Protein AF-A0A8X8BXR3-F1 (afdb_monomer_lite)

Sequence (481 aa):
MPHSRVQLVVTGDDFGYCPRRNRGIVDCFLHGAISNVSLLVNAAFAKDAAELAKRHNIPIGLHANLSEGLPICEKLQKGSSLLNQDGFFHGKMGFRKMLQEMQLNMSEVEQELTAQVELFQELTGHLPHHMDGHQHVHVLPEVRDIFARVLSSHQIKFTRVPIELGLHGCSWVEPHLKDFYLQVEKDSLNSVEVFIKHDIRWPDAYIGLTTMGKNMSVSRLKNALQCSMDTILRREIRADATAPSLIGTPLQPRCVTMELMVHPGYPSLPEEGGCGEGPDDFSQSPERLHEFHTLNSSELLEFYKKKNLQICAFKDLYKPPFSLLKSVSLNSRDISGSTVLEAYPPISCEPPNLTEIAQCCGASIGEERFTDLDFANNPVIFAVSRKALIRALETLRSLSVLDKNQDPGLLGTAISSVSVCGESVDLVDKFTYLGSDIHVSEDSSYEICRWIEGAWGSHEVAGKGCVALMLSLQKDKGPSC

Secondary structure (DSSP, 8-state):
-PPPSEEEEEEEEEETS-HHHHHHHHHHHHTTS--EEEE-TTSTTHHHHHHHHHHHT--EEEEE-SSSS--SSGGGTTT-TTB-TTSSB-HHHHHHHHHHTT-S-HHHHHHHHHHHHHHHHHHHSS--S-EEEGGGGGGSTTHHHHHHHHHHHTT--B-----BTTGGG-TTS-HHHHHHHHHHHHHHHHHHHHHHHTT-B--SEEE-STTSGGG--HHHHHHHHHHHHHHHHHHHHHHHHHS---TT--PPPPPEEEEEEE--SPPPPTTS-TTTT---TTTT-THHHHHHHHHT-HHHHHHHHHTT-EEE-GGGS----GGG-------GGGTS--S----PPP---PPPPTTS----S-EEETTEEE-----TT--EEEESSHHHHHHHHHHHTTS-PPP----TTSB--EEEEEEETTEEEEEESEEEETTEEEE-SGGGHHHHHHHHHHHH--STTTTS--EEEE-------PPP-

Structure (mmCIF, N/CA/C/O backbone):
data_AF-A0A8X8BXR3-F1
#
_entry.id   AF-A0A8X8BXR3-F1
#
loop_
_atom_site.group_PDB
_atom_site.id
_atom_site.type_symbol
_atom_site.label_atom_id
_atom_site.label_alt_id
_atom_site.label_comp_id
_atom_site.label_asym_id
_atom_site.label_entity_id
_atom_site.label_seq_id
_atom_site.pdbx_PDB_ins_code
_atom_site.Cartn_x
_atom_site.Cartn_y
_atom_site.Cartn_z
_atom_site.occupancy
_atom_site.B_iso_or_equiv
_atom_site.auth_seq_id
_atom_site.auth_comp_id
_atom_site.auth_asym_id
_atom_site.auth_atom_id
_atom_site.pdbx_PDB_model_num
ATOM 1 N N . MET A 1 1 ? 16.612 -24.128 -15.519 1.00 31.16 1 MET A N 1
ATOM 2 C CA . MET A 1 1 ? 16.923 -22.685 -15.418 1.00 31.16 1 MET A CA 1
ATOM 3 C C . MET A 1 1 ? 17.428 -22.443 -14.004 1.00 31.16 1 MET A C 1
ATOM 5 O O . MET A 1 1 ? 16.785 -22.972 -13.103 1.00 31.16 1 MET A O 1
ATOM 9 N N . PRO A 1 2 ? 18.557 -21.756 -13.767 1.00 46.41 2 PRO A N 1
ATOM 10 C CA . PRO A 1 2 ? 18.913 -21.373 -12.404 1.00 46.41 2 PRO A CA 1
ATOM 11 C C . PRO A 1 2 ? 17.786 -20.498 -11.839 1.00 46.41 2 PRO A C 1
ATOM 13 O O . PRO A 1 2 ? 17.372 -19.542 -12.493 1.00 46.41 2 PRO A O 1
ATOM 16 N N . HIS A 1 3 ? 17.247 -20.863 -10.675 1.00 55.22 3 HIS A N 1
ATOM 17 C CA . HIS A 1 3 ? 16.244 -20.050 -9.987 1.00 55.22 3 HIS A CA 1
ATOM 18 C C . HIS A 1 3 ? 16.823 -18.654 -9.723 1.00 55.22 3 HIS A C 1
ATOM 20 O O . HIS A 1 3 ? 18.011 -18.531 -9.400 1.00 55.22 3 HIS A O 1
ATOM 26 N N . SER A 1 4 ? 16.014 -17.606 -9.909 1.00 62.41 4 SER A N 1
ATOM 27 C CA . SER A 1 4 ? 16.447 -16.253 -9.563 1.00 62.41 4 SER A CA 1
ATOM 28 C C . SER A 1 4 ? 16.844 -16.205 -8.090 1.00 62.41 4 SER A C 1
ATOM 30 O O . SER A 1 4 ? 16.198 -16.817 -7.242 1.00 62.41 4 SER A O 1
ATOM 32 N N . ARG A 1 5 ? 17.919 -15.473 -7.792 1.00 79.81 5 ARG A N 1
ATOM 33 C CA . ARG A 1 5 ? 18.344 -15.212 -6.413 1.00 79.81 5 ARG A CA 1
ATOM 34 C C . ARG A 1 5 ? 17.571 -14.059 -5.772 1.00 79.81 5 ARG A C 1
ATOM 36 O O . ARG A 1 5 ? 17.791 -13.806 -4.595 1.00 79.81 5 ARG A O 1
ATOM 43 N N . VAL A 1 6 ? 16.720 -13.356 -6.527 1.00 88.12 6 VAL A N 1
ATOM 44 C CA . VAL A 1 6 ? 15.983 -12.180 -6.052 1.00 88.12 6 VAL A CA 1
ATOM 45 C C . VAL A 1 6 ? 14.525 -12.246 -6.501 1.00 88.12 6 VAL A C 1
ATOM 47 O O . VAL A 1 6 ? 14.225 -12.204 -7.693 1.00 88.12 6 VAL A O 1
ATOM 50 N N . GLN A 1 7 ? 13.623 -12.309 -5.529 1.00 93.44 7 GLN A N 1
ATOM 51 C CA . GLN A 1 7 ? 12.182 -12.177 -5.701 1.00 93.44 7 GLN A CA 1
ATOM 52 C C . GLN A 1 7 ? 11.769 -10.737 -5.395 1.00 93.44 7 GLN A C 1
ATOM 54 O O . GLN A 1 7 ? 12.059 -10.231 -4.312 1.00 93.44 7 GLN A O 1
ATOM 59 N N . LEU A 1 8 ? 11.096 -10.084 -6.338 1.00 96.69 8 LEU A N 1
ATOM 60 C CA . LEU A 1 8 ? 10.582 -8.726 -6.186 1.00 96.69 8 LEU A CA 1
ATOM 61 C C . LEU A 1 8 ? 9.055 -8.748 -6.252 1.00 96.69 8 LEU A C 1
ATOM 63 O O . LEU A 1 8 ? 8.476 -9.186 -7.247 1.00 96.69 8 LEU A O 1
ATOM 67 N N . VAL A 1 9 ? 8.420 -8.253 -5.197 1.00 98.31 9 VAL A N 1
ATOM 68 C CA . VAL A 1 9 ? 6.997 -7.925 -5.175 1.00 98.31 9 VAL A CA 1
ATOM 69 C C . VAL A 1 9 ? 6.856 -6.449 -5.501 1.00 98.31 9 VAL A C 1
ATOM 71 O O . VAL A 1 9 ? 7.450 -5.618 -4.822 1.00 98.31 9 VAL A O 1
ATOM 74 N N . VAL A 1 10 ? 6.096 -6.115 -6.540 1.00 98.69 10 VAL A N 1
ATOM 75 C CA . VAL A 1 10 ? 5.750 -4.724 -6.847 1.00 98.69 10 VAL A CA 1
ATOM 76 C C . VAL A 1 10 ? 4.282 -4.531 -6.482 1.00 98.69 10 VAL A C 1
ATOM 78 O O . VAL A 1 10 ? 3.404 -5.076 -7.159 1.00 98.69 10 VAL A O 1
ATOM 81 N N . THR A 1 11 ? 4.037 -3.816 -5.383 1.00 98.81 11 THR A N 1
ATOM 82 C CA . THR A 1 11 ? 2.715 -3.665 -4.766 1.00 98.81 11 THR A CA 1
ATOM 83 C C . THR A 1 11 ? 2.092 -2.331 -5.162 1.00 98.81 11 THR A C 1
ATOM 85 O O . THR A 1 11 ? 2.598 -1.279 -4.780 1.00 98.81 11 THR A O 1
ATOM 88 N N . GLY A 1 12 ? 0.992 -2.382 -5.917 1.00 98.56 12 GLY A N 1
ATOM 89 C CA . GLY A 1 12 ? 0.128 -1.230 -6.169 1.00 98.56 12 GLY A CA 1
ATOM 90 C C . GLY A 1 12 ? -0.778 -0.948 -4.974 1.00 98.56 12 GLY A C 1
ATOM 91 O O . GLY A 1 12 ? -1.708 -1.715 -4.712 1.00 98.56 12 GLY A O 1
ATOM 92 N N . ASP A 1 13 ? -0.509 0.147 -4.274 1.00 98.50 13 ASP A N 1
ATOM 93 C CA . ASP A 1 13 ? -1.272 0.581 -3.109 1.00 98.50 13 ASP A CA 1
ATOM 94 C C . ASP A 1 13 ? -2.556 1.333 -3.501 1.00 98.50 13 ASP A C 1
ATOM 96 O O . ASP A 1 13 ? -2.710 1.888 -4.601 1.00 98.50 13 ASP A O 1
ATOM 100 N N . ASP A 1 14 ? -3.476 1.358 -2.537 1.00 97.06 14 ASP A N 1
ATOM 101 C CA . ASP A 1 14 ? -4.778 2.015 -2.576 1.00 97.06 14 ASP A CA 1
ATOM 102 C C . ASP A 1 14 ? -5.769 1.514 -3.641 1.00 97.06 14 ASP A C 1
ATOM 104 O O . ASP A 1 14 ? -6.573 2.285 -4.188 1.00 97.06 14 ASP A O 1
ATOM 108 N N . PHE A 1 15 ? -5.746 0.225 -3.960 1.00 98.44 15 PHE A N 1
ATOM 109 C CA . PHE A 1 15 ? -6.770 -0.354 -4.821 1.00 98.44 15 PHE A CA 1
ATOM 110 C C . PHE A 1 15 ? -8.146 -0.251 -4.140 1.00 98.44 15 PHE A C 1
ATOM 112 O O . PHE A 1 15 ? -8.249 -0.402 -2.926 1.00 98.44 15 PHE A O 1
ATOM 119 N N . GLY A 1 16 ? -9.202 0.047 -4.896 1.00 97.38 16 GLY A N 1
ATOM 120 C CA . GLY A 1 16 ? -10.552 0.294 -4.373 1.00 97.38 16 GLY A CA 1
ATOM 121 C C . GLY A 1 16 ? -10.917 1.767 -4.184 1.00 97.38 16 GLY A C 1
ATOM 122 O O . GLY A 1 16 ? -12.084 2.067 -3.951 1.00 97.38 16 GLY A O 1
ATOM 123 N N . TYR A 1 17 ? -9.969 2.697 -4.316 1.00 94.88 17 TYR A N 1
ATOM 124 C CA . TYR A 1 17 ? -10.210 4.115 -4.018 1.00 94.88 17 TYR A CA 1
ATOM 125 C C . TYR A 1 17 ? -11.210 4.799 -4.963 1.00 94.88 17 TYR A C 1
ATOM 127 O O . TYR A 1 17 ? -12.113 5.495 -4.510 1.00 94.88 17 TYR A O 1
ATOM 135 N N . CYS A 1 18 ? -11.046 4.622 -6.277 1.00 93.62 18 CYS A N 1
ATOM 136 C CA . CYS A 1 18 ? -11.915 5.184 -7.317 1.00 93.62 18 CYS A CA 1
ATOM 137 C C . CYS A 1 18 ? -11.789 4.373 -8.624 1.00 93.62 18 CYS A C 1
ATOM 139 O O . CYS A 1 18 ? -10.786 3.669 -8.799 1.00 93.62 18 CYS A O 1
ATOM 141 N N . PRO A 1 19 ? -12.728 4.486 -9.586 1.00 90.94 19 PRO A N 1
ATOM 142 C CA . PRO A 1 19 ? -12.692 3.720 -10.835 1.00 90.94 19 PRO A CA 1
ATOM 143 C C . PRO A 1 19 ? -11.436 3.990 -11.658 1.00 90.94 19 PRO A C 1
ATOM 145 O O . PRO A 1 19 ? -10.836 3.077 -12.224 1.00 90.94 19 PRO A O 1
ATOM 148 N N . ARG A 1 20 ? -11.000 5.253 -11.702 1.00 93.19 20 ARG A N 1
ATOM 149 C CA . ARG A 1 20 ? -9.810 5.679 -12.450 1.00 93.19 20 ARG A CA 1
ATOM 150 C C . ARG A 1 20 ? -8.531 5.080 -11.871 1.00 93.19 20 ARG A C 1
ATOM 152 O O . ARG A 1 20 ? -7.694 4.578 -12.624 1.00 93.19 20 ARG A O 1
ATOM 159 N N . ARG A 1 21 ? -8.404 5.056 -10.543 1.00 92.88 21 ARG A N 1
ATOM 160 C CA . ARG A 1 21 ? -7.282 4.403 -9.862 1.00 92.88 21 ARG A CA 1
ATOM 161 C C . ARG A 1 21 ? -7.322 2.895 -10.068 1.00 92.88 21 ARG A C 1
ATOM 163 O O . ARG A 1 21 ? -6.304 2.322 -10.446 1.00 92.88 21 ARG A O 1
ATOM 170 N N . ASN A 1 22 ? -8.491 2.275 -9.900 1.00 95.06 22 ASN A N 1
ATOM 171 C CA . ASN A 1 22 ? -8.666 0.842 -10.123 1.00 95.06 22 ASN A CA 1
ATOM 172 C C . ASN A 1 22 ? -8.221 0.443 -11.530 1.00 95.06 22 ASN A C 1
ATOM 174 O O . ASN A 1 22 ? -7.404 -0.462 -11.688 1.00 95.06 22 ASN A O 1
ATOM 178 N N . ARG A 1 23 ? -8.696 1.170 -12.547 1.00 96.00 23 ARG A N 1
ATOM 179 C CA . ARG A 1 23 ? -8.311 0.953 -13.940 1.00 96.00 23 ARG A CA 1
ATOM 180 C C . ARG A 1 23 ? -6.805 1.099 -14.145 1.00 96.00 23 ARG A C 1
ATOM 182 O O . ARG A 1 23 ? -6.196 0.217 -14.729 1.00 96.00 23 ARG A O 1
ATOM 189 N N . GLY A 1 24 ? -6.197 2.167 -13.632 1.00 95.88 24 GLY A N 1
ATOM 190 C CA . GLY A 1 24 ? -4.759 2.393 -13.787 1.00 95.88 24 GLY A CA 1
ATOM 191 C C . GLY A 1 24 ? -3.890 1.313 -13.128 1.00 95.88 24 GLY A C 1
ATOM 192 O O . GLY A 1 24 ? -2.879 0.907 -13.698 1.00 95.88 24 GLY A O 1
ATOM 193 N N . ILE A 1 25 ? -4.305 0.802 -11.965 1.00 98.00 25 ILE A N 1
ATOM 194 C CA . ILE A 1 25 ? -3.650 -0.329 -11.291 1.00 98.00 25 ILE A CA 1
ATOM 195 C C . ILE A 1 25 ? -3.799 -1.613 -12.121 1.00 98.00 25 ILE A C 1
ATOM 197 O O . ILE A 1 25 ? -2.809 -2.312 -12.344 1.00 98.00 25 ILE A O 1
ATOM 201 N N . VAL A 1 26 ? -5.003 -1.906 -12.629 1.00 97.69 26 VAL A N 1
ATOM 202 C CA . VAL A 1 26 ? -5.248 -3.057 -13.517 1.00 97.69 26 VAL A CA 1
ATOM 203 C C . VAL A 1 26 ? -4.389 -2.963 -14.776 1.00 97.69 26 VAL A C 1
ATOM 205 O O . VAL A 1 26 ? -3.721 -3.933 -15.123 1.00 97.69 26 VAL A O 1
ATOM 208 N N . ASP A 1 27 ? -4.343 -1.798 -15.420 1.00 97.56 27 ASP A N 1
ATOM 209 C CA . ASP A 1 27 ? -3.533 -1.577 -16.615 1.00 97.56 27 ASP A CA 1
ATOM 210 C C . ASP A 1 27 ? -2.046 -1.810 -16.302 1.00 97.56 27 ASP A C 1
ATOM 212 O O . ASP A 1 27 ? -1.381 -2.554 -17.020 1.00 97.56 27 ASP A O 1
ATOM 216 N N . CYS A 1 28 ? -1.516 -1.282 -15.194 1.00 96.56 28 CYS A N 1
ATOM 217 C CA . CYS A 1 28 ? -0.143 -1.569 -14.758 1.00 96.56 28 CYS A CA 1
ATOM 218 C C . CYS A 1 28 ? 0.122 -3.068 -14.544 1.00 96.56 28 CYS A C 1
ATOM 220 O O . CYS A 1 28 ? 1.191 -3.562 -14.910 1.00 96.56 28 CYS A O 1
ATOM 222 N N . PHE A 1 29 ? -0.830 -3.800 -13.962 1.00 97.88 29 PHE A N 1
ATOM 223 C CA . PHE A 1 29 ? -0.694 -5.241 -13.753 1.00 97.88 29 PHE A CA 1
ATOM 224 C C . PHE A 1 29 ? -0.675 -6.000 -15.083 1.00 97.88 29 PHE A C 1
ATOM 226 O O . 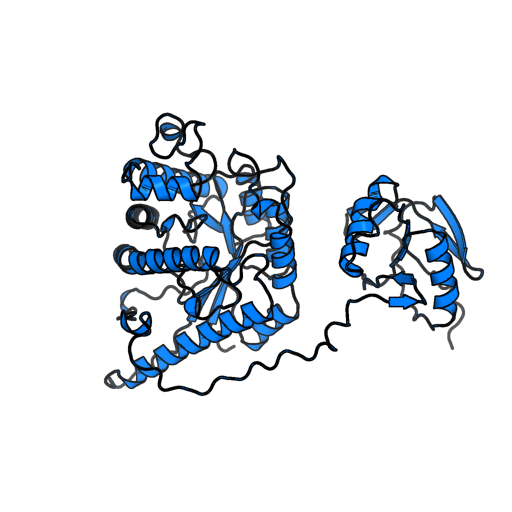PHE A 1 29 ? 0.183 -6.855 -15.297 1.00 97.88 29 PHE A O 1
ATOM 233 N N . LEU A 1 30 ? -1.576 -5.660 -16.009 1.00 95.31 30 LEU A N 1
ATOM 234 C CA . LEU A 1 30 ? -1.670 -6.304 -17.322 1.00 95.31 30 LEU A CA 1
ATOM 235 C C . LEU A 1 30 ? -0.424 -6.071 -18.190 1.00 95.31 30 LEU A C 1
ATOM 237 O O . LEU A 1 30 ? -0.059 -6.945 -18.974 1.00 95.31 30 LEU A O 1
ATOM 241 N N . HIS A 1 31 ? 0.265 -4.943 -18.011 1.00 93.94 31 HIS A N 1
ATOM 242 C CA . HIS A 1 31 ? 1.561 -4.674 -18.644 1.00 93.94 31 HIS A CA 1
ATOM 243 C C . HIS A 1 31 ? 2.753 -5.344 -17.930 1.00 93.94 31 HIS A C 1
ATOM 245 O O . HIS A 1 31 ? 3.887 -5.255 -18.402 1.00 93.94 31 HIS A O 1
ATOM 251 N N . GLY A 1 32 ? 2.527 -6.025 -16.801 1.00 94.12 32 GLY A N 1
ATOM 252 C CA . GLY A 1 32 ? 3.572 -6.678 -16.009 1.00 94.12 32 GLY A CA 1
ATOM 253 C C . GLY A 1 32 ? 4.454 -5.714 -15.210 1.00 94.12 32 GLY A C 1
ATOM 254 O O . GLY A 1 32 ? 5.522 -6.113 -14.746 1.00 94.12 32 GLY A O 1
ATOM 255 N N . ALA A 1 33 ? 4.028 -4.456 -15.062 1.00 95.19 33 ALA A N 1
ATOM 256 C CA . ALA A 1 33 ? 4.752 -3.425 -14.323 1.00 95.19 33 ALA A CA 1
ATOM 257 C C . ALA A 1 33 ? 4.580 -3.565 -12.801 1.00 95.19 33 ALA A C 1
ATOM 259 O O . ALA A 1 33 ? 5.495 -3.244 -12.045 1.00 95.19 33 ALA A O 1
ATOM 260 N N . ILE A 1 34 ? 3.429 -4.083 -12.358 1.00 98.12 34 ILE A N 1
ATOM 261 C CA . ILE A 1 34 ? 3.176 -4.479 -10.966 1.00 98.12 34 ILE A CA 1
ATOM 262 C C . ILE A 1 34 ? 2.777 -5.955 -10.890 1.00 98.12 34 ILE A C 1
ATOM 264 O O . ILE A 1 34 ? 2.342 -6.537 -11.883 1.00 98.12 34 ILE A O 1
ATOM 268 N N . SER A 1 35 ? 2.894 -6.565 -9.710 1.00 98.12 35 SER A N 1
ATOM 269 C CA . SER A 1 35 ? 2.623 -7.998 -9.510 1.00 98.12 35 SER A CA 1
ATOM 270 C C . SER A 1 35 ? 1.655 -8.310 -8.380 1.00 98.12 35 SER A C 1
ATOM 272 O O . SER A 1 35 ? 1.203 -9.449 -8.258 1.00 98.12 35 SER A O 1
ATOM 274 N N . ASN A 1 36 ? 1.349 -7.321 -7.549 1.00 98.62 36 ASN A N 1
ATOM 275 C CA . ASN A 1 36 ? 0.536 -7.458 -6.355 1.00 98.62 36 ASN A CA 1
ATOM 276 C C . ASN A 1 36 ? -0.196 -6.136 -6.082 1.00 98.62 36 ASN A C 1
ATOM 278 O O . ASN A 1 36 ? 0.269 -5.081 -6.513 1.00 98.62 36 ASN A O 1
ATOM 282 N N . VAL A 1 37 ? -1.323 -6.171 -5.371 1.00 98.75 37 VAL A N 1
ATOM 283 C CA . VAL A 1 37 ? -2.073 -4.963 -4.980 1.00 98.75 37 VAL A CA 1
ATOM 284 C C . VAL A 1 37 ? -2.552 -5.034 -3.530 1.00 98.75 37 VAL A C 1
ATOM 286 O O . VAL A 1 37 ? -2.817 -6.126 -3.018 1.00 98.75 37 VAL A O 1
ATOM 289 N N . SER A 1 38 ? -2.705 -3.875 -2.889 1.00 98.75 38 SER A N 1
ATOM 290 C CA . SER A 1 38 ? -3.279 -3.737 -1.543 1.00 98.75 38 SER A CA 1
ATOM 291 C C . SER A 1 38 ? -4.635 -3.017 -1.623 1.00 98.75 38 SER A C 1
ATOM 293 O O . SER A 1 38 ? -4.730 -1.904 -2.140 1.00 98.75 38 SER A O 1
ATOM 295 N N . LEU A 1 39 ? -5.697 -3.671 -1.142 1.00 98.88 39 LEU A N 1
ATOM 296 C CA . LEU A 1 39 ? -7.093 -3.223 -1.221 1.00 98.88 39 LEU A CA 1
ATOM 297 C C . LEU A 1 39 ? -7.511 -2.424 0.015 1.00 98.88 39 LEU A C 1
ATOM 299 O O . LEU A 1 39 ? -7.490 -2.960 1.121 1.00 98.88 39 LEU A O 1
ATOM 303 N N . LEU A 1 40 ? -7.989 -1.199 -0.185 1.00 98.69 40 LEU A N 1
ATOM 304 C CA . LEU A 1 40 ? -8.719 -0.432 0.823 1.00 98.69 40 LEU A CA 1
ATOM 305 C C . LEU A 1 40 ? -10.170 -0.916 0.863 1.00 98.69 40 LEU A C 1
ATOM 307 O O . LEU A 1 40 ? -10.971 -0.563 0.002 1.00 98.69 40 LEU A O 1
ATOM 311 N N . VAL A 1 41 ? -10.528 -1.735 1.851 1.00 98.69 41 VAL A N 1
ATOM 312 C CA . VAL A 1 41 ? -11.883 -2.316 1.927 1.00 98.69 41 VAL A CA 1
ATOM 313 C C . VAL A 1 41 ? -12.962 -1.312 2.330 1.00 98.69 41 VAL A C 1
ATOM 315 O O . VAL A 1 41 ? -14.127 -1.524 2.011 1.00 98.69 41 VAL A O 1
ATOM 318 N N . ASN A 1 42 ? -12.580 -0.211 2.984 1.00 97.50 42 ASN A N 1
ATOM 319 C CA . ASN A 1 42 ? -13.482 0.893 3.316 1.00 97.50 42 ASN A CA 1
ATOM 320 C C . ASN A 1 42 ? -13.569 1.967 2.222 1.00 97.50 42 ASN A C 1
ATOM 322 O O . ASN A 1 42 ? -14.247 2.976 2.405 1.00 97.50 42 ASN A O 1
ATOM 326 N N . ALA A 1 43 ? -12.907 1.760 1.082 1.00 96.50 43 ALA A N 1
ATOM 327 C CA . ALA A 1 43 ? -12.992 2.678 -0.040 1.00 96.50 43 ALA A CA 1
ATOM 328 C C . ALA A 1 43 ? -14.271 2.484 -0.869 1.00 96.50 43 ALA A C 1
ATOM 330 O O . ALA A 1 43 ? -14.793 1.375 -1.007 1.00 96.50 43 ALA A O 1
ATOM 331 N N . ALA A 1 44 ? -14.741 3.570 -1.487 1.00 94.31 44 ALA A N 1
ATOM 332 C CA . ALA A 1 44 ? -16.009 3.622 -2.216 1.00 94.31 44 ALA A CA 1
ATOM 333 C C . ALA A 1 44 ? -16.123 2.592 -3.360 1.00 94.31 44 ALA A C 1
ATOM 335 O O . ALA A 1 44 ? -17.225 2.161 -3.699 1.00 94.31 44 ALA A O 1
ATOM 336 N N . PHE A 1 45 ? -14.995 2.163 -3.935 1.00 96.25 45 PHE A N 1
ATOM 337 C CA . PHE A 1 45 ? -14.932 1.222 -5.056 1.00 96.25 45 PHE A CA 1
ATOM 338 C C . PHE A 1 45 ? -14.199 -0.080 -4.697 1.00 96.25 45 PHE A C 1
ATOM 340 O O . PHE A 1 45 ? -13.690 -0.774 -5.581 1.00 96.25 45 PHE A O 1
ATOM 347 N N . ALA A 1 46 ? -14.166 -0.450 -3.412 1.00 98.31 46 ALA A N 1
ATOM 348 C CA . ALA A 1 46 ? -13.539 -1.685 -2.935 1.00 98.31 46 ALA A CA 1
ATOM 349 C C . ALA A 1 46 ? -14.133 -2.948 -3.582 1.00 98.31 46 ALA A C 1
ATOM 351 O O . ALA A 1 46 ? -13.402 -3.860 -3.971 1.00 98.31 46 ALA A O 1
ATOM 352 N N . LYS A 1 47 ? -15.462 -2.993 -3.746 1.00 98.00 47 LYS A N 1
ATOM 353 C CA . LYS A 1 47 ? -16.150 -4.123 -4.386 1.00 98.00 47 LYS A CA 1
ATOM 354 C C . LYS A 1 47 ? -15.759 -4.282 -5.857 1.00 98.00 47 LYS A C 1
ATOM 356 O O . LYS A 1 47 ? -15.425 -5.384 -6.280 1.00 98.00 47 LYS A O 1
ATOM 361 N N . ASP A 1 48 ? -15.761 -3.184 -6.611 1.00 97.31 48 ASP A N 1
ATOM 362 C CA . ASP A 1 48 ? -15.314 -3.165 -8.011 1.00 97.31 48 ASP A CA 1
ATOM 363 C C . ASP A 1 48 ? -13.852 -3.625 -8.129 1.00 97.31 48 ASP A C 1
ATOM 365 O O . ASP A 1 48 ? -13.534 -4.503 -8.928 1.00 97.31 48 ASP A O 1
ATOM 369 N N . ALA A 1 49 ? -12.974 -3.123 -7.258 1.00 98.44 49 ALA A N 1
ATOM 370 C CA . ALA A 1 49 ? -11.583 -3.554 -7.196 1.00 98.44 49 ALA A CA 1
ATOM 371 C C . ALA A 1 49 ? -11.439 -5.065 -6.933 1.00 98.44 49 ALA A C 1
ATOM 373 O O . ALA A 1 49 ? -10.685 -5.743 -7.633 1.00 98.44 49 ALA A O 1
ATOM 374 N N . ALA A 1 50 ? -12.188 -5.630 -5.983 1.00 98.56 50 ALA A N 1
ATOM 375 C CA . ALA A 1 50 ? -12.173 -7.071 -5.723 1.00 98.56 50 ALA A CA 1
ATOM 376 C C . ALA A 1 50 ? -12.649 -7.891 -6.943 1.00 98.56 50 ALA A C 1
ATOM 378 O O . ALA A 1 50 ? -12.044 -8.912 -7.289 1.00 98.56 50 ALA A O 1
ATOM 379 N N . GLU A 1 51 ? -13.684 -7.425 -7.650 1.00 97.88 51 GLU A N 1
ATOM 380 C CA . GLU A 1 51 ? -14.167 -8.049 -8.888 1.00 97.88 51 GLU A CA 1
ATOM 381 C C . GLU A 1 51 ? -13.129 -7.971 -10.021 1.00 97.88 51 GLU A C 1
ATOM 383 O O . GLU A 1 51 ? -12.917 -8.958 -10.735 1.00 97.88 51 GLU A O 1
ATOM 388 N N . LEU A 1 52 ? -12.437 -6.838 -10.163 1.00 97.81 52 LEU A N 1
ATOM 389 C CA . LEU A 1 52 ? -11.339 -6.653 -11.113 1.00 97.81 52 LEU A CA 1
ATOM 390 C C . LEU A 1 52 ? -10.147 -7.562 -10.788 1.00 97.81 52 LEU A C 1
ATOM 392 O O . LEU A 1 52 ? -9.622 -8.217 -11.693 1.00 97.81 52 LEU A O 1
ATOM 396 N N . ALA A 1 53 ? -9.759 -7.673 -9.513 1.00 98.19 53 ALA A N 1
ATOM 397 C CA . ALA A 1 53 ? -8.700 -8.588 -9.089 1.00 98.19 53 ALA A CA 1
ATOM 398 C C . ALA A 1 53 ? -9.028 -10.029 -9.469 1.00 98.19 53 ALA A C 1
ATOM 400 O O . ALA A 1 53 ? -8.200 -10.723 -10.059 1.00 98.19 53 ALA A O 1
ATOM 401 N N . LYS A 1 54 ? -10.263 -10.462 -9.202 1.00 97.38 54 LYS A N 1
ATOM 402 C CA . LYS A 1 54 ? -10.743 -11.793 -9.576 1.00 97.38 54 LYS A CA 1
ATOM 403 C C . LYS A 1 54 ? -10.736 -11.995 -11.090 1.00 97.38 54 LYS A C 1
ATOM 405 O O . LYS A 1 54 ? -10.259 -13.023 -11.563 1.00 97.38 54 LYS A O 1
ATOM 410 N N . ARG A 1 55 ? -11.239 -11.023 -11.859 1.00 97.94 55 ARG A N 1
ATOM 411 C CA . ARG A 1 55 ? -11.309 -11.084 -13.329 1.00 97.94 55 ARG A CA 1
ATOM 412 C C . ARG A 1 55 ? -9.929 -11.237 -13.968 1.00 97.94 55 ARG A C 1
ATOM 414 O O . ARG A 1 55 ? -9.778 -12.021 -14.901 1.00 97.94 55 ARG A O 1
ATOM 421 N N . HIS A 1 56 ? -8.943 -10.498 -13.470 1.00 97.12 56 HIS A N 1
ATOM 422 C CA . HIS A 1 56 ? -7.594 -10.455 -14.036 1.00 97.12 56 HIS A CA 1
ATOM 423 C C . HIS A 1 56 ? -6.585 -11.341 -13.288 1.00 97.12 56 HIS A C 1
ATOM 425 O O . HIS A 1 56 ? -5.413 -11.364 -13.647 1.00 97.12 56 HIS A O 1
ATOM 431 N N . ASN A 1 57 ? -7.034 -12.116 -12.292 1.00 96.69 57 ASN A N 1
ATOM 432 C CA . ASN A 1 57 ? -6.196 -12.947 -11.419 1.00 96.69 57 ASN A CA 1
ATOM 433 C C . ASN A 1 57 ? -5.074 -12.163 -10.711 1.00 96.69 57 ASN A C 1
ATOM 435 O O . ASN A 1 57 ? -3.974 -12.686 -10.512 1.00 96.69 57 ASN A O 1
ATOM 439 N N . ILE A 1 58 ? -5.356 -10.917 -10.325 1.00 98.12 58 ILE A N 1
ATOM 440 C CA . ILE A 1 58 ? -4.409 -10.038 -9.633 1.00 98.12 58 ILE A CA 1
ATOM 441 C C . ILE A 1 58 ? -4.217 -10.551 -8.201 1.00 98.12 58 ILE A C 1
ATOM 443 O O . ILE A 1 58 ? -5.196 -10.661 -7.457 1.00 98.12 58 ILE A O 1
ATOM 447 N N . PRO A 1 59 ? -2.983 -10.874 -7.777 1.00 98.31 59 PRO A N 1
ATOM 448 C CA . PRO A 1 59 ? -2.692 -11.159 -6.379 1.00 98.31 59 PRO A CA 1
ATOM 449 C C . PRO A 1 59 ? -3.004 -9.942 -5.502 1.00 98.31 59 PRO A C 1
ATOM 451 O O . PRO A 1 59 ? -2.528 -8.840 -5.764 1.00 98.31 59 PRO A O 1
ATOM 454 N N . ILE A 1 60 ? -3.818 -10.159 -4.473 1.00 98.56 60 ILE A N 1
ATOM 455 C CA . ILE A 1 60 ? -4.419 -9.098 -3.665 1.00 98.56 60 ILE A CA 1
ATOM 456 C C . ILE A 1 60 ? -4.248 -9.387 -2.170 1.00 98.56 60 ILE A C 1
ATOM 458 O O . ILE A 1 60 ? -4.348 -10.542 -1.729 1.00 98.56 60 ILE A O 1
ATOM 462 N N . GLY A 1 61 ? -3.995 -8.328 -1.404 1.00 98.69 61 GLY A N 1
ATOM 463 C CA . GLY A 1 61 ? -4.018 -8.317 0.058 1.00 98.69 61 GLY A CA 1
ATOM 464 C C . GLY A 1 61 ? -4.731 -7.085 0.604 1.00 98.69 61 GLY A C 1
ATOM 465 O O . GLY A 1 61 ? -5.288 -6.297 -0.159 1.00 98.69 61 GLY A O 1
ATOM 466 N N . LEU A 1 62 ? -4.756 -6.950 1.927 1.00 98.94 62 LEU A N 1
ATOM 467 C CA . LEU A 1 62 ? -5.531 -5.924 2.625 1.00 98.94 62 LEU A CA 1
ATOM 468 C C . LEU A 1 62 ? -4.660 -4.703 2.948 1.00 98.94 62 LEU A C 1
ATOM 470 O O . LEU A 1 62 ? -3.646 -4.840 3.630 1.00 98.94 62 LEU A O 1
ATOM 474 N N . HIS A 1 63 ? -5.098 -3.522 2.507 1.00 98.88 63 HIS A N 1
ATOM 475 C CA . HIS A 1 63 ? -4.530 -2.229 2.882 1.00 98.88 63 HIS A CA 1
ATOM 476 C C . HIS A 1 63 ? -5.282 -1.685 4.097 1.00 98.88 63 HIS A C 1
ATOM 478 O O . HIS A 1 63 ? -6.335 -1.064 3.963 1.00 98.88 63 HIS A O 1
ATOM 484 N N . ALA A 1 64 ? -4.783 -1.971 5.296 1.00 98.81 64 ALA A N 1
ATOM 485 C CA . ALA A 1 64 ? -5.458 -1.603 6.533 1.00 98.81 64 ALA A CA 1
ATOM 486 C C . ALA A 1 64 ? -5.521 -0.081 6.691 1.00 98.81 64 ALA A C 1
ATOM 488 O O . ALA A 1 64 ? -4.485 0.588 6.672 1.00 98.81 64 ALA A O 1
ATOM 489 N N . ASN A 1 65 ? -6.715 0.466 6.889 1.00 98.50 65 ASN A N 1
ATOM 490 C CA . ASN A 1 65 ? -6.927 1.907 6.969 1.00 98.50 65 ASN A CA 1
ATOM 491 C C . ASN A 1 65 ? -7.485 2.307 8.339 1.00 98.50 65 ASN A C 1
ATOM 493 O O . ASN A 1 65 ? -8.508 1.795 8.768 1.00 98.50 65 ASN A O 1
ATOM 497 N N . LEU A 1 66 ? -6.815 3.226 9.030 1.00 98.25 66 LEU A N 1
ATOM 498 C CA . LEU A 1 66 ? -7.274 3.788 10.311 1.00 98.25 66 LEU A CA 1
ATOM 499 C C . LEU A 1 66 ? -7.299 5.322 10.279 1.00 98.25 66 LEU A C 1
ATOM 501 O O . LEU A 1 66 ? -7.396 5.969 11.321 1.00 98.25 66 LEU A O 1
ATOM 505 N N . SER A 1 67 ? -7.117 5.910 9.097 1.00 94.00 67 SER A N 1
ATOM 506 C CA . SER A 1 67 ? -6.869 7.338 8.944 1.00 94.00 67 SER A CA 1
ATOM 507 C C . SER A 1 67 ? -7.849 8.037 8.019 1.00 94.00 67 SER A C 1
ATOM 509 O O . SER A 1 67 ? -8.044 9.227 8.217 1.00 94.00 67 SER A O 1
ATOM 511 N N . GLU A 1 68 ? -8.485 7.359 7.066 1.00 93.31 68 GLU A N 1
ATOM 512 C CA . GLU A 1 68 ? -9.377 8.016 6.099 1.00 93.31 68 GLU A CA 1
ATOM 513 C C . GLU A 1 68 ? -10.759 7.386 6.055 1.00 93.31 68 GLU A C 1
ATOM 515 O O . GLU A 1 68 ? -10.877 6.162 5.928 1.00 93.31 68 GLU A O 1
ATOM 520 N N . GLY A 1 69 ? -11.802 8.219 6.068 1.00 93.31 69 GLY A N 1
ATOM 521 C CA . GLY A 1 69 ? -13.161 7.747 5.878 1.00 93.31 69 GLY A CA 1
ATOM 522 C C . GLY A 1 69 ? -13.819 7.158 7.118 1.00 93.31 69 GLY A C 1
ATOM 523 O O . GLY A 1 69 ? -13.488 7.505 8.251 1.00 93.31 69 GLY A O 1
ATOM 524 N N . LEU A 1 70 ? -14.801 6.285 6.895 1.00 94.56 70 LEU A N 1
ATOM 525 C CA . LEU A 1 70 ? -15.586 5.666 7.964 1.00 94.56 70 LEU A CA 1
ATOM 526 C C . LEU A 1 70 ? -15.020 4.291 8.371 1.00 94.56 70 LEU A C 1
ATOM 528 O O . LEU A 1 70 ? -14.502 3.569 7.510 1.00 94.56 70 LEU A O 1
ATOM 532 N N . PRO A 1 71 ? -15.169 3.891 9.650 1.00 97.06 71 PRO A N 1
ATOM 533 C CA . PRO A 1 71 ? -14.904 2.526 10.090 1.00 97.06 71 PRO A CA 1
ATOM 534 C C . PRO A 1 71 ? -15.856 1.521 9.434 1.00 97.06 71 PRO A C 1
ATOM 536 O O . PRO A 1 71 ? -17.058 1.785 9.289 1.00 97.06 71 PRO A O 1
ATOM 539 N N . ILE A 1 72 ? -15.336 0.335 9.119 1.00 98.19 72 ILE A N 1
ATOM 540 C CA . ILE A 1 72 ? -16.144 -0.816 8.702 1.00 98.19 72 ILE A CA 1
ATOM 541 C C . ILE A 1 72 ? -16.965 -1.347 9.873 1.00 98.19 72 ILE A C 1
ATOM 543 O O . ILE A 1 72 ? -18.123 -1.728 9.701 1.00 98.19 72 ILE A O 1
ATOM 547 N N . CYS A 1 73 ? -16.395 -1.365 11.079 1.00 97.88 73 CYS A N 1
ATOM 548 C CA . CYS A 1 73 ? -17.105 -1.840 12.254 1.00 97.88 73 CYS A CA 1
ATOM 549 C C . CYS A 1 73 ? -18.259 -0.885 12.603 1.00 97.88 73 CYS A C 1
ATOM 551 O O . CYS A 1 73 ? -18.042 0.207 13.128 1.00 97.88 73 CYS A O 1
ATOM 553 N N . GLU A 1 74 ? -19.506 -1.319 12.386 1.00 95.75 74 GLU A N 1
ATOM 554 C CA . GLU A 1 74 ? -20.711 -0.502 12.621 1.00 95.75 74 GLU A CA 1
ATOM 555 C C . GLU A 1 74 ? -20.778 0.085 14.040 1.00 95.75 74 GLU A C 1
ATOM 557 O O . GLU A 1 74 ? -21.218 1.217 14.241 1.00 95.75 74 GLU A O 1
ATOM 562 N N . LYS A 1 75 ? -20.290 -0.661 15.042 1.00 96.94 75 LYS A N 1
ATOM 563 C CA . LYS A 1 75 ? -20.252 -0.216 16.446 1.00 96.94 75 LYS A CA 1
ATOM 564 C C . LYS A 1 75 ? -19.347 0.995 16.664 1.00 96.94 75 LYS A C 1
ATOM 566 O O . LYS A 1 75 ? -19.542 1.714 17.638 1.00 96.94 75 LYS A O 1
ATOM 571 N N . LEU A 1 76 ? -18.369 1.203 15.785 1.00 97.25 76 LEU A N 1
ATOM 572 C CA . LEU A 1 76 ? -17.392 2.283 15.878 1.00 97.25 76 LEU A CA 1
ATOM 573 C C . LEU A 1 76 ? -17.811 3.530 15.101 1.00 97.25 76 LEU A C 1
ATOM 575 O O . LEU A 1 76 ? -17.198 4.572 15.283 1.00 97.25 76 LEU A O 1
ATOM 579 N N . GLN A 1 77 ? -18.879 3.478 14.300 1.00 93.25 77 GLN A N 1
ATOM 580 C CA . GLN A 1 77 ? -19.325 4.622 13.492 1.00 93.25 77 GLN A CA 1
ATOM 581 C C . GLN A 1 77 ? -19.875 5.795 14.323 1.00 93.25 77 GLN A C 1
ATOM 583 O O . GLN A 1 77 ? -20.145 6.864 13.778 1.00 93.25 77 GLN A O 1
ATOM 588 N N . LYS A 1 78 ? -20.076 5.624 15.639 1.00 90.56 78 LYS A N 1
ATOM 589 C CA . LYS A 1 78 ? -20.520 6.691 16.548 1.00 90.56 78 LYS A CA 1
ATOM 590 C C . LYS A 1 78 ? -19.823 6.591 17.898 1.00 90.56 78 LYS A C 1
ATOM 592 O O . LYS A 1 78 ? -19.854 5.544 18.535 1.00 90.56 78 LYS A O 1
ATOM 597 N N . GLY A 1 79 ? -19.264 7.709 18.364 1.00 91.19 79 GLY A N 1
ATOM 598 C CA . GLY A 1 79 ? -18.674 7.821 19.704 1.00 91.19 79 GLY A CA 1
ATOM 599 C C . GLY A 1 79 ? -17.374 7.037 19.912 1.00 91.19 79 GLY A C 1
ATOM 600 O O . GLY A 1 79 ? -16.955 6.884 21.056 1.00 91.19 79 GLY A O 1
ATOM 601 N N . SER A 1 80 ? -16.749 6.543 18.839 1.00 97.75 80 SER A N 1
ATOM 602 C CA . SER A 1 80 ? -15.437 5.898 18.893 1.00 97.75 80 SER A CA 1
ATOM 603 C C . SER A 1 80 ? -14.322 6.932 19.052 1.00 97.75 80 SER A C 1
ATOM 605 O O . SER A 1 80 ? -14.365 8.015 18.470 1.00 97.75 80 SER A O 1
ATOM 607 N N . SER A 1 81 ? -13.283 6.553 19.793 1.00 98.25 81 SER A N 1
ATOM 608 C CA . SER A 1 81 ? -12.023 7.294 19.900 1.00 98.25 81 SER A CA 1
ATOM 609 C C . SER A 1 81 ? -11.285 7.442 18.566 1.00 98.25 81 SER A C 1
ATOM 611 O O . SER A 1 81 ? -10.458 8.341 18.428 1.00 98.25 81 SER A O 1
ATOM 613 N N . LEU A 1 82 ? -11.586 6.591 17.578 1.00 98.12 82 LEU A N 1
ATOM 614 C CA . LEU A 1 82 ? -10.988 6.638 16.245 1.00 98.12 82 LEU A CA 1
ATOM 615 C C . LEU A 1 82 ? -11.540 7.787 15.391 1.00 98.12 82 LEU A C 1
ATOM 617 O O . LEU A 1 82 ? -10.942 8.102 14.363 1.00 98.12 82 LEU A O 1
ATOM 621 N N . LEU A 1 83 ? -12.652 8.404 15.809 1.00 97.56 83 LEU A N 1
ATOM 622 C CA . LEU A 1 83 ? -13.369 9.400 15.023 1.00 97.56 83 LEU A CA 1
ATOM 623 C C . LEU A 1 83 ? -13.091 10.838 15.460 1.00 97.56 83 LEU A C 1
ATOM 625 O O . LEU A 1 83 ? -13.006 11.152 16.650 1.00 97.56 83 LEU A O 1
ATOM 629 N N . ASN A 1 84 ? -13.025 11.723 14.472 1.00 95.12 84 ASN A N 1
ATOM 630 C CA . ASN A 1 84 ? -13.057 13.166 14.632 1.00 95.12 84 ASN A CA 1
ATOM 631 C C . ASN A 1 84 ? -14.494 13.667 14.913 1.00 95.12 84 ASN A C 1
ATOM 633 O O . ASN A 1 84 ? -15.440 12.890 15.064 1.00 95.12 84 ASN A O 1
ATOM 637 N N . GLN A 1 85 ? -14.664 14.989 15.001 1.00 92.88 85 GLN A N 1
ATOM 638 C CA . GLN A 1 85 ? -15.959 15.613 15.312 1.00 92.88 85 GLN A CA 1
ATOM 639 C C . GLN A 1 85 ? -17.003 15.449 14.196 1.00 92.88 85 GLN A C 1
ATOM 641 O O . GLN A 1 85 ? -18.198 15.488 14.483 1.00 92.88 85 GLN A O 1
ATOM 646 N N . ASP A 1 86 ? -16.555 15.223 12.962 1.00 91.00 86 ASP A N 1
ATOM 647 C CA . ASP A 1 86 ? -17.398 15.033 11.781 1.00 91.00 86 ASP A CA 1
ATOM 648 C C . ASP A 1 86 ? -17.798 13.559 11.578 1.00 91.00 86 ASP A C 1
ATOM 650 O O . ASP A 1 86 ? -18.587 13.239 10.692 1.00 91.00 86 ASP A O 1
ATOM 654 N N . GLY A 1 87 ? -17.305 12.654 12.434 1.00 92.31 87 GLY A N 1
ATOM 655 C CA . GLY A 1 87 ? -17.641 11.229 12.411 1.00 92.31 87 GLY A CA 1
ATOM 656 C C . GLY A 1 87 ? -16.777 10.380 11.476 1.00 92.31 87 GLY A C 1
ATOM 657 O O . GLY A 1 87 ? -17.101 9.212 11.276 1.00 92.31 87 GLY A O 1
ATOM 658 N N . PHE A 1 88 ? -15.684 10.929 10.942 1.00 94.69 88 PHE A N 1
ATOM 659 C CA . PHE A 1 88 ? -14.688 10.213 10.133 1.00 94.69 88 PHE A CA 1
ATOM 660 C C . PHE A 1 88 ? -13.439 9.903 10.949 1.00 94.69 88 PHE A C 1
ATOM 662 O O . PHE A 1 88 ? -13.249 10.468 12.025 1.00 94.69 88 PHE A O 1
ATOM 669 N N . PHE A 1 89 ? -12.562 9.031 10.456 1.00 96.88 89 PHE A N 1
ATOM 670 C CA . PHE A 1 89 ? -11.246 8.851 11.061 1.00 96.88 89 PHE A CA 1
ATOM 671 C C . PHE A 1 89 ? -10.497 10.189 11.194 1.00 96.88 89 PHE A C 1
ATOM 673 O O . PHE A 1 89 ? -10.706 11.140 10.445 1.00 96.88 89 PHE A O 1
ATOM 680 N N . HIS A 1 90 ? -9.580 10.276 12.159 1.00 95.31 90 HIS A N 1
ATOM 681 C CA . HIS A 1 90 ? -8.851 11.519 12.466 1.00 95.31 90 HIS A CA 1
ATOM 682 C C . HIS A 1 90 ? -7.925 12.049 11.351 1.00 95.31 90 HIS A C 1
ATOM 684 O O . HIS A 1 90 ? -7.230 13.046 11.560 1.00 95.31 90 HIS A O 1
ATOM 690 N N . GLY A 1 91 ? -7.837 11.407 10.188 1.00 93.56 91 GLY A N 1
ATOM 691 C CA . GLY A 1 91 ? -6.846 11.751 9.174 1.00 93.56 91 GLY A CA 1
ATOM 692 C C . GLY A 1 91 ? -5.451 11.225 9.520 1.00 93.56 91 GLY A C 1
ATOM 693 O O . GLY A 1 91 ? -5.138 10.860 10.658 1.00 93.56 91 GLY A O 1
ATOM 694 N N . LYS A 1 92 ? -4.546 11.259 8.537 1.00 90.69 92 LYS A N 1
ATOM 695 C CA . LYS A 1 92 ? -3.151 10.798 8.667 1.00 90.69 92 LYS A CA 1
ATOM 696 C C . LYS A 1 92 ? -2.423 11.365 9.890 1.00 90.69 92 LYS A C 1
ATOM 698 O O . LYS A 1 92 ? -1.735 10.637 10.616 1.00 90.69 92 LYS A O 1
ATOM 703 N N . MET A 1 93 ? -2.498 12.687 10.061 1.00 92.12 93 MET A N 1
ATOM 704 C CA . MET A 1 93 ? -1.803 13.411 11.129 1.00 92.12 93 MET A CA 1
ATOM 705 C C . MET A 1 93 ? -2.616 13.438 12.421 1.00 92.12 93 MET A C 1
ATOM 707 O O . MET A 1 93 ? -2.027 13.310 13.493 1.00 92.12 93 MET A O 1
ATOM 711 N N . GLY A 1 94 ? -3.946 13.538 12.341 1.00 95.56 94 GLY A N 1
ATOM 712 C CA . GLY A 1 94 ? -4.789 13.512 13.532 1.00 95.56 94 GLY A CA 1
ATOM 713 C C . GLY A 1 94 ? -4.734 12.159 14.236 1.00 95.56 94 GLY A C 1
ATOM 714 O O . GLY A 1 94 ? -4.527 12.134 15.442 1.00 95.56 94 GLY A O 1
ATOM 715 N N . PHE A 1 95 ? -4.765 11.037 13.508 1.00 96.44 95 PHE A N 1
ATOM 716 C CA . PHE A 1 95 ? -4.630 9.706 14.114 1.00 96.44 95 PHE A CA 1
ATOM 717 C C . PHE A 1 95 ? -3.313 9.569 14.894 1.00 96.44 95 PHE A C 1
ATOM 719 O O . PHE A 1 95 ? -3.298 9.136 16.045 1.00 96.44 95 PHE A O 1
ATOM 726 N N . ARG A 1 96 ? -2.195 10.016 14.304 1.00 96.69 96 ARG A N 1
ATOM 727 C CA . ARG A 1 96 ? -0.877 10.015 14.967 1.00 96.69 96 ARG A CA 1
ATOM 728 C C . ARG A 1 96 ? -0.839 10.914 16.196 1.00 96.69 96 ARG A C 1
ATOM 730 O O . ARG A 1 96 ? -0.222 10.539 17.188 1.00 96.69 96 ARG A O 1
ATOM 737 N N . LYS A 1 97 ? -1.491 12.075 16.139 1.00 96.50 97 LYS A N 1
ATOM 738 C CA . LYS A 1 97 ? -1.610 12.981 17.283 1.00 96.50 97 LYS A CA 1
ATOM 739 C C . LYS A 1 97 ? -2.393 12.323 18.422 1.00 96.50 97 LYS A C 1
ATOM 741 O O . LYS A 1 97 ? -1.889 12.263 19.537 1.00 96.50 97 LYS A O 1
ATOM 746 N N . MET A 1 98 ? -3.568 11.765 18.131 1.00 97.94 98 MET A N 1
ATOM 747 C CA . MET A 1 98 ? -4.400 11.085 19.129 1.00 97.94 98 MET A CA 1
ATOM 748 C C . MET A 1 98 ? -3.679 9.888 19.758 1.00 97.94 98 MET A C 1
ATOM 750 O O . MET A 1 98 ? -3.795 9.659 20.960 1.00 97.94 98 MET A O 1
ATOM 754 N N . LEU A 1 99 ? -2.886 9.158 18.967 1.00 96.69 99 LEU A N 1
ATOM 755 C CA . LEU A 1 99 ? -2.033 8.079 19.458 1.00 96.69 99 LEU A CA 1
ATOM 756 C C . LEU A 1 99 ? -0.949 8.594 20.421 1.00 96.69 99 LEU A C 1
ATOM 758 O O . LEU A 1 99 ? -0.791 8.054 21.509 1.00 96.69 99 LEU A O 1
ATOM 762 N N . GLN A 1 100 ? -0.230 9.663 20.057 1.00 95.94 100 GLN A N 1
ATOM 763 C CA . GLN A 1 100 ? 0.797 10.273 20.916 1.00 95.94 100 GLN A CA 1
ATOM 764 C C . GLN A 1 100 ? 0.224 10.823 22.230 1.00 95.94 100 GLN A C 1
ATOM 766 O O . GLN A 1 100 ? 0.889 10.777 23.263 1.00 95.94 100 GLN A O 1
ATOM 771 N N . GLU A 1 101 ? -1.010 11.327 22.198 1.00 97.56 101 GLU A N 1
ATOM 772 C CA . GLU A 1 101 ? -1.736 11.842 23.363 1.00 97.56 101 GLU A CA 1
ATOM 773 C C . GLU A 1 101 ? -2.433 10.733 24.180 1.00 97.56 101 GLU A C 1
ATOM 775 O O . GLU A 1 101 ? -3.121 11.032 25.161 1.00 97.56 101 GLU A O 1
ATOM 780 N N . MET A 1 102 ? -2.256 9.458 23.799 1.00 97.06 102 MET A N 1
ATOM 781 C CA . MET A 1 102 ? -2.884 8.282 24.422 1.00 97.06 102 MET A CA 1
ATOM 782 C C . MET A 1 102 ? -4.417 8.400 24.503 1.00 97.06 102 MET A C 1
ATOM 784 O O . MET A 1 102 ? -5.040 7.995 25.483 1.00 97.06 102 MET A O 1
ATOM 788 N N . GLN A 1 103 ? -5.028 8.996 23.476 1.00 97.62 103 GLN A N 1
ATOM 789 C CA . GLN A 1 103 ? -6.474 9.227 23.385 1.00 97.62 103 GLN A CA 1
ATOM 790 C C . GLN A 1 103 ? -7.203 8.176 22.536 1.00 97.62 103 GLN A C 1
ATOM 792 O O . GLN A 1 103 ? -8.422 8.245 22.394 1.00 97.62 103 GLN A O 1
ATOM 797 N N . LEU A 1 104 ? -6.481 7.214 21.956 1.00 98.12 104 LEU A N 1
ATOM 798 C CA . LEU A 1 104 ? -7.066 6.130 21.171 1.00 98.12 104 LEU A CA 1
ATOM 799 C C . LEU A 1 104 ? -7.297 4.888 22.034 1.00 98.12 104 LEU A C 1
ATOM 801 O O . LEU A 1 104 ? -6.422 4.447 22.775 1.00 98.12 104 LEU A O 1
ATOM 805 N N . ASN A 1 105 ? -8.464 4.273 21.884 1.00 98.31 105 ASN A N 1
ATOM 806 C CA . ASN A 1 105 ? -8.791 3.003 22.511 1.00 98.31 105 ASN A CA 1
ATOM 807 C C . ASN A 1 105 ? -8.306 1.843 21.630 1.00 98.31 105 ASN A C 1
ATOM 809 O O . ASN A 1 105 ? -8.897 1.540 20.594 1.00 98.31 105 ASN A O 1
ATOM 813 N N . MET A 1 106 ? -7.256 1.140 2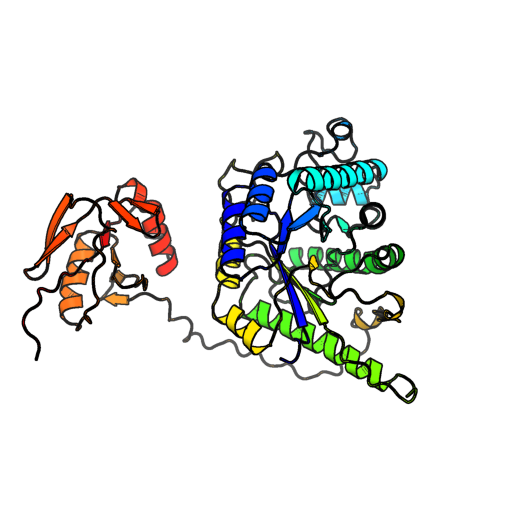2.058 1.00 98.44 106 MET A N 1
ATOM 814 C CA . MET A 1 106 ? -6.683 0.030 21.283 1.00 98.44 106 MET A CA 1
ATOM 815 C C . MET A 1 106 ? -7.640 -1.157 21.073 1.00 98.44 106 MET A C 1
ATOM 817 O O . MET A 1 106 ? -7.463 -1.919 20.126 1.00 98.44 106 MET A O 1
ATOM 821 N N . SER A 1 107 ? -8.684 -1.302 21.898 1.00 98.50 107 SER A N 1
ATOM 822 C CA . SER A 1 107 ? -9.744 -2.293 21.652 1.00 98.50 107 SER A CA 1
ATOM 823 C C . SER A 1 107 ? -10.593 -1.937 20.425 1.00 98.50 107 SER A C 1
ATOM 825 O O . SER A 1 107 ? -11.066 -2.823 19.719 1.00 98.50 107 SER A O 1
ATOM 827 N N . GLU A 1 108 ? -10.780 -0.645 20.141 1.00 98.75 108 GLU A N 1
ATOM 828 C CA . GLU A 1 108 ? -11.490 -0.185 18.940 1.00 98.75 108 GLU A CA 1
ATOM 829 C C . GLU A 1 108 ? -10.627 -0.383 17.694 1.00 98.75 108 GLU A C 1
ATOM 831 O O . GLU A 1 108 ? -11.137 -0.823 16.670 1.00 98.75 108 GLU A O 1
ATOM 836 N N . VAL A 1 109 ? -9.310 -0.165 17.801 1.00 98.81 109 VAL A N 1
ATOM 837 C CA . VAL A 1 109 ? -8.355 -0.505 16.730 1.00 98.81 109 VAL A CA 1
ATOM 838 C C . VAL A 1 109 ? -8.434 -1.996 16.387 1.00 98.81 109 VAL A C 1
ATOM 840 O O . VAL A 1 109 ? -8.490 -2.355 15.216 1.00 98.81 109 VAL A O 1
ATOM 843 N N . GLU A 1 110 ? -8.477 -2.877 17.392 1.00 98.88 110 GLU A N 1
ATOM 844 C CA . GLU A 1 110 ? -8.583 -4.327 17.174 1.00 98.88 110 GLU A CA 1
ATOM 845 C C . GLU A 1 110 ? -9.905 -4.717 16.503 1.00 98.88 110 GLU A C 1
ATOM 847 O O . GLU A 1 110 ? -9.909 -5.519 15.566 1.00 98.88 110 GLU A O 1
ATOM 852 N N . GLN A 1 111 ? -11.016 -4.122 16.951 1.00 98.81 111 GLN A N 1
ATOM 853 C CA . GLN A 1 111 ? -12.342 -4.325 16.363 1.00 98.81 111 GLN A CA 1
ATOM 854 C C . GLN A 1 111 ? -12.391 -3.879 14.900 1.00 98.81 111 GLN A C 1
ATOM 856 O O . GLN A 1 111 ? -12.898 -4.621 14.062 1.00 98.81 111 GLN A O 1
ATOM 861 N N . GLU A 1 112 ? -11.838 -2.708 14.584 1.00 98.88 112 GLU A N 1
ATOM 862 C CA . GLU A 1 112 ? -11.832 -2.190 13.218 1.00 98.88 112 GLU A CA 1
ATOM 863 C C . GLU A 1 112 ? -10.951 -3.024 12.285 1.00 98.88 112 GLU A C 1
ATOM 865 O O . GLU A 1 112 ? -11.396 -3.427 11.214 1.00 98.88 112 GLU A O 1
ATOM 870 N N . LEU A 1 113 ? -9.720 -3.345 12.697 1.00 98.94 113 LEU A N 1
ATOM 871 C CA . LEU A 1 113 ? -8.821 -4.168 11.885 1.00 98.94 113 LEU A CA 1
ATOM 872 C C . LEU A 1 113 ? -9.402 -5.566 11.635 1.00 98.94 113 LEU A C 1
ATOM 874 O O . LEU A 1 113 ? -9.265 -6.096 10.535 1.00 98.94 113 LEU A O 1
ATOM 878 N N . THR A 1 114 ? -10.077 -6.147 12.630 1.00 98.88 114 THR A N 1
ATOM 879 C CA . THR A 1 114 ? -10.784 -7.426 12.470 1.00 98.88 114 THR A CA 1
ATOM 880 C C . THR A 1 114 ? -11.926 -7.296 11.462 1.00 98.88 114 THR A C 1
ATOM 882 O O . THR A 1 114 ? -11.994 -8.088 10.525 1.00 98.88 114 THR A O 1
ATOM 885 N N . ALA A 1 115 ? -12.758 -6.257 11.580 1.00 98.88 115 ALA A N 1
ATOM 886 C CA . ALA A 1 115 ? -13.860 -6.011 10.650 1.00 98.88 115 ALA A CA 1
ATOM 887 C C . ALA A 1 115 ? -13.372 -5.792 9.204 1.00 98.88 115 ALA A C 1
ATOM 889 O O . ALA A 1 115 ? -13.993 -6.271 8.257 1.00 98.88 115 ALA A O 1
ATOM 890 N N . GLN A 1 116 ? -12.224 -5.132 9.011 1.00 98.94 116 GLN A N 1
ATOM 891 C CA . GLN A 1 116 ? -11.612 -4.980 7.687 1.00 98.94 116 GLN A CA 1
ATOM 892 C C . GLN A 1 116 ? -11.119 -6.310 7.099 1.00 98.94 116 GLN A C 1
ATOM 894 O O . GLN A 1 116 ? -11.266 -6.532 5.897 1.00 98.94 116 GLN A O 1
ATOM 899 N N . VAL A 1 117 ? -10.562 -7.212 7.917 1.00 98.94 117 VAL A N 1
ATOM 900 C CA . VAL A 1 117 ? -10.181 -8.565 7.469 1.00 98.94 117 VAL A CA 1
ATOM 901 C C . VAL A 1 117 ? -11.413 -9.384 7.083 1.00 98.94 117 VAL A C 1
ATOM 903 O O . VAL A 1 117 ? -11.405 -10.045 6.043 1.00 98.94 117 VAL A O 1
ATOM 906 N N . GLU A 1 118 ? -12.478 -9.315 7.879 1.00 98.81 118 GLU A N 1
ATOM 907 C CA . GLU A 1 118 ? -13.745 -9.996 7.598 1.00 98.81 118 GLU A CA 1
ATOM 908 C C . GLU A 1 118 ? -14.371 -9.492 6.289 1.00 98.81 118 GLU A C 1
ATOM 910 O O . GLU A 1 118 ? -14.707 -10.299 5.418 1.00 98.81 118 GLU A O 1
ATOM 915 N N . LEU A 1 119 ? -14.432 -8.171 6.089 1.00 98.88 119 LEU A N 1
ATOM 916 C CA . LEU A 1 119 ? -14.939 -7.580 4.849 1.00 98.88 119 LEU A CA 1
ATOM 917 C C . LEU A 1 119 ? -14.052 -7.920 3.644 1.00 98.88 119 LEU A C 1
ATOM 919 O O . LEU A 1 119 ? -14.562 -8.221 2.565 1.00 98.88 119 LEU A O 1
ATOM 923 N N . PHE A 1 120 ? -12.725 -7.932 3.804 1.00 98.88 120 PHE A N 1
ATOM 924 C CA . PHE A 1 120 ? -11.824 -8.402 2.749 1.00 98.88 120 PHE A CA 1
ATOM 925 C C . PHE A 1 120 ? -12.183 -9.827 2.313 1.00 98.88 120 PHE A C 1
ATOM 927 O O . PHE A 1 120 ? -12.267 -10.117 1.115 1.00 98.88 120 PHE A O 1
ATOM 934 N N . GLN A 1 121 ? -12.392 -10.720 3.283 1.00 98.75 121 GLN A N 1
ATOM 935 C CA . GLN A 1 121 ? -12.738 -12.110 3.020 1.00 98.75 121 GLN A CA 1
ATOM 936 C C . GLN A 1 121 ? -14.106 -12.237 2.346 1.00 98.75 121 GLN A C 1
ATOM 938 O O . GLN A 1 121 ? -14.253 -13.064 1.447 1.00 98.75 121 GLN A O 1
ATOM 943 N N . GLU A 1 122 ? -15.082 -11.414 2.727 1.00 98.69 122 GLU A N 1
ATOM 944 C CA . GLU A 1 122 ? -16.384 -11.349 2.059 1.00 98.69 122 GLU A CA 1
ATOM 945 C C . GLU A 1 122 ? -16.246 -10.934 0.586 1.00 98.69 122 GLU A C 1
ATOM 947 O O . GLU A 1 122 ? -16.775 -11.606 -0.302 1.00 98.69 122 GLU A O 1
ATOM 952 N N . LEU A 1 123 ? -15.493 -9.864 0.310 1.00 98.62 123 LEU A N 1
ATOM 953 C CA . LEU A 1 123 ? -15.332 -9.315 -1.040 1.00 98.62 123 LEU A CA 1
ATOM 954 C C . LEU A 1 123 ? -14.537 -10.240 -1.974 1.00 98.62 123 LEU A C 1
ATOM 956 O O . LEU A 1 123 ? -14.830 -10.321 -3.168 1.00 98.62 123 LEU A O 1
ATOM 960 N N . THR A 1 124 ? -13.521 -10.929 -1.452 1.00 98.19 124 THR A N 1
ATOM 961 C CA . THR A 1 124 ? -12.573 -11.718 -2.265 1.00 98.19 124 THR A CA 1
ATOM 962 C C . THR A 1 124 ? -12.820 -13.228 -2.214 1.00 98.19 124 THR A C 1
ATOM 964 O O . THR A 1 124 ? -12.383 -13.962 -3.104 1.00 98.19 124 THR A O 1
ATOM 967 N N . GLY A 1 125 ? -13.535 -13.713 -1.197 1.00 98.06 125 GLY A N 1
ATOM 968 C CA . GLY A 1 125 ? -13.767 -15.134 -0.941 1.00 98.06 125 GLY A CA 1
ATOM 969 C C . GLY A 1 125 ? -12.585 -15.870 -0.298 1.00 98.06 125 GLY A C 1
ATOM 970 O O . GLY A 1 125 ? -12.637 -17.093 -0.169 1.00 98.06 125 GLY A O 1
ATOM 971 N N . HIS A 1 126 ? -11.517 -15.171 0.097 1.00 97.62 126 HIS A N 1
ATOM 972 C CA . HIS A 1 126 ? -10.355 -15.754 0.769 1.00 97.62 126 HIS A CA 1
ATOM 973 C C . HIS A 1 126 ? -9.720 -14.769 1.762 1.00 97.62 126 HIS A C 1
ATOM 975 O O . HIS A 1 126 ? -9.945 -13.568 1.700 1.00 97.62 126 HIS A O 1
ATOM 981 N N . LEU A 1 127 ? -8.893 -15.265 2.684 1.00 98.06 127 LEU A N 1
ATOM 982 C CA . LEU A 1 127 ? -8.101 -14.400 3.567 1.00 98.06 127 LEU A CA 1
ATOM 983 C C . LEU A 1 127 ? -6.992 -13.679 2.780 1.00 98.06 127 LEU A C 1
ATOM 985 O O . LEU A 1 127 ? -6.502 -14.230 1.786 1.00 98.06 127 LEU A O 1
ATOM 989 N N . PRO A 1 128 ? -6.565 -12.474 3.194 1.00 97.62 128 PRO A N 1
ATOM 990 C CA . PRO A 1 128 ? -5.536 -11.734 2.473 1.00 97.62 128 PRO A CA 1
ATOM 991 C C . PRO A 1 128 ? -4.181 -12.455 2.546 1.00 97.62 128 PRO A C 1
ATOM 993 O O . PRO A 1 128 ? -3.789 -12.990 3.584 1.00 97.62 128 PRO A O 1
ATOM 996 N N . HIS A 1 129 ? -3.443 -12.473 1.431 1.00 94.19 129 HIS A N 1
ATOM 997 C CA . HIS A 1 129 ? -2.117 -13.106 1.377 1.00 94.19 129 HIS A CA 1
ATOM 998 C C . HIS A 1 129 ? -1.055 -12.304 2.138 1.00 94.19 129 HIS A C 1
ATOM 1000 O O . HIS A 1 129 ? -0.112 -12.880 2.688 1.00 94.19 129 HIS A O 1
ATOM 1006 N N . HIS A 1 130 ? -1.229 -10.985 2.170 1.00 98.25 130 HIS A N 1
ATOM 1007 C CA . HIS A 1 130 ? -0.488 -10.035 2.983 1.00 98.25 130 HIS A CA 1
ATOM 1008 C C . HIS A 1 130 ? -1.443 -8.958 3.495 1.00 98.25 130 HIS A C 1
ATOM 1010 O O . HIS A 1 130 ? -2.497 -8.716 2.904 1.00 98.25 130 HIS A O 1
ATOM 1016 N N . MET A 1 131 ? -1.062 -8.309 4.584 1.00 98.75 131 MET A N 1
ATOM 1017 C CA . MET A 1 131 ? -1.741 -7.123 5.084 1.00 98.75 131 MET A CA 1
ATOM 1018 C C . MET A 1 131 ? -0.683 -6.065 5.368 1.00 98.75 131 MET A C 1
ATOM 1020 O O . MET A 1 131 ? 0.310 -6.354 6.030 1.00 98.75 131 MET A O 1
ATOM 1024 N N . ASP A 1 132 ? -0.867 -4.862 4.851 1.00 98.81 132 ASP A N 1
ATOM 1025 C CA . ASP A 1 132 ? -0.054 -3.683 5.149 1.00 98.81 132 ASP A CA 1
ATOM 1026 C C . ASP A 1 132 ? -0.968 -2.558 5.661 1.00 98.81 132 ASP A C 1
ATOM 1028 O O . ASP A 1 132 ? -2.153 -2.779 5.907 1.00 98.81 132 ASP A O 1
ATOM 1032 N N . GLY A 1 133 ? -0.417 -1.374 5.921 1.00 98.38 133 GLY A N 1
ATOM 1033 C CA . GLY A 1 133 ? -1.179 -0.238 6.432 1.00 98.38 133 GLY A CA 1
ATOM 1034 C C . GLY A 1 133 ? -1.135 0.948 5.484 1.00 98.38 133 GLY A C 1
ATOM 1035 O O . GLY A 1 133 ? -0.044 1.401 5.114 1.00 98.38 133 GLY A O 1
ATOM 1036 N N . HIS A 1 134 ? -2.306 1.501 5.179 1.00 97.88 134 HIS A N 1
ATOM 1037 C CA . HIS A 1 134 ? -2.439 2.791 4.521 1.00 97.88 134 HIS A CA 1
ATOM 1038 C C . HIS A 1 134 ? -1.698 3.853 5.323 1.00 97.88 134 HIS A C 1
ATOM 1040 O O . HIS A 1 134 ? -1.767 3.896 6.554 1.00 97.88 134 HIS A O 1
ATOM 1046 N N . GLN A 1 135 ? -0.877 4.651 4.637 1.00 94.31 135 GLN A N 1
ATOM 1047 C CA . GLN A 1 135 ? 0.011 5.636 5.266 1.00 94.31 135 GLN A CA 1
ATOM 1048 C C . GLN A 1 135 ? 0.919 5.038 6.360 1.00 94.31 135 GLN A C 1
ATOM 1050 O O . GLN A 1 135 ? 1.349 5.761 7.263 1.00 94.31 135 GLN A O 1
ATOM 1055 N N . HIS A 1 136 ? 1.208 3.735 6.300 1.00 97.69 136 HIS A N 1
ATOM 1056 C CA . HIS A 1 136 ? 2.029 2.984 7.254 1.00 97.69 136 HIS A CA 1
ATOM 1057 C C . HIS A 1 136 ? 1.499 2.984 8.699 1.00 97.69 136 HIS A C 1
ATOM 1059 O O . HIS A 1 136 ? 2.283 2.950 9.648 1.00 97.69 136 HIS A O 1
ATOM 1065 N N . VAL A 1 137 ? 0.176 3.042 8.901 1.00 97.69 137 VAL A N 1
ATOM 1066 C CA . VAL A 1 137 ? -0.413 3.022 10.257 1.00 97.69 137 VAL A CA 1
ATOM 1067 C C . VAL A 1 137 ? -0.070 1.756 11.050 1.00 97.69 137 VAL A C 1
ATOM 1069 O O . VAL A 1 137 ? 0.014 1.799 12.273 1.00 97.69 137 VAL A O 1
ATOM 1072 N N . HIS A 1 138 ? 0.192 0.641 10.367 1.00 98.62 138 HIS A N 1
ATOM 1073 C CA . HIS A 1 138 ? 0.412 -0.679 10.963 1.00 98.62 138 HIS A CA 1
ATOM 1074 C C . HIS A 1 138 ? 1.728 -0.828 11.736 1.00 98.62 138 HIS A C 1
ATOM 1076 O O . HIS A 1 138 ? 1.856 -1.751 12.535 1.00 98.62 138 HIS A O 1
ATOM 1082 N N . VAL A 1 139 ? 2.704 0.063 11.528 1.00 97.75 139 VAL A N 1
ATOM 1083 C CA . VAL A 1 139 ? 3.974 0.057 12.283 1.00 97.75 139 VAL A CA 1
ATOM 1084 C C . VAL A 1 139 ? 3.992 1.039 13.453 1.00 97.75 139 VAL A C 1
ATOM 1086 O O . VAL A 1 139 ? 4.948 1.040 14.234 1.00 97.75 139 VAL A O 1
ATOM 1089 N N . LEU A 1 140 ? 2.942 1.857 13.598 1.00 98.38 140 LEU A N 1
ATOM 1090 C CA . LEU A 1 140 ? 2.854 2.860 14.655 1.00 98.38 140 LEU A CA 1
ATOM 1091 C C . LEU A 1 140 ? 2.890 2.216 16.057 1.00 98.38 140 LEU A C 1
ATOM 1093 O O . LEU A 1 140 ? 2.480 1.060 16.222 1.00 98.38 140 LEU A O 1
ATOM 1097 N N . PRO A 1 141 ? 3.375 2.950 17.081 1.00 97.19 141 PRO A N 1
ATOM 1098 C CA . PRO A 1 141 ? 3.344 2.493 18.470 1.00 97.19 141 PRO A CA 1
ATOM 1099 C C . PRO A 1 141 ? 1.954 2.011 18.893 1.00 97.19 141 PRO A C 1
ATOM 1101 O O . PRO A 1 141 ? 0.963 2.595 18.477 1.00 97.19 141 PRO A O 1
ATOM 1104 N N . GLU A 1 142 ? 1.892 0.956 19.708 1.00 97.00 142 GLU A N 1
ATOM 1105 C CA . GLU A 1 142 ? 0.664 0.269 20.160 1.00 97.00 142 GLU A CA 1
ATOM 1106 C C . GLU A 1 142 ? -0.144 -0.410 19.039 1.00 97.00 142 GLU A C 1
ATOM 1108 O O . GLU A 1 142 ? -0.486 -1.586 19.159 1.00 97.00 142 GLU A O 1
ATOM 1113 N N . VAL A 1 143 ? -0.372 0.269 17.910 1.00 98.69 143 VAL A N 1
ATOM 1114 C CA . VAL A 1 143 ? -1.064 -0.274 16.734 1.00 98.69 143 VAL A CA 1
ATOM 1115 C C . VAL A 1 143 ? -0.348 -1.511 16.202 1.00 98.69 143 VAL A C 1
ATOM 1117 O O . VAL A 1 143 ? -1.015 -2.493 15.897 1.00 98.69 143 VAL A O 1
ATOM 1120 N N . ARG A 1 144 ? 0.992 -1.521 16.152 1.00 98.56 144 ARG A N 1
ATOM 1121 C CA . ARG A 1 144 ? 1.773 -2.689 15.697 1.00 98.56 144 ARG A CA 1
ATOM 1122 C C . ARG A 1 144 ? 1.487 -3.967 16.484 1.00 98.56 144 ARG A C 1
ATOM 1124 O O . ARG A 1 144 ? 1.488 -5.047 15.899 1.00 98.56 144 ARG A O 1
ATOM 1131 N N . ASP A 1 145 ? 1.230 -3.858 17.787 1.00 98.62 145 ASP A N 1
ATOM 1132 C CA . ASP A 1 145 ? 0.924 -5.002 18.646 1.00 98.62 145 ASP A CA 1
ATOM 1133 C C . ASP A 1 145 ? -0.475 -5.539 18.341 1.00 98.62 145 ASP A C 1
ATOM 1135 O O . ASP A 1 145 ? -0.657 -6.747 18.194 1.00 98.62 145 ASP A O 1
ATOM 1139 N N . ILE A 1 146 ? -1.455 -4.643 18.185 1.00 98.81 146 ILE A N 1
ATOM 1140 C CA . ILE A 1 146 ? -2.823 -5.004 17.792 1.00 98.81 146 ILE A CA 1
ATOM 1141 C C . ILE A 1 146 ? -2.838 -5.630 16.397 1.00 98.81 146 ILE A C 1
ATOM 1143 O O . ILE A 1 146 ? -3.370 -6.721 16.206 1.00 98.81 146 ILE A O 1
ATOM 1147 N N . PHE A 1 147 ? -2.194 -4.968 15.439 1.00 98.88 147 PHE A N 1
ATOM 1148 C CA . PHE A 1 147 ? -2.052 -5.424 14.066 1.00 98.88 147 PHE A CA 1
ATOM 1149 C C . PHE A 1 147 ? -1.439 -6.827 14.024 1.00 98.88 147 PHE A C 1
ATOM 1151 O O . PHE A 1 147 ? -2.011 -7.736 13.428 1.00 98.88 147 PHE A O 1
ATOM 1158 N N . ALA A 1 148 ? -0.341 -7.056 14.751 1.00 98.56 148 ALA A N 1
ATOM 1159 C CA . ALA A 1 148 ? 0.291 -8.368 14.818 1.00 98.56 148 ALA A CA 1
ATOM 1160 C C . ALA A 1 148 ? -0.619 -9.457 15.413 1.00 98.56 148 ALA A C 1
ATOM 1162 O O . ALA A 1 148 ? -0.631 -10.590 14.922 1.00 98.56 148 ALA A O 1
ATOM 1163 N N . ARG A 1 149 ? -1.417 -9.131 16.440 1.00 98.62 149 ARG A N 1
ATOM 1164 C CA . ARG A 1 149 ? -2.421 -10.062 16.977 1.00 98.62 149 ARG A CA 1
ATOM 1165 C C . ARG A 1 149 ? -3.470 -10.427 15.933 1.00 98.62 149 ARG A C 1
ATOM 1167 O O . ARG A 1 149 ? -3.746 -11.616 15.783 1.00 98.62 149 ARG A O 1
ATOM 1174 N N . VAL A 1 150 ? -3.995 -9.445 15.199 1.00 98.81 150 VAL A N 1
ATOM 1175 C CA . VAL A 1 150 ? -5.004 -9.653 14.146 1.00 98.81 150 VAL A CA 1
ATOM 1176 C C . VAL A 1 150 ? -4.446 -10.508 13.006 1.00 98.81 150 VAL A C 1
ATOM 1178 O O . VAL A 1 150 ? -5.096 -11.468 12.593 1.00 98.81 150 VAL A O 1
ATOM 1181 N N . LEU A 1 151 ? -3.222 -10.237 12.537 1.00 98.62 151 LEU A N 1
ATOM 1182 C CA . LEU A 1 151 ? -2.574 -11.069 11.515 1.00 98.62 151 LEU A CA 1
ATOM 1183 C C . LEU A 1 151 ? -2.421 -12.514 11.998 1.00 98.62 151 LEU A C 1
ATOM 1185 O O . LEU A 1 151 ? -2.762 -13.458 11.284 1.00 98.62 151 LEU A O 1
ATOM 1189 N N . SER A 1 152 ? -1.935 -12.691 13.228 1.00 97.12 152 SER A N 1
ATOM 1190 C CA . SER A 1 152 ? -1.706 -14.009 13.818 1.00 97.12 152 SER A CA 1
ATOM 1191 C C . SER A 1 152 ? -3.010 -14.802 13.985 1.00 97.12 152 SER A C 1
ATOM 1193 O O . SER A 1 152 ? -3.058 -15.974 13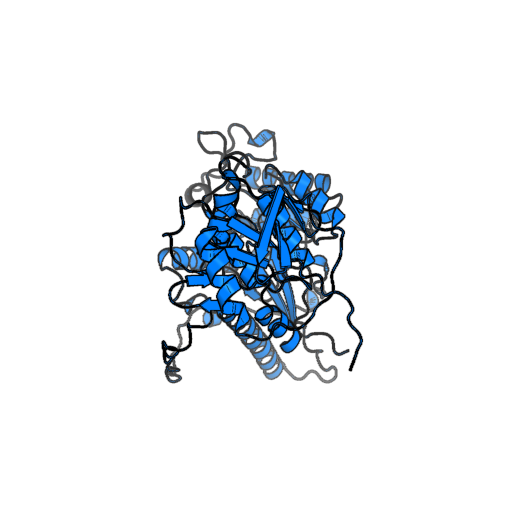.605 1.00 97.12 152 SER A O 1
ATOM 1195 N N . SER A 1 153 ? -4.083 -14.167 14.477 1.00 97.88 153 SER A N 1
ATOM 1196 C CA . SER A 1 153 ? -5.388 -14.812 14.687 1.00 97.88 153 SER A CA 1
ATOM 1197 C C . SER A 1 153 ? -6.059 -15.237 13.379 1.00 97.88 153 SER A C 1
ATOM 1199 O O . SER A 1 153 ? -6.691 -16.292 13.334 1.00 97.88 153 SER A O 1
ATOM 1201 N N . HIS A 1 154 ? -5.847 -14.483 12.298 1.00 98.00 154 HIS A N 1
ATOM 1202 C CA . HIS A 1 154 ? -6.364 -14.793 10.963 1.00 98.00 154 HIS A CA 1
ATOM 1203 C C . HIS A 1 154 ? -5.373 -15.580 10.095 1.00 98.00 154 HIS A C 1
ATOM 1205 O O . HIS A 1 154 ? -5.640 -15.819 8.923 1.00 98.00 154 HIS A O 1
ATOM 1211 N N . GLN A 1 155 ? -4.231 -16.012 10.643 1.00 95.62 155 GLN A N 1
ATOM 1212 C CA . GLN A 1 155 ? -3.190 -16.748 9.912 1.00 95.62 155 GLN A CA 1
ATOM 1213 C C . GLN A 1 155 ? -2.641 -15.998 8.679 1.00 95.62 155 GLN A C 1
ATOM 1215 O O . GLN A 1 155 ? -2.137 -16.616 7.738 1.00 95.62 155 GLN A O 1
ATOM 1220 N N . ILE A 1 156 ? -2.679 -14.666 8.702 1.00 96.56 156 ILE A N 1
ATOM 1221 C CA . ILE A 1 156 ? -2.057 -13.804 7.698 1.00 96.56 156 ILE A CA 1
ATOM 1222 C C . ILE A 1 156 ? -0.567 -13.728 8.030 1.00 96.56 156 ILE A C 1
ATOM 1224 O O . ILE A 1 156 ? -0.165 -13.259 9.094 1.00 96.56 156 ILE A O 1
ATOM 1228 N N . LYS A 1 157 ? 0.274 -14.253 7.136 1.00 92.75 157 LYS A N 1
ATOM 1229 C CA . LYS A 1 157 ? 1.698 -14.485 7.432 1.00 92.75 157 LYS A CA 1
ATOM 1230 C C . LYS A 1 157 ? 2.638 -13.401 6.941 1.00 92.75 157 LYS A C 1
ATOM 1232 O O . LYS A 1 157 ? 3.798 -13.424 7.343 1.00 92.75 157 LYS A O 1
ATOM 1237 N N . PHE A 1 158 ? 2.176 -12.490 6.092 1.00 96.62 158 PHE A N 1
ATOM 1238 C CA . PHE A 1 158 ? 3.024 -11.460 5.507 1.00 96.62 158 PHE A CA 1
ATOM 1239 C C . PHE A 1 158 ? 2.507 -10.052 5.787 1.00 96.62 158 PHE A C 1
ATOM 1241 O O . PHE A 1 158 ? 1.310 -9.791 5.689 1.00 96.62 158 PHE A O 1
ATOM 1248 N N . THR A 1 159 ? 3.445 -9.160 6.091 1.00 98.19 159 THR A N 1
ATOM 1249 C CA . THR A 1 159 ? 3.259 -7.712 6.174 1.00 98.19 159 THR A CA 1
ATOM 1250 C C . THR A 1 159 ? 4.402 -6.989 5.469 1.00 98.19 159 THR A C 1
ATOM 1252 O O . THR A 1 159 ? 5.437 -7.577 5.146 1.00 98.19 159 THR A O 1
ATOM 1255 N N . ARG A 1 160 ? 4.224 -5.686 5.277 1.00 98.19 160 ARG A N 1
ATOM 1256 C CA . ARG A 1 160 ? 5.270 -4.734 4.903 1.00 98.19 160 ARG A CA 1
ATOM 1257 C C . ARG A 1 160 ? 6.005 -4.225 6.143 1.00 98.19 160 ARG A C 1
ATOM 1259 O O . ARG A 1 160 ? 5.363 -3.894 7.139 1.00 98.19 160 ARG A O 1
ATOM 1266 N N . VAL A 1 161 ? 7.324 -4.060 6.055 1.00 96.69 161 VAL A N 1
ATOM 1267 C CA . VAL A 1 161 ? 8.135 -3.330 7.047 1.00 96.69 161 VAL A CA 1
ATOM 1268 C C . VAL A 1 161 ? 8.905 -2.219 6.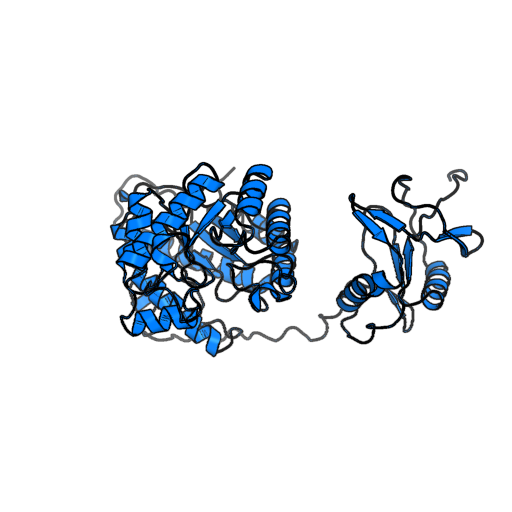312 1.00 96.69 161 VAL A C 1
ATOM 1270 O O . VAL A 1 161 ? 9.901 -2.524 5.658 1.00 96.69 161 VAL A O 1
ATOM 1273 N N . PRO A 1 162 ? 8.442 -0.952 6.368 1.00 96.00 162 PRO A N 1
ATOM 1274 C CA . PRO A 1 162 ? 9.016 0.166 5.610 1.00 96.00 162 PRO A CA 1
ATOM 1275 C C . PRO A 1 162 ? 10.386 0.665 6.124 1.00 96.00 162 PRO A C 1
ATOM 1277 O O . PRO A 1 162 ? 10.533 1.790 6.598 1.00 96.00 162 PRO A O 1
ATOM 1280 N N . ILE A 1 163 ? 11.415 -0.177 6.014 1.00 90.88 163 ILE A N 1
ATOM 1281 C CA . ILE A 1 163 ? 12.822 0.187 6.245 1.00 90.88 163 ILE A CA 1
ATOM 1282 C C . ILE A 1 163 ? 13.514 0.252 4.879 1.00 90.88 163 ILE A C 1
ATOM 1284 O O . ILE A 1 163 ? 13.790 -0.782 4.268 1.00 90.88 163 ILE A O 1
ATOM 1288 N N . GLU A 1 164 ? 13.779 1.465 4.391 1.00 91.62 164 GLU A N 1
ATOM 1289 C CA . GLU A 1 164 ? 14.358 1.687 3.062 1.00 91.62 164 GLU A CA 1
ATOM 1290 C C . GLU A 1 164 ? 15.874 1.910 3.131 1.00 91.62 164 GLU A C 1
ATOM 1292 O O . GLU A 1 164 ? 16.369 2.931 3.616 1.00 91.62 164 GLU A O 1
ATOM 1297 N N . LEU A 1 165 ? 16.636 0.952 2.598 1.00 85.06 165 LEU A N 1
ATOM 1298 C CA . LEU A 1 165 ? 18.096 1.025 2.577 1.00 85.06 165 LEU A CA 1
ATOM 1299 C C . LEU A 1 165 ? 18.570 2.233 1.757 1.00 85.06 165 LEU A C 1
ATOM 1301 O O . LEU A 1 165 ? 18.291 2.350 0.567 1.00 85.06 165 LEU A O 1
ATOM 1305 N N . GLY A 1 166 ? 19.338 3.114 2.401 1.00 84.88 166 GLY A N 1
ATOM 1306 C CA . GLY A 1 166 ? 19.882 4.321 1.774 1.00 84.88 166 GLY A CA 1
ATOM 1307 C C . GLY A 1 166 ? 19.044 5.588 1.968 1.00 84.88 166 GLY A C 1
ATOM 1308 O O . GLY A 1 166 ? 19.516 6.653 1.571 1.00 84.88 166 GLY A O 1
ATOM 1309 N N . LEU A 1 167 ? 17.890 5.515 2.649 1.00 86.31 167 LEU A N 1
ATOM 1310 C CA . LEU A 1 167 ? 17.003 6.653 2.956 1.00 86.31 167 LEU A CA 1
ATOM 1311 C C . LEU A 1 167 ? 17.760 7.909 3.430 1.00 86.31 167 LEU A C 1
ATOM 1313 O O . LEU A 1 167 ? 17.540 9.022 2.943 1.00 86.31 167 LEU A O 1
ATOM 1317 N N . HIS A 1 168 ? 18.699 7.732 4.362 1.00 87.31 168 HIS A N 1
ATOM 1318 C CA . HIS A 1 168 ? 19.491 8.815 4.957 1.00 87.31 168 HIS A CA 1
ATOM 1319 C C . HIS A 1 168 ? 20.329 9.584 3.921 1.00 87.31 168 HIS A C 1
ATOM 1321 O O . HIS A 1 168 ? 20.523 10.792 4.064 1.00 87.31 168 HIS A O 1
ATOM 1327 N N . GLY A 1 169 ? 20.772 8.917 2.851 1.00 85.75 169 GLY A N 1
ATOM 1328 C CA . GLY A 1 169 ? 21.594 9.488 1.779 1.00 85.75 169 GLY A CA 1
ATOM 1329 C C . GLY A 1 169 ? 20.809 10.130 0.631 1.00 85.75 169 GLY A C 1
ATOM 1330 O O . GLY A 1 169 ? 21.410 10.761 -0.237 1.00 85.75 169 GLY A O 1
ATOM 1331 N N . CYS A 1 170 ? 19.481 10.010 0.610 1.00 86.88 170 CYS A N 1
ATOM 1332 C CA . CYS A 1 170 ? 18.649 10.573 -0.451 1.00 86.88 170 CYS A CA 1
ATOM 1333 C C . CYS A 1 170 ? 18.538 12.098 -0.287 1.00 86.88 170 CYS A C 1
ATOM 1335 O O . CYS A 1 170 ? 17.829 12.589 0.596 1.00 86.88 170 CYS A O 1
ATOM 1337 N N . SER A 1 171 ? 19.268 12.852 -1.113 1.00 88.62 171 SER A N 1
ATOM 1338 C CA . SER A 1 171 ? 19.281 14.325 -1.110 1.00 88.62 171 SER A CA 1
ATOM 1339 C C . SER A 1 171 ? 18.130 14.958 -1.895 1.00 88.62 171 SER A C 1
ATOM 1341 O O . SER A 1 171 ? 17.874 16.146 -1.745 1.00 88.62 171 SER A O 1
ATOM 1343 N N . TRP A 1 172 ? 17.430 14.177 -2.723 1.00 89.75 172 TRP A N 1
ATOM 1344 C CA . TRP A 1 172 ? 16.280 14.634 -3.513 1.00 89.75 172 TRP A CA 1
ATOM 1345 C C . TRP A 1 172 ? 14.956 14.620 -2.741 1.00 89.75 172 TRP A C 1
ATOM 1347 O O . TRP A 1 172 ? 13.938 15.059 -3.267 1.00 89.75 172 TRP A O 1
ATOM 1357 N N . VAL A 1 173 ? 14.948 14.072 -1.526 1.00 86.38 173 VAL A N 1
ATOM 1358 C CA . VAL A 1 173 ? 13.764 14.060 -0.670 1.00 86.38 173 VAL A CA 1
ATOM 1359 C C . VAL A 1 173 ? 13.719 15.371 0.103 1.00 86.38 173 VAL A C 1
ATOM 1361 O O . VAL A 1 173 ? 14.669 15.708 0.809 1.00 86.38 173 VAL A O 1
ATOM 1364 N N . GLU A 1 174 ? 12.602 16.086 -0.018 1.00 87.94 174 GLU A N 1
ATOM 1365 C CA . GLU A 1 174 ? 12.356 17.329 0.714 1.00 87.94 174 GLU A CA 1
ATOM 1366 C C . GLU A 1 174 ? 12.520 17.126 2.231 1.00 87.94 174 GLU A C 1
ATOM 1368 O O . GLU A 1 174 ? 12.044 16.110 2.749 1.00 87.94 174 GLU A O 1
ATOM 1373 N N . PRO A 1 175 ? 13.117 18.078 2.976 1.00 86.50 175 PRO A N 1
ATOM 1374 C CA . PRO A 1 175 ? 13.427 17.893 4.397 1.00 86.50 175 PRO A CA 1
ATOM 1375 C C . PRO A 1 175 ? 12.231 17.451 5.251 1.00 86.50 175 PRO A C 1
ATOM 1377 O O . PRO A 1 175 ? 12.332 16.484 5.999 1.00 86.50 175 PRO A O 1
ATOM 1380 N N . HIS A 1 176 ? 11.069 18.086 5.074 1.00 84.81 176 HIS A N 1
ATOM 1381 C CA . HIS A 1 176 ? 9.863 17.755 5.839 1.00 84.81 176 HIS A CA 1
ATOM 1382 C C . HIS A 1 176 ? 9.322 16.343 5.535 1.00 84.81 176 HIS A C 1
ATOM 1384 O O . HIS A 1 176 ? 8.824 15.665 6.433 1.00 84.81 176 HIS A O 1
ATOM 1390 N N . LEU A 1 177 ? 9.438 15.871 4.285 1.00 87.56 177 LEU A N 1
ATOM 1391 C CA . LEU A 1 177 ? 9.093 14.491 3.924 1.00 87.56 177 LEU A CA 1
ATOM 1392 C C . LEU A 1 177 ? 10.117 13.512 4.494 1.00 87.56 177 LEU A C 1
ATOM 1394 O O . LEU A 1 177 ? 9.745 12.443 4.969 1.00 87.56 177 LEU A O 1
ATOM 1398 N N . LYS A 1 178 ? 11.398 13.890 4.484 1.00 89.25 178 LYS A N 1
ATOM 1399 C CA . LYS A 1 178 ? 12.481 13.074 5.027 1.00 89.25 178 LYS A CA 1
ATOM 1400 C C . LYS A 1 178 ? 12.305 12.832 6.522 1.00 89.25 178 LYS A C 1
ATOM 1402 O O . LYS A 1 178 ? 12.430 11.690 6.946 1.00 89.25 178 LYS A O 1
ATOM 1407 N N . ASP A 1 179 ? 11.939 13.853 7.294 1.00 90.12 179 ASP A N 1
ATOM 1408 C CA . ASP A 1 179 ? 11.641 13.705 8.725 1.00 90.12 179 ASP A CA 1
ATOM 1409 C C . ASP A 1 179 ? 10.487 12.720 8.962 1.00 90.12 179 ASP A C 1
ATOM 1411 O O . ASP A 1 179 ? 10.578 11.835 9.818 1.00 90.12 179 ASP A O 1
ATOM 1415 N N . PHE A 1 180 ? 9.426 12.809 8.152 1.00 89.75 180 PHE A N 1
ATOM 1416 C CA . PHE A 1 180 ? 8.318 11.854 8.198 1.00 89.75 180 PHE A CA 1
ATOM 1417 C C . PHE A 1 180 ? 8.776 10.425 7.858 1.00 89.75 180 PHE A C 1
ATOM 1419 O O . PHE A 1 180 ? 8.438 9.487 8.579 1.00 89.75 180 PHE A O 1
ATOM 1426 N N . TYR A 1 181 ? 9.574 10.238 6.805 1.00 94.25 181 TYR A N 1
ATOM 1427 C CA . TYR A 1 181 ? 10.089 8.923 6.409 1.00 94.25 181 TYR A CA 1
ATOM 1428 C C . TYR A 1 181 ? 11.036 8.318 7.446 1.00 94.25 181 TYR A C 1
ATOM 1430 O O . TYR A 1 181 ? 10.956 7.123 7.711 1.00 94.25 181 TYR A O 1
ATOM 1438 N N . LEU A 1 182 ? 11.883 9.129 8.082 1.00 91.31 182 LEU A N 1
ATOM 1439 C CA . LEU A 1 182 ? 12.750 8.688 9.176 1.00 91.31 182 LEU A CA 1
ATOM 1440 C C . LEU A 1 182 ? 11.939 8.246 10.398 1.00 91.31 182 LEU A C 1
ATOM 1442 O O . LEU A 1 182 ? 12.295 7.274 11.064 1.00 91.31 182 LEU A O 1
ATOM 1446 N N . GLN A 1 183 ? 10.821 8.919 10.677 1.00 93.56 183 GLN A N 1
ATOM 1447 C CA . GLN A 1 183 ? 9.905 8.486 11.727 1.00 93.56 183 GLN A CA 1
ATOM 1448 C C . GLN A 1 183 ? 9.215 7.161 11.362 1.00 93.56 183 GLN A C 1
ATOM 1450 O O . GLN A 1 183 ? 9.144 6.270 12.207 1.00 93.56 183 GLN A O 1
ATOM 1455 N N . VAL A 1 184 ? 8.788 6.981 10.106 1.00 94.06 184 VAL A N 1
ATOM 1456 C CA . VAL A 1 184 ? 8.255 5.696 9.614 1.00 94.06 184 VAL A CA 1
ATOM 1457 C C . VAL A 1 184 ? 9.301 4.581 9.729 1.00 94.06 184 VAL A C 1
ATOM 1459 O O . VAL A 1 184 ? 8.974 3.505 10.223 1.00 94.06 184 VAL A O 1
ATOM 1462 N N . GLU A 1 185 ? 10.555 4.821 9.337 1.00 92.62 185 GLU A N 1
ATOM 1463 C CA . GLU A 1 185 ? 11.647 3.844 9.468 1.00 92.62 185 GLU A CA 1
ATOM 1464 C C . GLU A 1 185 ? 11.874 3.464 10.939 1.00 92.62 185 GLU A C 1
ATOM 1466 O O . GLU A 1 185 ? 11.963 2.282 11.274 1.00 92.62 185 GLU A O 1
ATOM 1471 N N . LYS A 1 186 ? 11.893 4.450 11.844 1.00 92.56 186 LYS A N 1
ATOM 1472 C CA . LYS A 1 186 ? 12.013 4.221 13.290 1.00 92.56 186 LYS A CA 1
ATOM 1473 C C . LYS A 1 186 ? 10.862 3.374 13.837 1.00 92.56 186 LYS A C 1
ATOM 1475 O O . LYS A 1 186 ? 11.098 2.440 14.605 1.00 92.56 186 LYS A O 1
ATOM 1480 N N . ASP A 1 187 ? 9.626 3.679 13.460 1.00 94.56 187 ASP A N 1
ATOM 1481 C CA . ASP A 1 187 ? 8.450 2.913 13.884 1.00 94.56 187 ASP A CA 1
ATOM 1482 C C . ASP A 1 187 ? 8.470 1.487 13.313 1.00 94.56 187 ASP A C 1
ATOM 1484 O O . ASP A 1 187 ? 8.166 0.527 14.025 1.00 94.56 187 ASP A O 1
ATOM 1488 N N . SER A 1 188 ? 8.953 1.334 12.079 1.00 92.69 188 SER A N 1
ATOM 1489 C CA . SER A 1 188 ? 9.154 0.044 11.414 1.00 92.69 188 SER A CA 1
ATOM 1490 C C . SER A 1 188 ? 10.206 -0.809 12.121 1.00 92.69 188 SER A C 1
ATOM 1492 O O . SER A 1 188 ? 9.952 -1.981 12.395 1.00 92.69 188 SER A O 1
ATOM 1494 N N . LEU A 1 189 ? 11.348 -0.234 12.505 1.00 89.25 189 LEU A N 1
ATOM 1495 C CA . LEU A 1 189 ? 12.375 -0.930 13.291 1.00 89.25 189 LEU A CA 1
ATOM 1496 C C . LEU A 1 189 ? 11.821 -1.436 14.625 1.00 89.25 189 LEU A C 1
ATOM 1498 O O . LEU A 1 189 ? 12.053 -2.582 15.001 1.00 89.25 189 LEU A O 1
ATOM 1502 N N . ASN A 1 190 ? 11.015 -0.617 15.296 1.00 91.88 190 ASN A N 1
ATOM 1503 C CA . ASN A 1 190 ? 10.367 -0.983 16.554 1.00 91.88 190 ASN A CA 1
ATOM 1504 C C . ASN A 1 190 ? 9.239 -2.028 16.390 1.00 91.88 190 ASN A C 1
ATOM 1506 O O . ASN A 1 190 ? 8.773 -2.579 17.384 1.00 91.88 190 ASN A O 1
ATOM 1510 N N . SER A 1 191 ? 8.789 -2.316 15.162 1.00 91.50 191 SER A N 1
ATOM 1511 C CA . SER A 1 191 ? 7.800 -3.368 14.874 1.00 91.50 191 SER A CA 1
ATOM 1512 C C . SER A 1 191 ? 8.409 -4.763 14.692 1.00 91.50 191 SER A C 1
ATOM 1514 O O . SER A 1 191 ? 7.708 -5.761 14.847 1.00 91.50 191 SER A O 1
ATOM 1516 N N . VAL A 1 192 ? 9.718 -4.850 14.426 1.00 87.94 192 VAL A N 1
ATOM 1517 C CA . VAL A 1 192 ? 10.408 -6.103 14.071 1.00 87.94 192 VAL A CA 1
ATOM 1518 C C . VAL A 1 192 ? 10.250 -7.177 15.148 1.00 87.94 192 VAL A C 1
ATOM 1520 O O . VAL A 1 192 ? 9.866 -8.304 14.840 1.00 87.94 192 VAL A O 1
ATOM 1523 N N . GLU A 1 193 ? 10.507 -6.846 16.416 1.00 87.75 193 GLU A N 1
ATOM 1524 C CA . GLU A 1 193 ? 10.399 -7.818 17.516 1.00 87.75 193 GLU A CA 1
ATOM 1525 C C . GLU A 1 193 ? 8.959 -8.304 17.720 1.00 87.75 193 GLU A C 1
ATOM 1527 O O . GLU A 1 193 ? 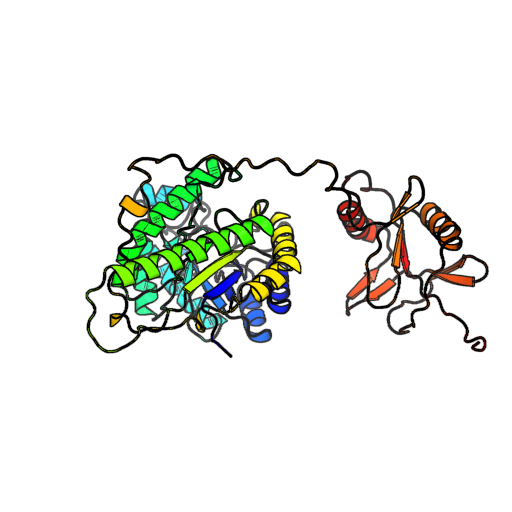8.727 -9.491 17.966 1.00 87.75 193 GLU A O 1
ATOM 1532 N N . VAL A 1 194 ? 7.988 -7.400 17.564 1.00 93.50 194 VAL A N 1
ATOM 1533 C CA . VAL A 1 194 ? 6.558 -7.712 17.654 1.00 93.50 194 VAL A CA 1
ATOM 1534 C C . VAL A 1 194 ? 6.170 -8.688 16.544 1.00 93.50 194 VAL A C 1
ATOM 1536 O O . VAL A 1 194 ? 5.589 -9.739 16.814 1.00 93.50 194 VAL A O 1
ATOM 1539 N N . PHE A 1 195 ? 6.547 -8.402 15.299 1.00 92.81 195 PHE A N 1
ATOM 1540 C CA . PHE A 1 195 ? 6.226 -9.268 14.166 1.00 92.81 195 PHE A CA 1
ATOM 1541 C C . PHE A 1 195 ? 6.920 -10.635 14.261 1.00 92.81 195 PHE A C 1
ATOM 1543 O O . PHE A 1 195 ? 6.272 -11.653 14.012 1.00 92.81 195 PHE A O 1
ATOM 1550 N N . ILE A 1 196 ? 8.171 -10.700 14.738 1.00 89.38 196 ILE A N 1
ATOM 1551 C CA . ILE A 1 196 ? 8.860 -11.974 15.026 1.00 89.38 196 ILE A CA 1
ATOM 1552 C C . ILE A 1 196 ? 8.082 -12.798 16.051 1.00 89.38 196 ILE A C 1
ATOM 1554 O O . ILE A 1 196 ? 7.841 -13.986 15.831 1.00 89.38 196 ILE A O 1
ATOM 1558 N N . LYS A 1 197 ? 7.664 -12.178 17.162 1.00 93.56 197 LYS A N 1
ATOM 1559 C CA . LYS A 1 197 ? 6.921 -12.850 18.238 1.00 93.56 197 LYS A CA 1
ATOM 1560 C C . LYS A 1 197 ? 5.608 -13.472 17.750 1.00 93.56 197 LYS A C 1
ATOM 1562 O O . LYS A 1 197 ? 5.175 -14.480 18.303 1.00 93.56 197 LYS A O 1
ATOM 1567 N N . HIS A 1 198 ? 4.995 -12.888 16.723 1.00 94.25 198 HIS A N 1
ATOM 1568 C CA . HIS A 1 198 ? 3.726 -13.335 16.149 1.00 94.25 198 HIS A CA 1
ATOM 1569 C C . HIS A 1 198 ? 3.869 -14.241 14.909 1.00 94.25 198 HIS A C 1
ATOM 1571 O O . HIS A 1 198 ? 2.850 -14.591 14.309 1.00 94.25 198 HIS A O 1
ATOM 1577 N N . ASP A 1 199 ? 5.092 -14.663 14.546 1.00 90.12 199 ASP A N 1
ATOM 1578 C CA . ASP A 1 199 ? 5.383 -15.441 13.324 1.00 90.12 199 ASP A CA 1
ATOM 1579 C C . ASP A 1 199 ? 4.875 -14.734 12.050 1.00 90.12 199 ASP A C 1
ATOM 1581 O O . ASP A 1 199 ? 4.333 -15.345 11.124 1.00 90.12 199 ASP A O 1
ATOM 1585 N N . ILE A 1 200 ? 5.037 -13.409 12.020 1.00 91.56 200 ILE A N 1
ATOM 1586 C CA . ILE A 1 200 ? 4.735 -12.558 10.871 1.00 91.56 200 ILE A CA 1
ATOM 1587 C C . ILE A 1 200 ? 6.033 -12.297 10.118 1.00 91.56 200 ILE A C 1
ATOM 1589 O O . ILE A 1 200 ? 7.086 -12.054 10.705 1.00 91.56 200 ILE A O 1
ATOM 1593 N N . ARG A 1 201 ? 5.954 -12.366 8.794 1.00 91.88 201 ARG A N 1
ATOM 1594 C CA . ARG A 1 201 ? 7.085 -12.251 7.877 1.00 91.88 201 ARG A CA 1
ATOM 1595 C C . ARG A 1 201 ? 6.953 -10.998 7.033 1.00 91.88 201 ARG A C 1
ATOM 1597 O O . ARG A 1 201 ? 5.860 -10.480 6.835 1.00 91.88 201 ARG A O 1
ATOM 1604 N N . TRP A 1 202 ? 8.071 -10.553 6.492 1.00 94.31 202 TRP A N 1
ATOM 1605 C CA . TRP A 1 202 ? 8.141 -9.441 5.556 1.00 94.31 202 TRP A CA 1
ATOM 1606 C C . TRP A 1 202 ? 9.329 -9.650 4.605 1.00 94.31 202 TRP A C 1
ATOM 1608 O O . TRP A 1 202 ? 10.180 -10.503 4.887 1.00 94.31 202 TRP A O 1
ATOM 1618 N N . PRO A 1 203 ? 9.384 -8.933 3.472 1.00 92.81 203 PRO A N 1
ATOM 1619 C CA . PRO A 1 203 ? 10.499 -9.021 2.532 1.00 92.81 203 PRO A CA 1
ATOM 1620 C C . PRO A 1 203 ? 11.810 -8.484 3.126 1.00 92.81 203 PRO A C 1
ATOM 1622 O O . PRO A 1 203 ? 11.798 -7.597 3.973 1.00 92.81 203 PRO A O 1
ATOM 1625 N N . ASP A 1 204 ? 12.952 -8.997 2.669 1.00 87.88 204 ASP A N 1
ATOM 1626 C CA . ASP A 1 204 ? 14.283 -8.613 3.170 1.00 87.88 204 ASP A CA 1
ATOM 1627 C C . ASP A 1 204 ? 14.640 -7.139 2.914 1.00 87.88 204 ASP A C 1
ATOM 1629 O O . ASP A 1 204 ? 15.419 -6.554 3.669 1.00 87.88 204 ASP A O 1
ATOM 1633 N N . ALA A 1 205 ? 14.085 -6.541 1.856 1.00 90.88 205 ALA A N 1
ATOM 1634 C CA . ALA A 1 205 ? 14.187 -5.112 1.581 1.00 90.88 205 ALA A CA 1
ATOM 1635 C C . ALA A 1 205 ? 12.830 -4.501 1.244 1.00 90.88 205 ALA A C 1
ATOM 1637 O O . ALA A 1 205 ? 11.978 -5.142 0.627 1.00 90.88 205 ALA A O 1
ATOM 1638 N N . TYR A 1 206 ? 12.698 -3.221 1.565 1.00 96.94 206 TYR A N 1
ATOM 1639 C CA . TYR A 1 206 ? 11.580 -2.385 1.170 1.00 96.94 206 TYR A CA 1
ATOM 1640 C C . TYR A 1 206 ? 12.087 -1.153 0.410 1.00 96.94 206 TYR A C 1
ATOM 1642 O O . TYR A 1 206 ? 13.111 -0.569 0.767 1.00 96.94 206 TYR A O 1
ATOM 1650 N N . ILE A 1 207 ? 11.361 -0.759 -0.634 1.00 98.06 207 ILE A N 1
ATOM 1651 C CA . ILE A 1 207 ? 11.591 0.448 -1.431 1.00 98.06 207 ILE A CA 1
ATOM 1652 C C . ILE A 1 207 ? 10.236 1.125 -1.637 1.00 98.06 207 ILE A C 1
ATOM 1654 O O . ILE A 1 207 ? 9.280 0.456 -2.022 1.00 98.06 207 ILE A O 1
ATOM 1658 N N . GLY A 1 208 ? 10.143 2.438 -1.413 1.00 96.31 208 GLY A N 1
ATOM 1659 C CA . GLY A 1 208 ? 8.925 3.182 -1.758 1.00 96.31 208 GLY A CA 1
ATOM 1660 C C . GLY A 1 208 ? 8.711 4.499 -1.016 1.00 96.31 208 GLY A C 1
ATOM 1661 O O . GLY A 1 208 ? 7.881 5.292 -1.434 1.00 96.31 208 GLY A O 1
ATOM 1662 N N . LEU A 1 209 ? 9.461 4.800 0.050 1.00 94.19 209 LEU A N 1
ATOM 1663 C CA . LEU A 1 209 ? 9.438 6.126 0.679 1.00 94.19 209 LEU A CA 1
ATOM 1664 C C . LEU A 1 209 ? 10.132 7.154 -0.223 1.00 94.19 209 LEU A C 1
ATOM 1666 O O . LEU A 1 209 ? 9.584 8.218 -0.490 1.00 94.19 209 LEU A O 1
ATOM 1670 N N . THR A 1 210 ? 11.330 6.848 -0.736 1.00 93.81 210 THR A N 1
ATOM 1671 C CA . THR A 1 210 ? 12.147 7.848 -1.463 1.00 93.81 210 THR A CA 1
ATOM 1672 C C . THR A 1 210 ? 11.906 7.902 -2.969 1.00 93.81 210 THR A C 1
ATOM 1674 O O . THR A 1 210 ? 12.470 8.756 -3.661 1.00 93.81 210 THR A O 1
ATOM 1677 N N . THR A 1 211 ? 11.078 6.992 -3.479 1.00 94.81 211 THR A N 1
ATOM 1678 C CA . THR A 1 211 ? 10.839 6.766 -4.912 1.00 94.81 211 THR A CA 1
ATOM 1679 C C . THR A 1 211 ? 9.371 6.917 -5.307 1.00 94.81 211 THR A C 1
ATOM 1681 O O . THR A 1 211 ? 9.016 6.576 -6.427 1.00 94.81 211 THR A O 1
ATOM 1684 N N . MET A 1 212 ? 8.536 7.462 -4.422 1.00 90.81 212 MET A N 1
ATOM 1685 C CA . MET A 1 212 ? 7.117 7.720 -4.668 1.00 90.81 212 MET A CA 1
ATOM 1686 C C . MET A 1 212 ? 6.880 9.066 -5.361 1.00 90.81 212 MET A C 1
ATOM 1688 O O . MET A 1 212 ? 7.627 10.036 -5.184 1.00 90.81 212 MET A O 1
ATOM 1692 N N . GLY A 1 213 ? 5.798 9.122 -6.125 1.00 89.88 213 GLY A N 1
ATOM 1693 C CA . GLY A 1 213 ? 5.243 10.311 -6.733 1.00 89.88 213 GLY A CA 1
ATOM 1694 C C . GLY A 1 213 ? 6.220 10.984 -7.685 1.00 89.88 213 GLY A C 1
ATOM 1695 O O . GLY A 1 213 ? 6.917 10.321 -8.456 1.00 89.88 213 GLY A O 1
ATOM 1696 N N . LYS A 1 214 ? 6.357 12.310 -7.583 1.00 88.19 214 LYS A N 1
ATOM 1697 C CA . LYS A 1 214 ? 7.317 13.089 -8.392 1.00 88.19 214 LYS A CA 1
ATOM 1698 C C . LYS A 1 214 ? 8.770 12.626 -8.241 1.00 88.19 214 LYS A C 1
ATOM 1700 O O . LYS A 1 214 ? 9.614 12.949 -9.076 1.00 88.19 214 LYS A O 1
ATOM 1705 N N . ASN A 1 215 ? 9.092 11.905 -7.163 1.00 91.25 215 ASN A N 1
ATOM 1706 C CA . ASN A 1 215 ? 10.437 11.395 -6.941 1.00 91.25 215 ASN A CA 1
ATOM 1707 C C . ASN A 1 215 ? 10.716 10.078 -7.667 1.00 91.25 215 ASN A C 1
ATOM 1709 O O . ASN A 1 215 ? 11.888 9.695 -7.750 1.00 91.25 215 ASN A O 1
ATOM 1713 N N . MET A 1 216 ? 9.701 9.415 -8.224 1.00 97.12 216 MET A N 1
ATOM 1714 C CA . MET A 1 216 ? 9.901 8.202 -9.001 1.00 97.12 216 MET A CA 1
ATOM 1715 C C . MET A 1 216 ? 10.669 8.509 -10.287 1.00 97.12 216 MET A C 1
ATOM 1717 O O . MET A 1 216 ? 10.305 9.386 -11.062 1.00 97.12 216 MET A O 1
ATOM 1721 N N . SER A 1 217 ? 11.747 7.778 -10.538 1.00 96.69 217 SER A N 1
ATOM 1722 C CA . SER A 1 217 ? 12.409 7.765 -11.840 1.00 96.69 217 SER A CA 1
ATOM 1723 C C . SER A 1 217 ? 13.026 6.397 -12.072 1.00 96.69 217 SER A C 1
ATOM 1725 O O . SER A 1 217 ? 13.399 5.706 -11.119 1.00 96.69 217 SER A O 1
ATOM 1727 N N . VAL A 1 218 ? 13.200 6.019 -13.339 1.00 97.44 218 VAL A N 1
ATOM 1728 C CA . VAL A 1 218 ? 13.849 4.750 -13.698 1.00 97.44 218 VAL A CA 1
ATOM 1729 C C . VAL A 1 218 ? 15.235 4.643 -13.056 1.00 97.44 218 VAL A C 1
ATOM 1731 O O . VAL A 1 218 ? 15.574 3.620 -12.463 1.00 97.44 218 VAL A O 1
ATOM 1734 N N . SER A 1 219 ? 16.019 5.724 -13.088 1.00 95.62 219 SER A N 1
ATOM 1735 C CA . SER A 1 219 ? 17.353 5.771 -12.481 1.00 95.62 219 SER A CA 1
ATOM 1736 C C . SER A 1 219 ? 17.328 5.567 -10.963 1.00 95.62 219 SER A C 1
ATOM 1738 O O . SER A 1 219 ? 18.126 4.787 -10.440 1.00 95.62 219 SER A O 1
ATOM 1740 N N . ARG A 1 220 ? 16.399 6.208 -10.243 1.00 95.94 220 ARG A N 1
ATOM 1741 C CA . ARG A 1 220 ? 16.278 6.071 -8.784 1.00 95.94 220 ARG A CA 1
ATOM 1742 C C . ARG A 1 220 ? 15.803 4.680 -8.384 1.00 95.94 220 ARG A C 1
ATOM 1744 O O . ARG A 1 220 ? 16.402 4.093 -7.488 1.00 95.94 220 ARG A O 1
ATOM 1751 N N . LEU A 1 221 ? 14.819 4.116 -9.089 1.00 97.44 221 LEU A N 1
ATOM 1752 C CA . LEU A 1 221 ? 14.359 2.743 -8.856 1.00 97.44 221 LEU A CA 1
ATOM 1753 C C . LEU A 1 221 ? 15.489 1.730 -9.075 1.00 97.44 221 LEU A C 1
ATOM 1755 O O . LEU A 1 221 ? 15.738 0.885 -8.217 1.00 97.44 221 LEU A O 1
ATOM 1759 N N . LYS A 1 222 ? 16.236 1.853 -10.180 1.00 96.06 222 LYS A N 1
ATOM 1760 C CA . LYS A 1 222 ? 17.408 1.007 -10.464 1.00 96.06 222 LYS A CA 1
ATOM 1761 C C . LYS A 1 222 ? 18.454 1.099 -9.356 1.00 96.06 222 LYS A C 1
ATOM 1763 O O . LYS A 1 222 ? 18.966 0.067 -8.922 1.00 96.06 222 LYS A O 1
ATOM 1768 N N . ASN A 1 223 ? 18.748 2.309 -8.881 1.00 91.69 223 ASN A N 1
ATOM 1769 C CA . ASN A 1 223 ? 19.722 2.536 -7.815 1.00 91.69 223 ASN A CA 1
ATOM 1770 C C . ASN A 1 223 ? 19.260 1.953 -6.472 1.00 91.69 223 ASN A C 1
ATOM 1772 O O . ASN A 1 223 ? 20.048 1.271 -5.820 1.00 91.69 223 ASN A O 1
ATOM 1776 N N . ALA A 1 224 ? 18.000 2.160 -6.079 1.00 92.12 224 ALA A N 1
ATOM 1777 C CA . ALA A 1 224 ? 17.440 1.623 -4.837 1.00 92.12 224 ALA A CA 1
ATOM 1778 C C . ALA A 1 224 ? 17.423 0.084 -4.836 1.00 92.12 224 ALA A C 1
ATOM 1780 O O . ALA A 1 224 ? 17.862 -0.554 -3.873 1.00 92.12 224 ALA A O 1
ATOM 1781 N N . LEU A 1 225 ? 17.005 -0.521 -5.955 1.00 93.56 225 LEU A N 1
ATOM 1782 C CA . LEU A 1 225 ? 17.029 -1.972 -6.145 1.00 93.56 225 LEU A CA 1
ATOM 1783 C C . LEU A 1 225 ? 18.458 -2.517 -6.069 1.00 93.56 225 LEU A C 1
ATOM 1785 O O . LEU A 1 225 ? 18.721 -3.471 -5.339 1.00 93.56 225 LEU A O 1
ATOM 1789 N N . GLN A 1 226 ? 19.398 -1.895 -6.787 1.00 90.81 226 GLN A N 1
ATOM 1790 C CA . GLN A 1 226 ? 20.798 -2.317 -6.794 1.00 90.81 226 GLN A CA 1
ATOM 1791 C C . GLN A 1 226 ? 21.445 -2.192 -5.411 1.00 90.81 226 GLN A C 1
ATOM 1793 O O . GLN A 1 226 ? 22.094 -3.134 -4.960 1.00 90.81 226 GLN A O 1
ATOM 1798 N N . CYS A 1 227 ? 21.229 -1.070 -4.721 1.00 86.00 227 CYS A N 1
ATOM 1799 C CA . CYS A 1 227 ? 21.738 -0.836 -3.372 1.00 86.00 227 CYS A CA 1
ATOM 1800 C C . CYS A 1 227 ? 21.239 -1.902 -2.389 1.00 86.00 227 CYS A C 1
ATOM 1802 O O . CYS A 1 227 ? 22.030 -2.461 -1.623 1.00 86.00 227 CYS A O 1
ATOM 1804 N N . SER A 1 228 ? 19.949 -2.235 -2.456 1.00 86.94 228 SER A N 1
ATOM 1805 C CA . SER A 1 228 ? 19.340 -3.247 -1.594 1.00 86.94 228 SER A CA 1
ATOM 1806 C C . SER A 1 228 ? 19.909 -4.642 -1.858 1.00 86.94 228 SER A C 1
ATOM 1808 O O . SER A 1 228 ? 20.344 -5.316 -0.922 1.00 86.94 228 SER A O 1
ATOM 1810 N N . MET A 1 229 ? 19.997 -5.047 -3.131 1.00 86.56 229 MET A N 1
ATOM 1811 C CA . MET A 1 229 ? 20.599 -6.326 -3.521 1.00 86.56 229 MET A CA 1
ATOM 1812 C C . MET A 1 229 ? 22.056 -6.433 -3.058 1.00 86.56 229 MET A C 1
ATOM 1814 O O . MET A 1 229 ? 22.428 -7.415 -2.417 1.00 86.56 229 MET A O 1
ATOM 1818 N N . ASP A 1 230 ? 22.880 -5.419 -3.338 1.00 83.38 230 ASP A N 1
ATOM 1819 C CA . ASP A 1 230 ? 24.301 -5.432 -2.979 1.00 83.38 230 ASP A CA 1
ATOM 1820 C C . ASP A 1 230 ? 24.504 -5.473 -1.464 1.00 83.38 230 ASP A C 1
ATOM 1822 O O . ASP A 1 230 ? 25.401 -6.160 -0.974 1.00 83.38 230 ASP A O 1
ATOM 1826 N N . THR A 1 231 ? 23.670 -4.758 -0.709 1.00 80.50 231 THR A N 1
ATOM 1827 C CA . THR A 1 231 ? 23.756 -4.714 0.753 1.00 80.50 231 THR A CA 1
ATOM 1828 C C . THR A 1 231 ? 23.407 -6.064 1.372 1.00 80.50 231 THR A C 1
ATOM 1830 O O . THR A 1 231 ? 24.156 -6.553 2.221 1.00 80.50 231 THR A O 1
ATOM 1833 N N . ILE A 1 232 ? 22.312 -6.693 0.937 1.00 77.56 232 ILE A N 1
ATOM 1834 C CA . ILE A 1 232 ? 21.855 -7.974 1.493 1.00 77.56 232 ILE A CA 1
ATOM 1835 C C . ILE A 1 232 ? 22.818 -9.100 1.116 1.00 77.56 232 ILE A C 1
ATOM 1837 O O . ILE A 1 232 ? 23.310 -9.804 1.998 1.00 77.56 232 ILE A O 1
ATOM 1841 N N . LEU A 1 233 ? 23.186 -9.209 -0.162 1.00 73.94 233 LEU A N 1
ATOM 1842 C CA . LEU A 1 233 ? 24.100 -10.255 -0.627 1.00 73.94 233 LEU A CA 1
ATOM 1843 C C . LEU A 1 233 ? 25.486 -10.145 0.035 1.00 73.94 233 LEU A C 1
ATOM 1845 O O . LEU A 1 233 ? 26.098 -11.158 0.370 1.00 73.94 233 LEU A O 1
ATOM 1849 N N . ARG A 1 234 ? 25.991 -8.927 0.293 1.00 72.75 234 ARG A N 1
ATOM 1850 C CA . ARG A 1 234 ? 27.249 -8.736 1.045 1.00 72.75 234 ARG A CA 1
ATOM 1851 C C . ARG A 1 234 ? 27.138 -9.162 2.508 1.00 72.75 234 ARG A C 1
ATOM 1853 O O . ARG A 1 234 ? 28.141 -9.611 3.063 1.00 72.75 234 ARG A O 1
ATOM 1860 N N . ARG A 1 235 ? 25.979 -8.982 3.153 1.00 68.56 235 ARG A N 1
ATOM 1861 C CA . ARG A 1 235 ? 25.757 -9.416 4.544 1.00 68.56 235 ARG A CA 1
ATOM 1862 C C . ARG A 1 235 ? 25.784 -10.937 4.654 1.00 68.56 235 ARG A C 1
ATOM 1864 O O . ARG A 1 235 ? 26.443 -11.445 5.556 1.00 68.56 235 ARG A O 1
ATOM 1871 N N . GLU A 1 236 ? 25.165 -11.642 3.710 1.00 65.69 236 GLU A N 1
ATOM 1872 C CA . GLU A 1 236 ? 25.185 -13.110 3.664 1.00 65.69 236 GLU A CA 1
ATOM 1873 C C . GLU A 1 236 ? 26.614 -13.654 3.517 1.00 65.69 236 GLU A C 1
ATOM 1875 O O . GLU A 1 236 ? 27.044 -14.471 4.327 1.00 65.69 236 GLU A O 1
ATOM 1880 N N . ILE A 1 237 ? 27.408 -13.100 2.591 1.00 61.81 237 ILE A N 1
ATOM 1881 C CA . ILE A 1 237 ? 28.817 -13.499 2.402 1.00 61.81 237 ILE A CA 1
ATOM 1882 C C . ILE A 1 237 ? 29.643 -13.314 3.689 1.00 61.81 237 ILE A C 1
ATOM 1884 O O . ILE A 1 237 ? 30.500 -14.139 4.008 1.00 61.81 237 ILE A O 1
ATOM 1888 N N . ARG A 1 238 ? 29.415 -12.229 4.443 1.00 58.84 238 ARG A N 1
ATOM 1889 C CA . ARG A 1 238 ? 30.130 -11.990 5.710 1.00 58.84 238 ARG A CA 1
ATOM 1890 C C . ARG A 1 238 ? 29.680 -12.932 6.824 1.00 58.84 238 ARG A C 1
ATOM 1892 O O . ARG A 1 238 ? 30.523 -13.332 7.620 1.00 58.84 238 ARG A O 1
ATOM 1899 N N . ALA A 1 239 ? 28.390 -13.255 6.898 1.00 57.28 239 ALA A N 1
ATOM 1900 C CA . ALA A 1 239 ? 27.865 -14.209 7.873 1.00 57.28 239 ALA A CA 1
ATOM 1901 C C . ALA A 1 239 ? 28.425 -15.622 7.631 1.00 57.28 239 ALA A C 1
ATOM 1903 O O . ALA A 1 239 ? 28.814 -16.297 8.581 1.00 57.28 239 ALA A O 1
ATOM 1904 N N . ASP A 1 240 ? 28.567 -16.024 6.365 1.00 57.09 240 ASP A N 1
ATOM 1905 C CA . ASP A 1 240 ? 29.197 -17.296 5.992 1.00 57.09 240 ASP A CA 1
ATOM 1906 C C . ASP A 1 240 ? 30.684 -17.343 6.374 1.00 57.09 240 ASP A C 1
ATOM 1908 O O . ASP A 1 240 ? 31.185 -18.378 6.811 1.00 57.09 240 ASP A O 1
ATOM 1912 N N . ALA A 1 241 ? 31.400 -16.219 6.259 1.00 56.72 241 ALA A N 1
ATOM 1913 C CA . ALA A 1 241 ? 32.820 -16.139 6.604 1.00 56.72 241 ALA A CA 1
ATOM 1914 C C . ALA A 1 241 ? 33.103 -16.223 8.118 1.00 56.72 241 ALA A C 1
ATOM 1916 O O . ALA A 1 241 ? 34.232 -16.525 8.506 1.00 56.72 241 ALA A O 1
ATOM 1917 N N . THR A 1 242 ? 32.116 -15.939 8.976 1.00 52.47 242 THR A N 1
ATOM 1918 C CA . THR A 1 242 ? 32.272 -15.945 10.443 1.00 52.47 242 THR A CA 1
ATOM 1919 C C . THR A 1 242 ? 31.658 -17.169 11.128 1.00 52.47 242 THR A C 1
ATOM 1921 O O . THR A 1 242 ? 31.896 -17.377 12.321 1.00 52.47 242 THR A O 1
ATOM 1924 N N . ALA A 1 243 ? 30.910 -18.008 10.405 1.00 49.91 243 ALA A N 1
ATOM 1925 C CA . ALA A 1 243 ? 30.340 -19.241 10.938 1.00 49.91 243 ALA A CA 1
ATOM 1926 C C . ALA A 1 243 ? 31.416 -20.344 11.091 1.00 49.91 243 ALA A C 1
ATOM 1928 O O . ALA A 1 243 ? 32.186 -20.582 10.157 1.00 49.91 243 ALA A O 1
ATOM 1929 N N . PRO A 1 244 ? 31.484 -21.068 12.230 1.00 44.91 244 PRO A N 1
ATOM 1930 C CA . PRO A 1 244 ? 32.352 -22.235 12.359 1.00 44.91 244 PRO A CA 1
ATOM 1931 C C . PRO A 1 244 ? 31.980 -23.264 11.290 1.00 44.91 244 PRO A C 1
ATOM 1933 O O . PRO A 1 244 ? 30.811 -23.635 11.170 1.00 44.91 244 PRO A O 1
ATOM 1936 N N . SER A 1 245 ? 32.966 -23.735 10.528 1.00 43.88 245 SER A N 1
ATOM 1937 C CA . SER A 1 245 ? 32.790 -24.727 9.469 1.00 43.88 245 SER A CA 1
ATOM 1938 C C . SER A 1 245 ? 32.355 -26.082 10.039 1.00 43.88 245 SER A C 1
ATOM 1940 O O . SER A 1 245 ? 33.154 -26.993 10.253 1.00 43.88 245 SER A O 1
ATOM 1942 N N . LEU A 1 246 ? 31.054 -26.243 10.283 1.00 43.25 246 LEU A N 1
ATOM 1943 C CA . LEU A 1 246 ? 30.454 -27.557 10.471 1.00 43.25 246 LEU A CA 1
ATOM 1944 C C . LEU A 1 246 ? 30.461 -28.266 9.113 1.00 43.25 246 LEU A C 1
ATOM 1946 O O . LEU A 1 246 ? 29.799 -27.863 8.160 1.00 43.25 246 LEU A O 1
ATOM 1950 N N . ILE A 1 247 ? 31.293 -29.298 9.035 1.00 46.03 247 ILE A N 1
ATOM 1951 C CA . ILE A 1 247 ? 31.511 -30.161 7.877 1.00 46.03 247 ILE A CA 1
ATOM 1952 C C . ILE A 1 247 ? 30.160 -30.642 7.313 1.00 46.03 247 ILE A C 1
ATOM 1954 O O . ILE A 1 247 ? 29.411 -31.316 8.016 1.00 46.03 247 ILE A O 1
ATOM 1958 N N . GLY A 1 248 ? 29.896 -30.385 6.025 1.00 41.28 248 GLY A N 1
ATOM 1959 C CA . GLY A 1 248 ? 29.168 -31.361 5.201 1.00 41.28 248 GLY A CA 1
ATOM 1960 C C . GLY A 1 248 ? 27.975 -30.913 4.353 1.00 41.28 248 GLY A C 1
ATOM 1961 O O . GLY A 1 248 ? 27.537 -31.716 3.536 1.00 41.28 248 GLY A O 1
ATOM 1962 N N . THR A 1 249 ? 27.467 -29.683 4.443 1.00 33.16 249 THR A N 1
ATOM 1963 C CA . THR A 1 249 ? 26.411 -29.218 3.516 1.00 33.16 249 THR A CA 1
ATOM 1964 C C . THR A 1 249 ? 26.696 -27.803 3.028 1.00 33.16 249 THR A C 1
ATOM 1966 O O . THR A 1 249 ? 26.697 -26.894 3.857 1.00 33.16 249 THR A O 1
ATOM 1969 N N . PRO A 1 250 ? 26.917 -27.575 1.716 1.00 38.38 250 PRO A N 1
ATOM 1970 C CA . PRO A 1 250 ? 26.906 -26.221 1.185 1.00 38.38 250 PRO A CA 1
ATOM 1971 C C . PRO A 1 250 ? 25.516 -25.633 1.443 1.00 38.38 250 PRO A C 1
ATOM 1973 O O . PRO A 1 250 ? 24.523 -26.143 0.920 1.00 38.38 250 PRO A O 1
ATOM 1976 N N . LEU A 1 251 ? 25.441 -24.603 2.291 1.00 46.88 251 LEU A N 1
ATOM 1977 C CA . LEU A 1 251 ? 24.227 -23.811 2.463 1.00 46.88 251 LEU A CA 1
ATOM 1978 C C . LEU A 1 251 ? 23.860 -23.268 1.079 1.00 46.88 251 LEU A C 1
ATOM 1980 O O . LEU A 1 251 ? 24.659 -22.583 0.439 1.00 46.88 251 LEU A O 1
ATOM 1984 N N . GLN A 1 252 ? 22.692 -23.657 0.563 1.00 47.69 252 GLN A N 1
ATOM 1985 C CA . GLN A 1 252 ? 22.220 -23.109 -0.703 1.00 47.69 252 GLN A CA 1
ATOM 1986 C C . GLN A 1 252 ? 22.083 -21.588 -0.547 1.00 47.69 252 GLN A C 1
ATOM 1988 O O . GLN A 1 252 ? 21.534 -21.153 0.468 1.00 47.69 252 GLN A O 1
ATOM 1993 N N . PRO A 1 253 ? 22.561 -20.782 -1.515 1.00 54.94 253 PRO A N 1
ATOM 1994 C CA . PRO A 1 253 ? 22.414 -19.335 -1.443 1.00 54.94 253 PRO A CA 1
ATOM 1995 C C . PRO A 1 253 ? 20.929 -18.992 -1.309 1.00 54.94 253 PRO A C 1
ATOM 1997 O O . PRO A 1 253 ? 20.110 -19.433 -2.121 1.00 54.94 253 PRO A O 1
ATOM 2000 N N . ARG A 1 254 ? 20.589 -18.258 -0.246 1.00 71.00 254 ARG A N 1
ATOM 2001 C CA . ARG A 1 254 ? 19.217 -17.871 0.077 1.00 71.00 254 ARG A CA 1
ATOM 2002 C C . ARG A 1 254 ? 18.668 -16.960 -1.031 1.00 71.00 254 ARG A C 1
ATOM 2004 O O . ARG A 1 254 ? 19.390 -16.171 -1.634 1.00 71.00 254 ARG A O 1
ATOM 2011 N N . CYS A 1 255 ? 17.376 -17.094 -1.318 1.00 81.06 255 CYS A N 1
ATOM 2012 C CA . CYS A 1 255 ? 16.665 -16.150 -2.173 1.00 81.06 255 CYS A CA 1
ATOM 2013 C C . CYS A 1 255 ? 16.415 -14.850 -1.395 1.00 81.06 255 CYS A C 1
ATOM 2015 O O . CYS A 1 255 ? 15.781 -14.889 -0.340 1.00 81.06 255 CYS A O 1
ATOM 2017 N N . VAL A 1 256 ? 16.885 -13.718 -1.919 1.00 85.38 256 VAL A N 1
ATOM 2018 C CA . VAL A 1 256 ? 16.584 -12.380 -1.397 1.00 85.38 256 VAL A CA 1
ATOM 2019 C C . VAL A 1 256 ? 15.165 -12.007 -1.805 1.00 85.38 256 VAL A C 1
ATOM 2021 O O . VAL A 1 256 ? 14.790 -12.172 -2.964 1.00 85.38 256 VAL A O 1
ATOM 2024 N N . THR A 1 257 ? 14.374 -11.503 -0.868 1.00 91.75 257 THR A N 1
ATOM 2025 C CA . THR A 1 257 ? 13.005 -11.039 -1.128 1.00 91.75 257 THR A CA 1
ATOM 2026 C C . THR A 1 257 ? 12.925 -9.526 -0.979 1.00 91.75 257 THR A C 1
ATOM 2028 O O . THR A 1 257 ? 13.539 -8.954 -0.086 1.00 91.75 257 THR A O 1
ATOM 2031 N N . MET A 1 258 ? 12.201 -8.846 -1.858 1.00 94.88 258 MET A N 1
ATOM 2032 C CA . MET A 1 258 ? 12.095 -7.389 -1.846 1.00 94.88 258 MET A CA 1
ATOM 2033 C C . MET A 1 258 ? 10.662 -6.956 -2.136 1.00 94.88 258 MET A C 1
ATOM 2035 O O . MET A 1 258 ? 9.985 -7.596 -2.938 1.00 94.88 258 MET A O 1
ATOM 2039 N N . GLU A 1 259 ? 10.227 -5.852 -1.539 1.00 98.25 259 GLU A N 1
ATOM 2040 C CA . GLU A 1 259 ? 9.012 -5.138 -1.929 1.00 98.25 259 GLU A CA 1
ATOM 2041 C C . GLU A 1 259 ? 9.356 -3.761 -2.500 1.00 98.25 259 GLU A C 1
ATOM 2043 O O . GLU A 1 259 ? 10.151 -3.017 -1.925 1.00 98.25 259 GLU A O 1
ATOM 2048 N N . LEU A 1 260 ? 8.720 -3.425 -3.620 1.00 98.62 260 LEU A N 1
ATOM 2049 C CA . LEU A 1 260 ? 8.623 -2.082 -4.170 1.00 98.62 260 LEU A CA 1
ATOM 2050 C C . LEU A 1 260 ? 7.164 -1.624 -4.046 1.00 98.62 260 LEU A C 1
ATOM 2052 O O . LEU A 1 260 ? 6.293 -2.131 -4.752 1.00 98.62 260 LEU A O 1
ATOM 2056 N N . MET A 1 261 ? 6.908 -0.688 -3.137 1.00 98.50 261 MET A N 1
ATOM 2057 C CA . MET A 1 261 ? 5.611 -0.034 -2.975 1.00 98.50 261 MET A CA 1
ATOM 2058 C C . MET A 1 261 ? 5.459 1.078 -4.014 1.00 98.50 261 MET A C 1
ATOM 2060 O O . MET A 1 261 ? 6.391 1.860 -4.225 1.00 98.50 261 MET A O 1
ATOM 2064 N N . VAL A 1 262 ? 4.293 1.131 -4.663 1.00 98.50 262 VAL A N 1
ATOM 2065 C CA . VAL A 1 262 ? 3.979 2.098 -5.718 1.00 98.50 262 VAL A CA 1
ATOM 2066 C C . VAL A 1 262 ? 2.514 2.537 -5.681 1.00 98.50 262 VAL A C 1
ATOM 2068 O O . VAL A 1 262 ? 1.633 1.817 -5.220 1.00 98.50 262 VAL A O 1
ATOM 2071 N N . HIS A 1 263 ? 2.242 3.693 -6.273 1.00 97.69 263 HIS A N 1
ATOM 2072 C CA . HIS A 1 263 ? 0.932 4.311 -6.438 1.00 97.69 263 HIS A CA 1
ATOM 2073 C C . HIS A 1 263 ? 0.651 4.635 -7.921 1.00 97.69 263 HIS A C 1
ATOM 2075 O O . HIS A 1 263 ? 0.372 5.788 -8.273 1.00 97.69 263 HIS A O 1
ATOM 2081 N N . PRO A 1 264 ? 0.665 3.645 -8.834 1.00 96.06 264 PRO A N 1
ATOM 2082 C CA . PRO A 1 264 ? 0.378 3.893 -10.235 1.00 96.06 264 PRO A CA 1
ATOM 2083 C C . PRO A 1 264 ? -1.110 4.097 -10.462 1.00 96.06 264 PRO A C 1
ATOM 2085 O O . PRO A 1 264 ? -1.954 3.475 -9.814 1.00 96.06 264 PRO A O 1
ATOM 2088 N N . GLY A 1 265 ? -1.437 4.930 -11.435 1.00 89.69 265 GLY A N 1
ATOM 2089 C CA . GLY A 1 265 ? -2.753 4.928 -12.046 1.00 89.69 265 GLY A CA 1
ATOM 2090 C C . GLY A 1 265 ? -3.190 6.299 -12.516 1.00 89.69 265 GLY A C 1
ATOM 2091 O O . GLY A 1 265 ? -2.417 7.254 -12.547 1.00 89.69 265 GLY A O 1
ATOM 2092 N N . TYR A 1 266 ? -4.455 6.394 -12.902 1.00 91.94 266 TYR A N 1
ATOM 2093 C CA . TYR A 1 266 ? -5.013 7.648 -13.375 1.00 91.94 266 TYR A CA 1
ATOM 2094 C C . TYR A 1 266 ? -5.427 8.530 -12.190 1.00 91.94 266 TYR A C 1
ATOM 2096 O O . TYR A 1 266 ? -6.014 8.006 -11.239 1.00 91.94 266 TYR A O 1
ATOM 2104 N N . PRO A 1 267 ? -5.169 9.850 -12.247 1.00 89.88 267 PRO A N 1
ATOM 2105 C CA . PRO A 1 267 ? -5.630 10.778 -11.225 1.00 89.88 267 PRO A CA 1
ATOM 2106 C C . PRO A 1 267 ? -7.148 10.707 -11.072 1.00 89.88 267 PRO A C 1
ATOM 2108 O O . PRO A 1 267 ? -7.866 10.583 -12.075 1.00 89.88 267 PRO A O 1
ATOM 2111 N N . SER A 1 268 ? -7.614 10.768 -9.829 1.00 85.81 268 SER A N 1
ATOM 2112 C CA . SER A 1 268 ? -9.039 10.803 -9.486 1.00 85.81 268 SER A CA 1
ATOM 2113 C C . SER A 1 268 ? -9.660 12.115 -9.966 1.00 85.81 268 SER A C 1
ATOM 2115 O O . SER A 1 268 ? -8.977 13.138 -10.019 1.00 85.81 268 SER A O 1
ATOM 2117 N N . LEU A 1 269 ? -10.941 12.086 -10.332 1.00 85.75 269 LEU A N 1
ATOM 2118 C CA . LEU A 1 269 ? -11.704 13.311 -10.566 1.00 85.75 269 LEU A CA 1
ATOM 2119 C C . LEU A 1 269 ? -12.189 13.872 -9.224 1.00 85.75 269 LEU A C 1
ATOM 2121 O O . LEU A 1 269 ? -12.400 13.083 -8.299 1.00 85.75 269 LEU A O 1
ATOM 2125 N N . PRO A 1 270 ? -12.399 15.196 -9.104 1.00 77.38 270 PRO A N 1
ATOM 2126 C CA . PRO A 1 270 ? -13.066 15.764 -7.938 1.00 77.38 270 PRO A CA 1
ATOM 2127 C C . PRO A 1 270 ? -14.383 15.028 -7.655 1.00 77.38 270 PRO A C 1
ATOM 2129 O O . PRO A 1 270 ? -15.099 14.676 -8.590 1.00 77.38 270 PRO A O 1
ATOM 2132 N N . GLU A 1 271 ? -14.679 14.786 -6.376 1.00 79.19 271 GLU A N 1
ATOM 2133 C CA . GLU A 1 271 ? -15.898 14.102 -5.894 1.00 79.19 271 GLU A CA 1
ATOM 2134 C C . GLU A 1 271 ? -16.012 12.598 -6.229 1.00 79.19 271 GLU A C 1
ATOM 2136 O O . GLU A 1 271 ? -16.952 11.943 -5.781 1.00 79.19 271 GLU A O 1
ATOM 2141 N N . GLU A 1 272 ? -15.052 12.005 -6.951 1.00 80.81 272 GLU A N 1
ATOM 2142 C CA . GLU A 1 272 ? -15.074 10.580 -7.295 1.00 80.81 272 GLU A CA 1
ATOM 2143 C C . GLU A 1 272 ? -14.085 9.768 -6.444 1.00 80.81 272 GLU A C 1
ATOM 2145 O O . GLU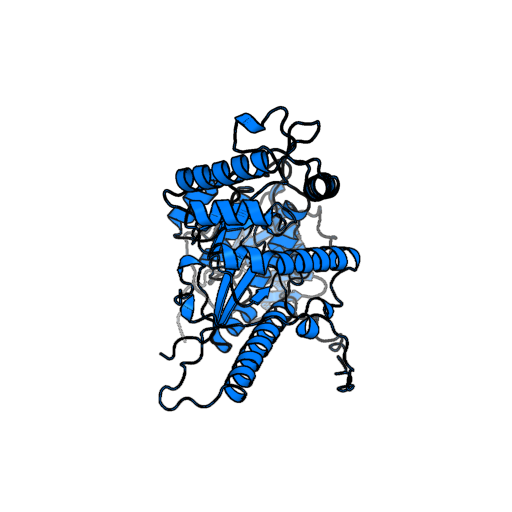 A 1 272 ? -12.879 9.732 -6.702 1.00 80.81 272 GLU A O 1
ATOM 2150 N N . GLY A 1 273 ? -14.621 9.036 -5.464 1.00 86.31 273 GLY A N 1
ATOM 2151 C CA . GLY A 1 273 ? -13.885 8.024 -4.706 1.00 86.31 273 GLY A CA 1
ATOM 2152 C C . GLY A 1 273 ? -13.548 8.415 -3.274 1.00 86.31 273 GLY A C 1
ATOM 2153 O O . GLY A 1 273 ? -14.293 9.137 -2.614 1.00 86.31 273 GLY A O 1
ATOM 2154 N N . GLY A 1 274 ? -12.437 7.874 -2.784 1.00 88.00 274 GLY A N 1
ATOM 2155 C CA . GLY A 1 274 ? -12.016 8.006 -1.396 1.00 88.00 274 GLY A CA 1
ATOM 2156 C C . GLY A 1 274 ? -12.649 6.978 -0.471 1.00 88.00 274 GLY A C 1
ATOM 2157 O O . GLY A 1 274 ? -13.300 6.021 -0.899 1.00 88.00 274 GLY A O 1
ATOM 2158 N N . CYS A 1 275 ? -12.448 7.194 0.824 1.00 86.81 275 CYS A N 1
ATOM 2159 C CA . CYS A 1 275 ? -12.964 6.331 1.890 1.00 86.81 275 CYS A CA 1
ATOM 2160 C C . CYS A 1 275 ? -14.254 6.883 2.534 1.00 86.81 275 CYS A C 1
ATOM 2162 O O . CYS A 1 275 ? -14.671 6.439 3.600 1.00 86.81 275 CYS A O 1
ATOM 2164 N N . GLY A 1 276 ? -14.894 7.866 1.892 1.00 77.50 276 GLY A N 1
ATOM 2165 C CA . GLY A 1 276 ? -16.138 8.499 2.351 1.00 77.50 276 GLY A CA 1
ATOM 2166 C C . GLY A 1 276 ? -16.099 10.029 2.356 1.00 77.50 276 GLY A C 1
ATOM 2167 O O . GLY A 1 276 ? -17.149 10.652 2.265 1.00 77.50 276 GLY A O 1
ATOM 2168 N N . GLU A 1 277 ? -14.907 10.628 2.394 1.00 77.12 277 GLU A N 1
ATOM 2169 C CA . GLU A 1 277 ? -14.700 12.090 2.424 1.00 77.12 277 GLU A CA 1
ATOM 2170 C C . GLU A 1 277 ? -14.396 12.685 1.035 1.00 77.12 277 GLU A C 1
ATOM 2172 O O . GLU A 1 277 ? -14.181 13.887 0.894 1.00 77.12 277 GLU A O 1
ATOM 2177 N N . GLY A 1 278 ? -14.397 11.845 -0.003 1.00 78.50 278 GLY A N 1
ATOM 2178 C CA . GLY A 1 278 ? -13.921 12.201 -1.334 1.00 78.50 278 GLY A CA 1
ATOM 2179 C C . GLY A 1 278 ? -12.413 11.966 -1.515 1.00 78.50 278 GLY A C 1
ATOM 2180 O O . GLY A 1 278 ? -11.748 11.427 -0.627 1.00 78.50 278 GLY A O 1
ATOM 2181 N N . PRO A 1 279 ? -11.880 12.309 -2.697 1.00 79.50 279 PRO A N 1
ATOM 2182 C CA . PRO A 1 279 ? -10.486 12.062 -3.053 1.00 79.50 279 PRO A CA 1
ATOM 2183 C C . PRO A 1 279 ? -9.495 13.049 -2.405 1.00 79.50 279 PRO A C 1
ATOM 2185 O O . PRO A 1 279 ? -9.695 14.260 -2.463 1.00 79.50 279 PRO A O 1
ATOM 2188 N N . ASP A 1 280 ? -8.377 12.547 -1.869 1.00 78.69 280 ASP A N 1
ATOM 2189 C CA . ASP A 1 280 ? -7.275 13.349 -1.308 1.00 78.69 280 ASP A CA 1
ATOM 2190 C C . ASP A 1 280 ? -6.399 14.027 -2.394 1.00 78.69 280 ASP A C 1
ATOM 2192 O O . ASP A 1 280 ? -6.486 13.698 -3.582 1.00 78.69 280 ASP A O 1
ATOM 2196 N N . ASP A 1 281 ? -5.523 14.963 -2.010 1.00 78.75 281 ASP A N 1
ATOM 2197 C CA . ASP A 1 281 ? -4.654 15.702 -2.947 1.00 78.75 281 ASP A CA 1
ATOM 2198 C C . ASP A 1 281 ? -3.726 14.789 -3.766 1.00 78.75 281 ASP A C 1
ATOM 2200 O O . ASP A 1 281 ? -3.516 14.995 -4.965 1.00 78.75 281 ASP A O 1
ATOM 2204 N N . PHE A 1 282 ? -3.163 13.755 -3.140 1.00 77.88 282 PHE A N 1
ATOM 2205 C CA . PHE A 1 282 ? -2.287 12.805 -3.819 1.00 77.88 282 PHE A CA 1
ATOM 2206 C C . PHE A 1 282 ? -3.078 11.921 -4.789 1.00 77.88 282 PHE A C 1
ATOM 2208 O O . PHE A 1 282 ? -2.599 11.574 -5.870 1.00 77.88 282 PHE A O 1
ATOM 2215 N N . SER A 1 283 ? -4.329 11.611 -4.463 1.00 80.75 283 SER A N 1
ATOM 2216 C CA . SER A 1 283 ? -5.223 10.837 -5.307 1.00 80.75 283 SER A CA 1
ATOM 2217 C C . SER A 1 283 ? -5.573 11.528 -6.619 1.00 80.75 283 SER A C 1
ATOM 2219 O O . SER A 1 283 ? -5.781 10.841 -7.623 1.00 80.75 283 SER A O 1
ATOM 2221 N N . GLN A 1 284 ? -5.619 12.858 -6.606 1.00 83.62 284 GLN A N 1
ATOM 2222 C CA . GLN A 1 284 ? -5.880 13.722 -7.756 1.00 83.62 284 GLN A CA 1
ATOM 2223 C C . GLN A 1 284 ? -4.579 14.161 -8.442 1.00 83.62 284 GLN A C 1
ATOM 2225 O O . GLN A 1 284 ? -4.604 14.809 -9.490 1.00 83.62 284 GLN A O 1
ATOM 2230 N N . SER A 1 285 ? -3.429 13.798 -7.874 1.00 86.12 285 SER A N 1
ATOM 2231 C CA . SER A 1 285 ? -2.135 14.247 -8.354 1.00 86.12 285 SER A CA 1
ATOM 2232 C C . SER A 1 285 ? -1.756 13.589 -9.686 1.00 86.12 285 SER A C 1
ATOM 2234 O O . SER A 1 285 ? -1.885 12.365 -9.836 1.00 86.12 285 SER A O 1
ATOM 2236 N N . PRO A 1 286 ? -1.181 14.350 -10.642 1.00 88.75 286 PRO A N 1
ATOM 2237 C CA . PRO A 1 286 ? -0.572 13.781 -11.846 1.00 88.75 286 PRO A CA 1
ATOM 2238 C C . PRO A 1 286 ? 0.602 12.846 -11.525 1.00 88.75 286 PRO A C 1
ATOM 2240 O O . PRO A 1 286 ? 1.025 12.075 -12.384 1.00 88.75 286 PRO A O 1
ATOM 2243 N N . GLU A 1 287 ? 1.109 12.865 -10.290 1.00 90.81 287 GLU A N 1
ATOM 2244 C CA . GLU A 1 287 ? 2.175 11.981 -9.834 1.00 90.81 287 GLU A CA 1
ATOM 2245 C C . GLU A 1 287 ? 1.810 10.492 -9.952 1.00 90.81 287 GLU A C 1
ATOM 2247 O O . GLU A 1 287 ? 2.672 9.696 -10.310 1.00 90.81 287 GLU A O 1
ATOM 2252 N N . ARG A 1 288 ? 0.537 10.101 -9.785 1.00 92.31 288 ARG A N 1
ATOM 2253 C CA . ARG A 1 288 ? 0.117 8.699 -9.998 1.00 92.31 288 ARG A CA 1
ATOM 2254 C C . ARG A 1 288 ? 0.258 8.257 -11.456 1.00 92.31 288 ARG A C 1
ATOM 2256 O O . ARG A 1 288 ? 0.626 7.112 -11.735 1.00 92.31 288 ARG A O 1
ATOM 2263 N N . LEU A 1 289 ? 0.004 9.176 -12.391 1.00 93.44 289 LEU A N 1
ATOM 2264 C CA . LEU A 1 289 ? 0.198 8.931 -13.819 1.00 93.44 289 LEU A CA 1
ATOM 2265 C C . LEU A 1 289 ? 1.688 8.885 -14.168 1.00 93.44 289 LEU A C 1
ATOM 2267 O O . LEU A 1 289 ? 2.117 8.065 -14.976 1.00 93.44 289 LEU A O 1
ATOM 2271 N N . HIS A 1 290 ? 2.489 9.736 -13.530 1.00 94.62 290 HIS A N 1
ATOM 2272 C CA . HIS A 1 290 ? 3.944 9.705 -13.651 1.00 94.62 290 HIS A CA 1
ATOM 2273 C C . HIS A 1 290 ? 4.537 8.371 -13.170 1.00 94.62 290 HIS A C 1
ATOM 2275 O O . HIS A 1 290 ? 5.367 7.778 -13.866 1.00 94.62 290 HIS A O 1
ATOM 2281 N N . GLU A 1 291 ? 4.069 7.849 -12.034 1.00 97.38 291 GLU A N 1
ATOM 2282 C CA . GLU A 1 291 ? 4.446 6.513 -11.564 1.00 97.38 291 GLU A CA 1
ATOM 2283 C C . GLU A 1 291 ? 4.027 5.425 -12.559 1.00 97.38 291 GLU A C 1
ATOM 2285 O O . GLU A 1 291 ? 4.845 4.582 -12.927 1.00 97.38 291 GLU A O 1
ATOM 2290 N N . PHE A 1 292 ? 2.789 5.485 -13.069 1.00 95.50 292 PHE A N 1
ATOM 2291 C CA . PHE A 1 292 ? 2.304 4.572 -14.108 1.00 95.50 292 PHE A CA 1
ATOM 2292 C C . PHE A 1 292 ? 3.250 4.543 -15.318 1.00 95.50 292 PHE A C 1
ATOM 2294 O O . PHE A 1 292 ? 3.673 3.468 -15.743 1.00 95.50 292 PHE A O 1
ATOM 2301 N N . HIS A 1 293 ? 3.635 5.701 -15.860 1.00 96.38 293 HIS A N 1
ATOM 2302 C CA . HIS A 1 293 ? 4.550 5.758 -17.004 1.00 96.38 293 HIS A CA 1
ATOM 2303 C C . HIS A 1 293 ? 5.956 5.254 -16.667 1.00 96.38 293 HIS A C 1
ATOM 2305 O O . HIS A 1 293 ? 6.553 4.526 -17.459 1.00 96.38 293 HIS A O 1
ATOM 2311 N N . THR A 1 294 ? 6.477 5.599 -15.488 1.00 96.94 294 THR A N 1
ATOM 2312 C CA . THR A 1 294 ? 7.818 5.178 -15.065 1.00 96.94 294 THR A CA 1
ATOM 2313 C C . THR A 1 294 ? 7.907 3.659 -14.914 1.00 96.94 294 THR A C 1
ATOM 2315 O O . THR A 1 294 ? 8.862 3.045 -15.399 1.00 96.94 294 THR A O 1
ATOM 2318 N N . LEU A 1 295 ? 6.899 3.039 -14.296 1.00 96.88 295 LEU A N 1
ATOM 2319 C CA . LEU A 1 295 ? 6.851 1.591 -14.083 1.00 96.88 295 LEU A CA 1
ATOM 2320 C C . LEU A 1 295 ? 6.672 0.806 -15.388 1.00 96.88 295 LEU A C 1
ATOM 2322 O O . LEU A 1 295 ? 7.212 -0.289 -15.522 1.00 96.88 295 LEU A O 1
ATOM 2326 N N . ASN A 1 296 ? 5.970 1.383 -16.366 1.00 93.88 296 ASN A N 1
ATOM 2327 C CA . ASN A 1 296 ? 5.789 0.800 -17.699 1.00 93.88 296 ASN A CA 1
ATOM 2328 C C . ASN A 1 296 ? 6.948 1.093 -18.669 1.00 93.88 296 ASN A C 1
ATOM 2330 O O . ASN A 1 296 ? 6.885 0.709 -19.837 1.00 93.88 296 ASN A O 1
ATOM 2334 N N . SER A 1 297 ? 8.009 1.772 -18.223 1.00 96.19 297 SER A N 1
ATOM 2335 C CA . SER A 1 297 ? 9.150 2.066 -19.091 1.00 96.19 297 SER A CA 1
ATOM 2336 C C . SER A 1 297 ? 9.879 0.785 -19.515 1.00 96.19 297 SER A C 1
ATOM 2338 O O . SER A 1 297 ? 10.194 -0.088 -18.700 1.00 96.19 297 SER A O 1
ATOM 2340 N N . SER A 1 298 ? 10.214 0.692 -20.803 1.00 94.19 298 SER A N 1
ATOM 2341 C CA . SER A 1 298 ? 11.004 -0.422 -21.341 1.00 94.19 298 SER A CA 1
ATOM 2342 C C . SER A 1 298 ? 12.345 -0.563 -20.618 1.00 94.19 298 SER A C 1
ATOM 2344 O O . SER A 1 298 ? 12.745 -1.677 -20.294 1.00 94.19 298 SER A O 1
ATOM 2346 N N . GLU A 1 299 ? 12.995 0.554 -20.278 1.00 96.38 299 GLU A N 1
ATOM 2347 C CA . GLU A 1 299 ? 14.278 0.567 -19.570 1.00 96.38 299 GLU A CA 1
ATOM 2348 C C . GLU A 1 299 ? 14.203 -0.121 -18.192 1.00 96.38 299 GLU A C 1
ATOM 2350 O O . GLU A 1 299 ? 15.106 -0.883 -17.828 1.00 96.38 299 GLU A O 1
ATOM 2355 N N . LEU A 1 300 ? 13.140 0.117 -17.414 1.00 94.81 300 LEU A N 1
ATOM 2356 C CA . LEU A 1 300 ? 12.976 -0.512 -16.101 1.00 94.81 300 LEU A CA 1
ATOM 2357 C C . LEU A 1 300 ? 12.682 -2.012 -16.234 1.00 94.81 300 LEU A C 1
ATOM 2359 O O . LEU A 1 300 ? 13.299 -2.832 -15.548 1.00 94.81 300 LEU A O 1
ATOM 2363 N N . LEU A 1 301 ? 11.799 -2.386 -17.162 1.00 92.44 301 LEU A N 1
ATOM 2364 C CA . LEU A 1 301 ? 11.457 -3.787 -17.418 1.00 92.44 301 LEU A CA 1
ATOM 2365 C C . LEU A 1 301 ? 12.661 -4.579 -17.964 1.00 92.44 301 LEU A C 1
ATOM 2367 O O . LEU A 1 301 ? 12.885 -5.733 -17.587 1.00 92.44 301 LEU A O 1
ATOM 2371 N N . GLU A 1 302 ? 13.485 -3.967 -18.816 1.00 94.06 302 GLU A N 1
ATOM 2372 C CA . GLU A 1 302 ? 14.757 -4.533 -19.271 1.00 94.06 302 GLU A CA 1
ATOM 2373 C C . GLU A 1 302 ? 15.770 -4.658 -18.135 1.00 94.06 302 GLU A C 1
ATOM 2375 O O . GLU A 1 302 ? 16.495 -5.654 -18.068 1.00 94.06 302 GLU A O 1
ATOM 2380 N N . PHE A 1 303 ? 15.808 -3.697 -17.208 1.00 94.88 303 PHE A N 1
ATOM 2381 C CA . PHE A 1 303 ? 16.645 -3.801 -16.018 1.00 94.88 303 PHE A CA 1
ATOM 2382 C C . PHE A 1 303 ? 16.257 -5.008 -15.157 1.00 94.88 303 PHE A C 1
ATOM 2384 O O . PHE A 1 303 ? 17.151 -5.761 -14.762 1.00 94.88 303 PHE A O 1
ATOM 2391 N N . TYR A 1 304 ? 14.961 -5.252 -14.928 1.00 94.19 304 TYR A N 1
ATOM 2392 C CA . TYR A 1 304 ? 14.492 -6.439 -14.200 1.00 94.19 304 TYR A CA 1
ATOM 2393 C C . TYR A 1 304 ? 14.970 -7.731 -14.869 1.00 94.19 304 TYR A C 1
ATOM 2395 O O . TYR A 1 304 ? 15.553 -8.590 -14.204 1.00 94.19 304 TYR A O 1
ATOM 2403 N N . LYS A 1 305 ? 14.837 -7.831 -16.199 1.00 92.12 305 LYS A N 1
ATOM 2404 C CA . LYS A 1 305 ? 15.335 -8.977 -16.980 1.00 92.12 305 LYS A CA 1
ATOM 2405 C C . LYS A 1 305 ? 16.856 -9.123 -16.880 1.00 92.12 305 LYS A C 1
ATOM 2407 O O . LYS A 1 305 ? 17.352 -10.208 -16.588 1.00 92.12 305 LYS A O 1
ATOM 2412 N N . LYS A 1 306 ? 17.609 -8.033 -17.064 1.00 93.38 306 LYS A N 1
ATOM 2413 C CA . LYS A 1 306 ? 19.083 -8.017 -17.023 1.00 93.38 306 LYS A CA 1
ATOM 2414 C C . LYS A 1 306 ? 19.634 -8.407 -15.652 1.00 93.38 306 LYS A C 1
ATOM 2416 O O . LYS A 1 306 ? 20.675 -9.054 -15.572 1.00 93.38 306 LYS A O 1
ATOM 2421 N N . LYS A 1 307 ? 18.954 -8.007 -14.577 1.00 90.50 307 LYS A N 1
ATOM 2422 C CA . LYS A 1 307 ? 19.297 -8.380 -13.197 1.00 90.50 307 LYS A CA 1
ATOM 2423 C C . LYS A 1 307 ? 18.711 -9.726 -12.777 1.00 90.50 307 LYS A C 1
ATOM 2425 O O . LYS A 1 307 ? 18.962 -10.156 -11.656 1.00 90.50 307 LYS A O 1
ATOM 2430 N N . ASN A 1 308 ? 18.003 -10.408 -13.682 1.00 90.31 308 ASN A N 1
ATOM 2431 C CA . ASN A 1 308 ? 17.328 -11.675 -13.434 1.00 90.31 308 ASN A CA 1
ATOM 2432 C C . ASN A 1 308 ? 16.398 -11.596 -12.212 1.00 90.31 308 ASN A C 1
ATOM 2434 O O . ASN A 1 308 ? 16.377 -12.522 -11.409 1.00 90.31 308 ASN A O 1
ATOM 2438 N N . LEU A 1 309 ? 15.674 -10.487 -12.026 1.00 91.94 309 LEU A N 1
ATOM 2439 C CA . LEU A 1 309 ? 14.710 -10.341 -10.932 1.00 91.94 309 LEU A CA 1
ATOM 2440 C C . LEU A 1 309 ? 13.460 -11.160 -11.248 1.00 91.94 309 LEU A C 1
ATOM 2442 O O . LEU A 1 309 ? 12.872 -11.014 -12.320 1.00 91.94 309 LEU A O 1
ATOM 2446 N N . GLN A 1 310 ? 13.039 -12.005 -10.312 1.00 92.81 310 GLN A N 1
ATOM 2447 C CA . GLN A 1 310 ? 11.763 -12.696 -10.415 1.00 92.81 310 GLN A CA 1
ATOM 2448 C C . GLN A 1 310 ? 10.663 -11.805 -9.843 1.00 92.81 310 GLN A C 1
ATOM 2450 O O . GLN A 1 310 ? 10.509 -11.698 -8.628 1.00 92.81 310 GLN A O 1
ATOM 2455 N N . ILE A 1 311 ? 9.878 -11.199 -10.729 1.00 94.81 311 ILE A N 1
ATOM 2456 C CA . ILE A 1 311 ? 8.655 -10.498 -10.344 1.00 94.81 311 ILE A CA 1
ATOM 2457 C C . ILE A 1 311 ? 7.624 -11.530 -9.858 1.00 94.81 311 ILE A C 1
ATOM 2459 O O . ILE A 1 311 ? 7.358 -12.515 -10.550 1.00 94.81 311 ILE A O 1
ATOM 2463 N N . CYS A 1 312 ? 7.087 -11.348 -8.653 1.00 95.06 312 CYS A N 1
ATOM 2464 C CA . CYS A 1 312 ? 6.167 -12.291 -8.005 1.00 95.06 312 CYS A CA 1
ATOM 2465 C C . CYS A 1 312 ? 5.230 -11.577 -7.019 1.00 95.06 312 CYS A C 1
ATOM 2467 O O . CYS A 1 312 ? 5.366 -10.374 -6.808 1.00 95.06 312 CYS A O 1
ATOM 2469 N N . ALA A 1 313 ? 4.272 -12.284 -6.423 1.00 96.50 313 ALA A N 1
ATOM 2470 C CA . ALA A 1 313 ? 3.407 -11.737 -5.379 1.00 96.50 313 ALA A CA 1
ATOM 2471 C C . ALA A 1 313 ? 3.752 -12.284 -3.989 1.00 96.50 313 ALA A C 1
ATOM 2473 O O . ALA A 1 313 ? 4.455 -13.285 -3.855 1.00 96.50 313 ALA A O 1
ATOM 2474 N N . PHE A 1 314 ? 3.184 -11.687 -2.935 1.00 95.38 314 PHE A N 1
ATOM 2475 C CA . PHE A 1 314 ? 3.371 -12.166 -1.557 1.00 95.38 314 PHE A CA 1
ATOM 2476 C C . PHE A 1 314 ? 3.006 -13.645 -1.376 1.00 95.38 314 PHE A C 1
ATOM 2478 O O . PHE A 1 314 ? 3.680 -14.369 -0.644 1.00 95.38 314 PHE A O 1
ATOM 2485 N N . LYS A 1 315 ? 1.972 -14.122 -2.080 1.00 92.56 315 LYS A N 1
ATOM 2486 C CA . LYS A 1 315 ? 1.551 -15.532 -2.039 1.00 92.56 315 LYS A CA 1
ATOM 2487 C C . LYS A 1 315 ? 2.614 -16.504 -2.575 1.00 92.56 315 LYS A C 1
ATOM 2489 O O . LYS A 1 315 ? 2.603 -17.671 -2.184 1.00 92.56 315 LYS A O 1
ATOM 2494 N N . ASP A 1 316 ? 3.514 -16.015 -3.430 1.00 91.94 316 ASP A N 1
ATOM 2495 C CA . ASP A 1 316 ? 4.564 -16.785 -4.103 1.00 91.94 316 ASP A CA 1
ATOM 2496 C C . ASP A 1 316 ? 5.913 -16.717 -3.368 1.00 91.94 316 ASP A C 1
ATOM 2498 O O . ASP A 1 316 ? 6.838 -17.467 -3.700 1.00 91.94 316 ASP A O 1
ATOM 2502 N N . LEU A 1 317 ? 6.047 -15.819 -2.382 1.00 88.00 317 LEU A N 1
ATOM 2503 C CA . LEU A 1 317 ? 7.280 -15.676 -1.617 1.00 88.00 317 LEU A CA 1
ATOM 2504 C C . LEU A 1 317 ? 7.615 -16.977 -0.891 1.00 88.00 317 LEU A C 1
ATOM 2506 O O . LEU A 1 317 ? 6.764 -17.623 -0.269 1.00 88.00 317 LEU A O 1
ATOM 2510 N N . TYR A 1 318 ? 8.893 -17.351 -0.965 1.00 67.81 318 TYR A N 1
ATOM 2511 C CA . TYR A 1 318 ? 9.391 -18.567 -0.340 1.00 67.81 318 TYR A CA 1
ATOM 2512 C C . TYR A 1 318 ? 9.107 -18.569 1.171 1.00 67.81 318 TYR A C 1
ATOM 2514 O O . TYR A 1 318 ? 9.376 -17.601 1.884 1.00 67.81 318 TYR A O 1
ATOM 2522 N N . LYS A 1 319 ? 8.573 -19.688 1.677 1.00 61.91 319 LYS A N 1
ATOM 2523 C CA . LYS A 1 319 ? 8.199 -19.871 3.086 1.00 61.91 319 LYS A CA 1
ATOM 2524 C C . LYS A 1 319 ? 9.182 -20.817 3.793 1.00 61.91 319 LYS A C 1
ATOM 2526 O O . LYS A 1 319 ? 8.816 -21.964 4.049 1.00 61.91 319 LYS A O 1
ATOM 2531 N N . PRO A 1 320 ? 10.414 -20.401 4.153 1.00 52.81 320 PRO A N 1
ATOM 2532 C CA . PRO A 1 320 ? 11.270 -21.277 4.944 1.00 52.81 320 PRO A CA 1
ATOM 2533 C C . PRO A 1 320 ? 10.670 -21.473 6.347 1.00 52.81 320 PRO A C 1
ATOM 2535 O O . PRO A 1 320 ? 10.057 -20.545 6.882 1.00 52.81 320 PRO A O 1
ATOM 2538 N N . PRO A 1 321 ? 10.824 -22.643 6.982 1.00 47.31 321 PRO A N 1
ATOM 2539 C CA . PRO A 1 321 ? 10.481 -22.813 8.391 1.00 47.31 321 PRO A CA 1
ATOM 2540 C C . PRO A 1 321 ? 11.327 -21.877 9.274 1.00 47.31 321 PRO A C 1
ATOM 2542 O O . PRO A 1 321 ? 12.517 -21.676 9.024 1.00 47.31 321 PRO A O 1
ATOM 2545 N N . PHE A 1 322 ? 10.712 -21.307 10.319 1.00 43.97 322 PHE A N 1
ATOM 2546 C CA . PHE A 1 322 ? 11.313 -20.279 11.191 1.00 43.97 322 PHE A CA 1
ATOM 2547 C C . PHE A 1 322 ? 12.618 -20.733 11.871 1.00 43.97 322 PHE A C 1
ATOM 2549 O O . PHE A 1 322 ? 13.464 -19.913 12.210 1.00 43.97 322 PHE A O 1
ATOM 2556 N N . SER A 1 323 ? 12.834 -22.047 11.997 1.00 36.47 323 SER A N 1
ATOM 2557 C CA . SER A 1 323 ? 14.056 -22.658 12.537 1.00 36.47 323 SER A CA 1
ATOM 2558 C C . SER A 1 323 ? 15.341 -22.308 11.770 1.00 36.47 323 SER A C 1
ATOM 2560 O O . SER A 1 323 ? 16.431 -22.573 12.274 1.00 36.47 323 SER A O 1
ATOM 2562 N N . LEU A 1 324 ? 15.228 -21.725 10.569 1.00 37.78 324 LEU A N 1
ATOM 2563 C CA . LEU A 1 324 ? 16.351 -21.237 9.760 1.00 37.78 324 LEU A CA 1
ATOM 2564 C C . LEU A 1 324 ? 16.619 -19.728 9.911 1.00 37.78 324 LEU A C 1
ATOM 2566 O O . LEU A 1 324 ? 17.667 -19.263 9.473 1.00 37.78 324 LEU A O 1
ATOM 2570 N N . LEU A 1 325 ? 15.737 -18.962 10.563 1.00 43.09 325 LEU A N 1
ATOM 2571 C CA . LEU A 1 325 ? 15.962 -17.547 10.888 1.00 43.09 325 LEU A CA 1
ATOM 2572 C C . LEU A 1 325 ? 16.797 -17.428 12.175 1.00 43.09 325 LEU A C 1
ATOM 2574 O O . LEU A 1 325 ? 16.377 -16.838 13.168 1.00 43.09 325 LEU A O 1
ATOM 2578 N N . LYS A 1 326 ? 18.003 -18.008 12.188 1.00 32.12 326 LYS A N 1
ATOM 2579 C CA . LYS A 1 326 ? 18.998 -17.668 13.212 1.00 32.12 326 LYS A CA 1
ATOM 2580 C C . LYS A 1 326 ? 19.611 -16.315 12.854 1.00 32.12 326 LYS A C 1
ATOM 2582 O O . LYS A 1 326 ? 20.494 -16.231 12.012 1.00 32.12 326 LYS A O 1
ATOM 2587 N N . SER A 1 327 ? 19.095 -15.276 13.509 1.00 35.66 327 SER A N 1
ATOM 2588 C CA . SER A 1 327 ? 19.746 -13.983 13.747 1.00 35.66 327 SER A CA 1
ATOM 2589 C C . SER A 1 327 ? 20.384 -13.301 12.528 1.00 35.66 327 SER A C 1
ATOM 2591 O O . SER A 1 327 ? 21.606 -13.264 12.401 1.00 35.66 327 SER A O 1
ATOM 2593 N N . VAL A 1 328 ? 19.578 -12.607 11.723 1.00 37.59 328 VAL A N 1
ATOM 2594 C CA . VAL A 1 328 ? 20.038 -11.309 11.208 1.00 37.59 328 VAL A CA 1
ATOM 2595 C C . VAL A 1 328 ? 19.649 -10.291 12.275 1.00 37.59 328 VAL A C 1
ATOM 2597 O O . VAL A 1 328 ? 18.599 -9.664 12.210 1.00 37.59 328 VAL A O 1
ATOM 2600 N N . SER A 1 329 ? 20.460 -10.215 13.334 1.00 32.03 329 SER A N 1
ATOM 2601 C CA . SER A 1 329 ? 20.408 -9.078 14.249 1.00 32.03 329 SER A CA 1
ATOM 2602 C C . SER A 1 329 ? 20.775 -7.855 13.418 1.00 32.03 329 SER A C 1
ATOM 2604 O O . SER A 1 329 ? 21.939 -7.697 13.049 1.00 32.03 329 SER A O 1
ATOM 2606 N N . LEU A 1 330 ? 19.798 -7.016 13.074 1.00 37.94 330 LEU A N 1
ATOM 2607 C CA . LEU A 1 330 ? 20.085 -5.639 12.694 1.00 37.94 330 LEU A CA 1
ATOM 2608 C C . LEU A 1 330 ? 20.608 -4.967 13.965 1.00 37.94 330 LEU A C 1
ATOM 2610 O O . LEU A 1 330 ? 19.843 -4.426 14.758 1.00 37.94 330 LEU A O 1
ATOM 2614 N N . ASN A 1 331 ? 21.914 -5.085 14.218 1.00 30.20 331 ASN A N 1
ATOM 2615 C CA . ASN A 1 331 ? 22.532 -4.380 15.327 1.00 30.20 331 ASN A CA 1
ATOM 2616 C C . ASN A 1 331 ? 22.280 -2.885 15.124 1.00 30.20 331 ASN A C 1
ATOM 2618 O O . ASN A 1 331 ? 22.463 -2.362 14.026 1.00 30.20 331 ASN A O 1
ATOM 2622 N N . SER A 1 332 ? 21.939 -2.176 16.198 1.00 32.69 332 SER A N 1
ATOM 2623 C CA . SER A 1 332 ? 21.775 -0.717 16.190 1.00 32.69 332 SER A CA 1
ATOM 2624 C C . SER A 1 332 ? 22.986 0.021 15.603 1.00 32.69 332 SER A C 1
ATOM 2626 O O . SER A 1 332 ? 22.815 1.096 15.045 1.00 32.69 332 SER A O 1
ATOM 2628 N N . ARG A 1 333 ? 24.184 -0.587 15.626 1.00 32.38 333 ARG A N 1
ATOM 2629 C CA . ARG A 1 333 ? 25.413 -0.089 14.976 1.00 32.38 333 ARG A CA 1
ATOM 2630 C C . ARG A 1 333 ? 25.401 -0.106 13.443 1.00 32.38 333 ARG A C 1
ATOM 2632 O O . ARG A 1 333 ? 26.143 0.666 12.853 1.00 32.38 333 ARG A O 1
ATOM 2639 N N . ASP A 1 334 ? 24.586 -0.943 12.806 1.00 38.28 334 ASP A N 1
ATOM 2640 C CA . ASP A 1 334 ? 24.464 -0.983 11.340 1.00 38.28 334 ASP A CA 1
ATOM 2641 C C . ASP A 1 334 ? 23.474 0.067 10.806 1.00 38.28 334 ASP A C 1
ATOM 2643 O O . ASP A 1 334 ? 23.408 0.296 9.600 1.00 38.28 334 ASP A O 1
ATOM 2647 N N . ILE A 1 335 ? 22.715 0.705 11.707 1.00 39.38 335 ILE A N 1
ATOM 2648 C CA . ILE A 1 335 ? 21.726 1.754 11.414 1.00 39.38 335 ILE A CA 1
ATOM 2649 C C . ILE A 1 335 ? 22.198 3.107 11.977 1.00 39.38 335 ILE A C 1
ATOM 2651 O O . ILE A 1 335 ? 21.967 4.150 11.370 1.00 39.38 335 ILE A O 1
ATOM 2655 N N . SER A 1 336 ? 22.941 3.120 13.090 1.00 28.89 336 SER A N 1
ATOM 2656 C CA . SER A 1 336 ? 23.602 4.319 13.602 1.00 28.89 336 SER A CA 1
ATOM 2657 C C . SER A 1 336 ? 24.978 4.490 12.954 1.00 28.89 336 SER A C 1
ATOM 2659 O O . SER A 1 336 ? 25.942 3.821 13.332 1.00 28.89 336 SER A O 1
ATOM 2661 N N . GLY A 1 337 ? 25.092 5.427 12.013 1.00 34.06 337 GLY A N 1
ATOM 2662 C CA . GLY A 1 337 ? 26.359 5.914 11.461 1.00 34.06 337 GLY A CA 1
ATOM 2663 C C . GLY A 1 337 ? 27.241 6.623 12.499 1.00 34.06 337 GLY A C 1
ATOM 2664 O O . GLY A 1 337 ? 27.484 7.821 12.400 1.00 34.06 337 GLY A O 1
ATOM 2665 N N . SER A 1 338 ? 27.735 5.897 13.500 1.00 26.16 338 SER A N 1
ATOM 2666 C CA . SER A 1 338 ? 28.591 6.429 14.562 1.00 26.16 338 SER A CA 1
ATOM 2667 C C . SER A 1 338 ? 29.755 5.489 14.878 1.00 26.16 338 SER A C 1
ATOM 2669 O O . SER A 1 338 ? 29.961 5.092 16.019 1.00 26.16 338 SER A O 1
ATOM 2671 N N . THR A 1 339 ? 30.537 5.141 13.861 1.00 23.05 339 THR A N 1
ATOM 2672 C CA . THR A 1 339 ? 31.974 4.888 14.034 1.00 23.05 339 THR A CA 1
ATOM 2673 C C . THR A 1 339 ? 32.657 5.172 12.708 1.00 23.05 339 THR A C 1
ATOM 2675 O O . THR A 1 339 ? 32.547 4.387 11.779 1.00 23.05 339 THR A O 1
ATOM 2678 N N . VAL A 1 340 ? 33.296 6.342 12.654 1.00 24.27 340 VAL A N 1
ATOM 2679 C CA . VAL A 1 340 ? 34.369 6.742 11.736 1.00 24.27 340 VAL A CA 1
ATOM 2680 C C . VAL A 1 340 ? 34.123 6.396 10.264 1.00 24.27 340 VAL A C 1
ATOM 2682 O O . VAL A 1 340 ? 34.448 5.319 9.775 1.00 24.27 340 VAL A O 1
ATOM 2685 N N . LEU A 1 341 ? 33.629 7.409 9.549 1.00 27.20 341 LEU A N 1
ATOM 2686 C CA . LEU A 1 341 ? 34.051 7.706 8.186 1.00 27.20 341 LEU A CA 1
ATOM 2687 C C . LEU A 1 341 ? 35.584 7.582 8.098 1.00 27.20 341 LEU A C 1
ATOM 2689 O O . LEU A 1 341 ? 36.303 8.550 8.339 1.00 27.20 341 LEU A O 1
ATOM 2693 N N . GLU A 1 342 ? 36.100 6.410 7.734 1.00 22.00 342 GLU A N 1
ATOM 2694 C CA . GLU A 1 342 ? 37.235 6.417 6.824 1.00 22.00 342 GLU A CA 1
ATOM 2695 C C . GLU A 1 342 ? 36.671 6.912 5.499 1.00 22.00 342 GLU A C 1
ATOM 2697 O O . GLU A 1 342 ? 35.833 6.272 4.861 1.00 22.00 342 GLU A O 1
ATOM 2702 N N . ALA A 1 343 ? 37.044 8.149 5.184 1.00 27.64 343 ALA A N 1
ATOM 2703 C CA . ALA A 1 343 ? 36.695 8.844 3.969 1.00 27.64 343 ALA A CA 1
ATOM 2704 C C . ALA A 1 343 ? 37.068 7.984 2.755 1.00 27.64 343 ALA A C 1
ATOM 2706 O O . ALA A 1 343 ? 38.214 7.971 2.309 1.00 27.64 343 ALA A O 1
ATOM 2707 N N . TYR A 1 344 ? 36.085 7.285 2.196 1.00 27.12 344 TYR A N 1
ATOM 2708 C CA . TYR A 1 344 ? 36.141 6.916 0.792 1.00 27.12 344 TYR A CA 1
ATOM 2709 C C . TYR A 1 344 ? 35.867 8.185 -0.020 1.00 27.12 344 TYR A C 1
ATOM 2711 O O . TYR A 1 344 ? 35.002 8.978 0.367 1.00 27.12 344 TYR A O 1
ATOM 2719 N N . PRO A 1 345 ? 36.646 8.437 -1.085 1.00 22.25 345 PRO A N 1
ATOM 2720 C CA . PRO A 1 345 ? 36.654 9.727 -1.753 1.00 22.25 345 PRO A CA 1
ATOM 2721 C C . PRO A 1 345 ? 35.260 10.057 -2.301 1.00 22.25 345 PRO A C 1
ATOM 2723 O O . PRO A 1 345 ? 34.524 9.143 -2.688 1.00 22.25 345 PRO A O 1
ATOM 2726 N N . PRO A 1 346 ? 34.890 11.348 -2.351 1.00 24.20 346 PRO A N 1
ATOM 2727 C CA . PRO A 1 346 ? 33.647 11.764 -2.975 1.00 24.20 346 PRO A CA 1
ATOM 2728 C C . PRO A 1 346 ? 33.656 11.275 -4.423 1.00 24.20 346 PRO A C 1
ATOM 2730 O O . PRO A 1 346 ? 34.532 11.640 -5.206 1.00 24.20 346 PRO A O 1
ATOM 2733 N N . ILE A 1 347 ? 32.688 10.433 -4.782 1.00 26.53 347 ILE A N 1
ATOM 2734 C CA . ILE A 1 347 ? 32.400 10.180 -6.189 1.00 26.53 347 ILE A CA 1
ATOM 2735 C C . ILE A 1 347 ? 31.818 11.493 -6.703 1.00 26.53 347 ILE A C 1
ATOM 2737 O O . ILE A 1 347 ? 30.710 11.876 -6.329 1.00 26.53 347 ILE A O 1
ATOM 2741 N N . SER A 1 348 ? 32.610 12.225 -7.486 1.00 24.75 348 SER A N 1
ATOM 2742 C CA . SER A 1 348 ? 32.161 13.421 -8.182 1.00 24.75 348 SER A CA 1
ATOM 2743 C C . SER A 1 348 ? 31.053 13.017 -9.149 1.00 24.75 348 SER A C 1
ATOM 2745 O O . SER A 1 348 ? 31.309 12.451 -10.211 1.00 24.75 348 SER A O 1
ATOM 2747 N N . CYS A 1 349 ? 29.809 13.288 -8.770 1.00 27.77 349 CYS A N 1
ATOM 2748 C CA . CYS A 1 349 ? 28.711 13.370 -9.714 1.00 27.77 349 CYS A CA 1
ATOM 2749 C C . CYS A 1 349 ? 28.950 14.629 -10.548 1.00 27.77 349 CYS A C 1
ATOM 2751 O O . CYS A 1 349 ? 28.549 15.722 -10.147 1.00 27.77 349 CYS A O 1
ATOM 2753 N N . GLU A 1 350 ? 29.658 14.505 -11.669 1.00 24.41 350 GLU A N 1
ATOM 2754 C CA . GLU A 1 350 ? 29.553 15.538 -12.693 1.00 24.41 350 GLU A CA 1
ATOM 2755 C C . GLU A 1 350 ? 28.081 15.610 -13.134 1.00 24.41 350 GLU A C 1
ATOM 2757 O O . GLU A 1 350 ? 27.453 14.564 -13.345 1.00 24.41 350 GLU A O 1
ATOM 2762 N N . PRO A 1 351 ? 27.488 16.813 -13.217 1.00 24.89 351 PRO A N 1
ATOM 2763 C CA . PRO A 1 351 ? 26.160 16.958 -13.786 1.00 24.89 351 PRO A CA 1
ATOM 2764 C C . PRO A 1 351 ? 26.206 16.475 -15.243 1.00 24.89 351 PRO A C 1
ATOM 2766 O O . PRO A 1 351 ? 27.170 16.788 -15.948 1.00 24.89 351 PRO A O 1
ATOM 2769 N N . PRO A 1 352 ? 25.197 15.727 -15.725 1.00 25.53 352 PRO A N 1
ATOM 2770 C CA . PRO A 1 352 ? 25.115 15.424 -17.142 1.00 25.53 352 PRO A CA 1
ATOM 2771 C C . PRO A 1 352 ? 25.111 16.737 -17.928 1.00 25.53 352 PRO A C 1
ATOM 2773 O O . PRO A 1 352 ? 24.461 17.717 -17.553 1.00 25.53 352 PRO A O 1
ATOM 2776 N N . ASN A 1 353 ? 25.900 16.744 -18.998 1.00 22.91 353 ASN A N 1
ATOM 2777 C CA . ASN A 1 353 ? 26.034 17.852 -19.925 1.00 22.91 353 ASN A CA 1
ATOM 2778 C C . ASN A 1 353 ? 24.629 18.286 -20.385 1.00 22.91 353 ASN A C 1
ATOM 2780 O O . ASN A 1 353 ? 23.832 17.451 -20.815 1.00 22.91 353 ASN A O 1
ATOM 2784 N N . LEU A 1 354 ? 24.320 19.583 -20.295 1.00 25.95 354 LEU A N 1
ATOM 2785 C CA . LEU A 1 354 ? 23.010 20.188 -20.609 1.00 25.95 354 LEU A CA 1
ATOM 2786 C C . LEU A 1 354 ? 22.597 20.076 -22.096 1.00 25.95 354 LEU A C 1
ATOM 2788 O O . LEU A 1 354 ? 21.665 20.736 -22.543 1.00 25.95 354 LEU A O 1
ATOM 2792 N N . THR A 1 355 ? 23.270 19.225 -22.864 1.00 24.48 355 THR A N 1
ATOM 2793 C CA . THR A 1 355 ? 23.068 18.997 -24.294 1.00 24.48 355 THR A CA 1
ATOM 2794 C C . THR A 1 355 ? 22.336 17.689 -24.618 1.00 24.48 355 THR A C 1
ATOM 2796 O O . THR A 1 355 ? 21.995 17.488 -25.777 1.00 24.48 355 THR A O 1
ATOM 2799 N N . GLU A 1 356 ? 22.036 16.825 -23.638 1.00 26.83 356 GLU A N 1
ATOM 2800 C CA . GLU A 1 356 ? 21.337 15.541 -23.877 1.00 26.83 356 GLU A CA 1
ATOM 2801 C C . GLU A 1 356 ? 19.843 15.524 -23.480 1.00 26.83 356 GLU A C 1
ATOM 2803 O O . GLU A 1 356 ? 19.169 14.514 -23.657 1.00 26.83 356 GLU A O 1
ATOM 2808 N N . ILE A 1 357 ? 19.265 16.655 -23.046 1.00 25.80 357 ILE A N 1
ATOM 2809 C CA . ILE A 1 357 ? 17.807 16.813 -22.807 1.00 25.80 357 ILE A CA 1
ATOM 2810 C C . ILE A 1 357 ? 17.123 17.393 -24.060 1.00 25.80 357 ILE A C 1
ATOM 2812 O O . ILE A 1 357 ? 16.359 18.352 -24.006 1.00 25.80 357 ILE A O 1
ATOM 2816 N N . ALA A 1 358 ? 17.439 16.847 -25.232 1.00 26.72 358 ALA A N 1
ATOM 2817 C CA . ALA A 1 358 ? 16.853 17.293 -26.495 1.00 26.72 358 ALA A CA 1
ATOM 2818 C C . ALA A 1 358 ? 16.500 16.118 -27.408 1.00 26.72 358 ALA A C 1
ATOM 2820 O O . ALA A 1 358 ? 16.835 16.122 -28.586 1.00 26.72 358 ALA A O 1
ATOM 2821 N N . GLN A 1 359 ? 15.805 15.117 -26.872 1.00 28.86 359 GLN A N 1
ATOM 2822 C CA . GLN A 1 359 ? 15.039 14.167 -27.682 1.00 28.86 359 GLN A CA 1
ATOM 2823 C C . GLN A 1 359 ? 13.686 13.905 -27.013 1.00 28.86 359 GLN A C 1
ATOM 2825 O O . GLN A 1 359 ? 13.393 12.817 -26.532 1.00 28.86 359 GLN A O 1
ATOM 2830 N N . CYS A 1 360 ? 12.855 14.949 -26.970 1.00 27.61 360 CYS A N 1
ATOM 2831 C CA . CYS A 1 360 ? 11.410 14.767 -26.894 1.00 27.61 360 CYS A CA 1
ATOM 2832 C C . CYS A 1 360 ? 10.952 14.212 -28.248 1.00 27.61 360 CYS A C 1
ATOM 2834 O O . CYS A 1 360 ? 11.261 14.802 -29.284 1.00 27.61 360 CYS A O 1
ATOM 2836 N N . CYS A 1 361 ? 10.246 13.084 -28.258 1.00 31.31 361 CYS A N 1
ATOM 2837 C CA . CYS A 1 361 ? 9.664 12.528 -29.477 1.00 31.31 361 CYS A CA 1
ATOM 2838 C C . CYS A 1 361 ? 8.639 13.511 -30.069 1.00 31.31 361 CYS A C 1
ATOM 2840 O O . CYS A 1 361 ? 7.539 13.674 -29.547 1.00 31.31 361 CYS A O 1
ATOM 2842 N N . GLY A 1 362 ? 9.024 14.173 -31.159 1.00 38.09 362 GLY A N 1
ATOM 2843 C CA . GLY A 1 362 ? 8.192 15.059 -31.966 1.00 38.09 362 GLY A CA 1
ATOM 2844 C C . GLY A 1 362 ? 8.979 15.541 -33.186 1.00 38.09 362 GLY A C 1
ATOM 2845 O O . GLY A 1 362 ? 10.158 15.873 -33.073 1.00 38.09 362 GLY A O 1
ATOM 2846 N N . ALA A 1 363 ? 8.348 15.550 -34.359 1.00 38.81 363 ALA A N 1
ATOM 2847 C CA . ALA A 1 363 ? 8.937 16.074 -35.588 1.00 38.81 363 ALA A CA 1
ATOM 2848 C C . ALA A 1 363 ? 8.543 17.548 -35.757 1.00 38.81 363 ALA A C 1
ATOM 2850 O O . ALA A 1 363 ? 7.395 17.917 -35.534 1.00 38.81 363 ALA A O 1
ATOM 2851 N N . SER A 1 364 ? 9.467 18.413 -36.165 1.00 39.81 364 SER A N 1
ATOM 2852 C CA . SER A 1 364 ? 9.185 19.832 -36.415 1.00 39.81 364 SER A CA 1
ATOM 2853 C C . SER A 1 364 ? 9.498 20.219 -37.856 1.00 39.81 364 SER A C 1
ATOM 2855 O O . SER A 1 364 ? 10.435 19.705 -38.466 1.00 39.81 364 SER A O 1
ATOM 2857 N N . ILE A 1 365 ? 8.698 21.132 -38.410 1.00 39.22 365 ILE A N 1
ATOM 2858 C CA . ILE A 1 365 ? 8.891 21.699 -39.745 1.00 39.22 365 ILE A CA 1
ATOM 2859 C C . ILE A 1 365 ? 8.767 23.223 -39.633 1.00 39.22 365 ILE A C 1
ATOM 2861 O O . ILE A 1 365 ? 7.671 23.770 -39.508 1.00 39.22 365 ILE A O 1
ATOM 2865 N N . GLY A 1 366 ? 9.903 23.923 -39.685 1.00 46.62 366 GLY A N 1
ATOM 2866 C CA . GLY A 1 366 ? 9.959 25.366 -39.431 1.00 46.62 366 GLY A CA 1
ATOM 2867 C C . GLY A 1 366 ? 9.695 25.691 -37.957 1.00 46.62 366 GLY A C 1
ATOM 2868 O O . GLY A 1 366 ? 10.255 25.046 -37.075 1.00 46.62 366 GLY A O 1
ATOM 2869 N N . GLU A 1 367 ? 8.845 26.683 -37.684 1.00 38.34 367 GLU A N 1
ATOM 2870 C CA . GLU A 1 367 ? 8.407 27.014 -36.314 1.00 38.34 367 GLU A CA 1
ATOM 2871 C C . GLU A 1 367 ? 7.272 26.105 -35.806 1.00 38.34 367 GLU A C 1
ATOM 2873 O O . GLU A 1 367 ? 6.907 26.156 -34.634 1.00 38.34 367 GLU A O 1
ATOM 2878 N N . GLU A 1 368 ? 6.724 25.252 -36.672 1.00 41.41 368 GLU A N 1
ATOM 2879 C CA . GLU A 1 368 ? 5.584 24.392 -36.365 1.00 41.41 368 GLU A CA 1
ATOM 2880 C C . GLU A 1 368 ? 6.084 23.015 -35.890 1.00 41.41 368 GLU A C 1
ATOM 2882 O O . GLU A 1 368 ? 6.964 22.402 -36.507 1.00 41.41 368 GLU A O 1
ATOM 2887 N N . ARG A 1 369 ? 5.534 22.516 -34.778 1.00 40.72 369 ARG A N 1
ATOM 2888 C CA . ARG A 1 369 ? 5.891 21.221 -34.172 1.00 40.72 369 ARG A CA 1
ATOM 2889 C C . ARG A 1 369 ? 4.737 20.230 -34.323 1.00 40.72 369 ARG A C 1
ATOM 2891 O O . ARG A 1 369 ? 3.581 20.621 -34.238 1.00 40.72 369 ARG A O 1
ATOM 2898 N N . PHE A 1 370 ? 5.048 18.953 -34.513 1.00 46.22 370 PHE A N 1
ATOM 2899 C CA . PHE A 1 370 ? 4.095 17.851 -34.668 1.00 46.22 370 PHE A CA 1
ATOM 2900 C C . PHE A 1 370 ? 4.544 16.657 -33.818 1.00 46.22 370 PHE A C 1
ATOM 2902 O O . PHE A 1 370 ? 5.731 16.497 -33.528 1.00 46.22 370 PHE A O 1
ATOM 2909 N N . THR A 1 371 ? 3.603 15.814 -33.400 1.00 40.41 371 THR A N 1
ATOM 2910 C CA . THR A 1 371 ? 3.909 14.574 -32.677 1.00 40.41 371 THR A CA 1
ATOM 2911 C C . THR A 1 371 ? 3.803 13.400 -33.647 1.00 40.41 371 THR A C 1
ATOM 2913 O O . THR A 1 371 ? 2.831 13.305 -34.394 1.00 40.41 371 THR A O 1
ATOM 2916 N N . ASP A 1 372 ? 4.825 12.543 -33.672 1.00 39.66 372 ASP A N 1
ATOM 2917 C CA . ASP A 1 372 ? 4.732 11.219 -34.285 1.00 39.66 372 ASP A CA 1
ATOM 2918 C C . ASP A 1 372 ? 4.424 10.244 -33.152 1.00 39.66 372 ASP A C 1
ATOM 2920 O O . ASP A 1 372 ? 5.176 10.146 -32.178 1.00 39.66 372 ASP A O 1
ATOM 2924 N N . LEU A 1 373 ? 3.271 9.598 -33.232 1.00 38.19 373 LEU A N 1
ATOM 2925 C CA . LEU A 1 373 ? 2.917 8.508 -32.345 1.00 38.19 373 LEU A CA 1
ATOM 2926 C C . LEU A 1 373 ? 2.894 7.273 -33.235 1.00 38.19 373 LEU A C 1
ATOM 2928 O O . LEU A 1 373 ? 2.027 7.148 -34.098 1.00 38.19 373 LEU A O 1
ATOM 2932 N N . ASP A 1 374 ? 3.880 6.396 -33.041 1.00 35.16 374 ASP A N 1
ATOM 2933 C CA . ASP A 1 374 ? 4.003 5.128 -33.758 1.00 35.16 374 ASP A CA 1
ATOM 2934 C C . ASP A 1 374 ? 2.834 4.217 -33.343 1.00 35.16 374 ASP A C 1
ATOM 2936 O O . ASP A 1 374 ? 2.900 3.429 -32.397 1.00 35.16 374 ASP A O 1
ATOM 2940 N N . PHE A 1 375 ? 1.696 4.418 -34.002 1.00 42.50 375 PHE A N 1
ATOM 2941 C CA . PHE A 1 375 ? 0.494 3.615 -33.868 1.00 42.50 375 PHE A CA 1
ATOM 2942 C C . PHE A 1 375 ? 0.536 2.530 -34.932 1.00 42.50 375 PHE A C 1
ATOM 2944 O O . PHE A 1 375 ? 0.775 2.810 -36.107 1.00 42.50 375 PHE A O 1
ATOM 2951 N N . ALA A 1 376 ? 0.304 1.284 -34.519 1.00 34.75 376 ALA A N 1
ATOM 2952 C CA . ALA A 1 376 ? 0.393 0.099 -35.362 1.00 34.75 376 ALA A CA 1
ATOM 2953 C C . ALA A 1 376 ? -0.158 0.331 -36.791 1.00 34.75 376 ALA A C 1
ATOM 2955 O O . ALA A 1 376 ? -1.362 0.321 -37.031 1.00 34.75 376 ALA A O 1
ATOM 2956 N N . ASN A 1 377 ? 0.775 0.506 -37.733 1.00 36.47 377 ASN A N 1
ATOM 2957 C CA . ASN A 1 377 ? 0.615 0.549 -39.190 1.00 36.47 377 ASN A CA 1
ATOM 2958 C C . ASN A 1 377 ? -0.107 1.745 -39.854 1.00 36.47 377 ASN A C 1
ATOM 2960 O O . ASN A 1 377 ? -0.205 1.709 -41.077 1.00 36.47 377 ASN A O 1
ATOM 2964 N N . ASN A 1 378 ? -0.519 2.818 -39.158 1.00 40.69 378 ASN A N 1
ATOM 2965 C CA . ASN A 1 378 ? -1.058 4.028 -39.821 1.00 40.69 378 ASN A CA 1
ATOM 2966 C C . ASN A 1 378 ? -0.537 5.335 -39.185 1.00 40.69 378 ASN A C 1
ATOM 2968 O O . ASN A 1 378 ? -0.698 5.512 -37.978 1.00 40.69 378 ASN A O 1
ATOM 2972 N N . PRO A 1 379 ? 0.030 6.279 -39.965 1.00 45.62 379 PRO A N 1
ATOM 2973 C CA . PRO A 1 379 ? 0.471 7.567 -39.433 1.00 45.62 379 PRO A CA 1
ATOM 2974 C C . PRO A 1 379 ? -0.721 8.502 -39.156 1.00 45.62 379 PRO A C 1
ATOM 2976 O O . PRO A 1 379 ? -1.547 8.766 -40.034 1.00 45.62 379 PRO A O 1
ATOM 2979 N N . VAL A 1 380 ? -0.793 9.048 -37.940 1.00 50.28 380 VAL A N 1
ATOM 2980 C CA . VAL A 1 380 ? -1.797 10.047 -37.529 1.00 50.28 380 VAL A CA 1
ATOM 2981 C C . VAL A 1 380 ? -1.087 11.368 -37.246 1.00 50.28 380 VAL A C 1
ATOM 2983 O O . VAL A 1 380 ? -0.104 11.384 -36.512 1.00 50.28 380 VAL A O 1
ATOM 2986 N N . ILE A 1 381 ? -1.579 12.477 -37.810 1.00 54.59 381 ILE A N 1
ATOM 2987 C CA . ILE A 1 381 ? -0.980 13.807 -37.622 1.00 54.59 381 ILE A CA 1
ATOM 2988 C C . ILE A 1 381 ? -1.955 14.697 -36.851 1.00 54.59 381 ILE A C 1
ATOM 2990 O O . ILE A 1 381 ? -3.071 14.971 -37.297 1.00 54.59 381 ILE A O 1
ATOM 2994 N N . PHE A 1 382 ? -1.502 15.206 -35.707 1.00 52.38 382 PHE A N 1
ATOM 2995 C CA . PHE A 1 382 ? -2.235 16.191 -34.914 1.00 52.38 382 PHE A CA 1
ATOM 2996 C C . PHE A 1 382 ? -1.739 17.603 -35.226 1.00 52.38 382 PHE A C 1
ATOM 2998 O O . PHE A 1 382 ? -0.532 17.842 -35.290 1.00 52.38 382 PHE A O 1
ATOM 3005 N N . ALA A 1 383 ? -2.660 18.552 -35.409 1.00 54.03 383 ALA A N 1
ATOM 3006 C CA . ALA A 1 383 ? -2.313 19.942 -35.672 1.00 54.03 383 ALA A CA 1
ATOM 3007 C C . ALA A 1 383 ? -3.224 20.914 -34.916 1.00 54.03 383 ALA A C 1
ATOM 3009 O O . ALA A 1 383 ? -4.439 20.758 -34.831 1.00 54.03 383 ALA A O 1
ATOM 3010 N N . VAL A 1 384 ? -2.640 22.010 -34.442 1.00 44.97 384 VAL A N 1
ATOM 3011 C CA . VAL A 1 384 ? -3.367 23.067 -33.715 1.00 44.97 384 VAL A CA 1
ATOM 3012 C C . VAL A 1 384 ? -4.260 23.935 -34.602 1.00 44.97 384 VAL A C 1
ATOM 3014 O O . VAL A 1 384 ? -4.946 24.822 -34.111 1.00 44.97 384 VAL A O 1
ATOM 3017 N N . SER A 1 385 ? -4.246 23.724 -35.921 1.00 52.16 385 SER A N 1
ATOM 3018 C CA . SER A 1 385 ? -5.232 24.299 -36.838 1.00 52.16 385 SER A CA 1
ATOM 3019 C C . SER A 1 385 ? -5.226 23.579 -38.187 1.00 52.16 385 SER A C 1
ATOM 3021 O O . SER A 1 385 ? -4.202 23.053 -38.628 1.00 52.16 385 SER A O 1
ATOM 3023 N N . ARG A 1 386 ? -6.342 23.669 -38.923 1.00 51.84 386 ARG A N 1
ATOM 3024 C CA . ARG A 1 386 ? -6.447 23.184 -40.313 1.00 51.84 386 ARG A CA 1
ATOM 3025 C C . ARG A 1 386 ? -5.385 23.796 -41.240 1.00 51.84 386 ARG A C 1
ATOM 3027 O O . ARG A 1 386 ? -4.897 23.129 -42.144 1.00 51.84 386 ARG A O 1
ATOM 3034 N N . LYS A 1 387 ? -5.006 25.061 -41.021 1.00 54.81 387 LYS A N 1
ATOM 3035 C CA . LYS A 1 387 ? -3.989 25.750 -41.834 1.00 54.81 387 LYS A CA 1
ATOM 3036 C C . LYS A 1 387 ? -2.574 25.225 -41.551 1.00 54.81 387 LYS A C 1
ATOM 3038 O O . LYS A 1 387 ? -1.790 25.098 -42.486 1.00 54.81 387 LYS A O 1
ATOM 3043 N N . ALA A 1 388 ? -2.260 24.912 -40.291 1.00 55.81 388 ALA A N 1
ATOM 3044 C CA . ALA A 1 388 ? -0.990 24.292 -39.901 1.00 55.81 388 ALA A CA 1
ATOM 3045 C C . ALA A 1 388 ? -0.873 22.863 -40.452 1.00 55.81 388 ALA A C 1
ATOM 3047 O O . ALA A 1 388 ? 0.163 22.494 -40.998 1.00 55.81 388 ALA A O 1
ATOM 3048 N N . LEU A 1 389 ? -1.976 22.111 -40.411 1.00 57.88 389 LEU A N 1
ATOM 3049 C CA . LEU A 1 389 ? -2.071 20.772 -40.984 1.00 57.88 389 LEU A CA 1
ATOM 3050 C C . LEU A 1 389 ? -1.776 20.757 -42.491 1.00 57.88 389 LEU A C 1
ATOM 3052 O O . LEU A 1 389 ? -0.943 19.981 -42.944 1.00 57.88 389 LEU A O 1
ATOM 3056 N N . ILE A 1 390 ? -2.405 21.646 -43.269 1.00 56.41 390 ILE A N 1
ATOM 3057 C CA . ILE A 1 390 ? -2.193 21.722 -44.727 1.00 56.41 390 ILE A CA 1
ATOM 3058 C C . ILE A 1 390 ? -0.718 22.001 -45.061 1.00 56.41 390 ILE A C 1
ATOM 3060 O O . ILE A 1 390 ? -0.147 21.317 -45.906 1.00 56.41 390 ILE A O 1
ATOM 3064 N N . ARG A 1 391 ? -0.069 22.932 -44.349 1.00 57.94 391 ARG A N 1
ATOM 3065 C CA . ARG A 1 391 ? 1.362 23.232 -44.548 1.00 57.94 391 ARG A CA 1
ATOM 3066 C C . ARG A 1 391 ? 2.277 22.051 -44.203 1.00 57.94 391 ARG A C 1
ATOM 3068 O O . ARG A 1 391 ? 3.283 21.837 -44.881 1.00 57.94 391 ARG A O 1
ATOM 3075 N N . ALA A 1 392 ? 1.935 21.282 -43.168 1.00 58.06 392 ALA A N 1
ATOM 3076 C CA . ALA A 1 392 ? 2.684 20.087 -42.777 1.00 58.06 392 ALA A CA 1
ATOM 3077 C C . ALA A 1 392 ? 2.668 19.039 -43.898 1.00 58.06 392 ALA A C 1
ATOM 3079 O O . ALA A 1 392 ? 3.712 18.517 -44.290 1.00 58.06 392 ALA A O 1
ATOM 3080 N N . LEU A 1 393 ? 1.485 18.806 -44.474 1.00 55.69 393 LEU A N 1
ATOM 3081 C CA . LEU A 1 393 ? 1.278 17.867 -45.576 1.00 55.69 393 LEU A CA 1
ATOM 3082 C C . LEU A 1 393 ? 1.995 18.300 -46.861 1.00 55.69 393 LEU A C 1
ATOM 3084 O O . LEU A 1 393 ? 2.604 17.471 -47.535 1.00 55.69 393 LEU A O 1
ATOM 3088 N N . GLU A 1 394 ? 1.987 19.596 -47.183 1.00 56.53 394 GLU A N 1
ATOM 3089 C CA . GLU A 1 394 ? 2.736 20.145 -48.322 1.00 56.53 394 GLU A CA 1
ATOM 3090 C C . GLU A 1 394 ? 4.257 19.959 -48.177 1.00 56.53 394 GLU A C 1
ATOM 3092 O O . GLU A 1 394 ? 4.946 19.752 -49.176 1.00 56.53 394 GLU A O 1
ATOM 3097 N N . THR A 1 395 ? 4.780 19.975 -46.946 1.00 51.12 395 THR A N 1
ATOM 3098 C CA . THR A 1 395 ? 6.224 19.870 -46.676 1.00 51.12 395 THR A CA 1
ATOM 3099 C C . THR A 1 395 ? 6.711 18.423 -46.579 1.00 51.12 395 THR A C 1
ATOM 3101 O O . THR A 1 395 ? 7.780 18.094 -47.098 1.00 51.12 395 THR A O 1
ATOM 3104 N N . LEU A 1 396 ? 5.905 17.523 -46.004 1.00 51.94 396 LEU A N 1
ATOM 3105 C CA . LEU A 1 396 ? 6.172 16.076 -45.976 1.00 51.94 396 LEU A CA 1
ATOM 3106 C C . LEU A 1 396 ? 6.312 15.475 -47.382 1.00 51.94 396 LEU A C 1
ATOM 3108 O O . LEU A 1 396 ? 7.007 14.484 -47.559 1.00 51.94 396 LEU A O 1
ATOM 3112 N N . ARG A 1 397 ? 5.755 16.134 -48.402 1.00 46.03 397 ARG A N 1
ATOM 3113 C CA . ARG A 1 397 ? 5.925 15.813 -49.827 1.00 46.03 397 ARG A CA 1
ATOM 3114 C C . ARG A 1 397 ? 7.384 15.814 -50.313 1.00 46.03 397 ARG A C 1
ATOM 3116 O O . ARG A 1 397 ? 7.675 15.229 -51.352 1.00 46.03 397 ARG A O 1
ATOM 3123 N N . SER A 1 398 ? 8.292 16.480 -49.595 1.00 41.12 398 SER A N 1
ATOM 3124 C CA . SER A 1 398 ? 9.734 16.492 -49.893 1.00 41.12 398 SER A CA 1
ATOM 3125 C C . SER A 1 398 ? 10.510 15.329 -49.259 1.00 41.12 398 SER A C 1
ATOM 3127 O O . SER A 1 398 ? 11.691 15.143 -49.553 1.00 41.12 398 SER A O 1
ATOM 3129 N N . LEU A 1 399 ? 9.846 14.527 -48.422 1.00 33.12 399 LEU A N 1
ATOM 3130 C CA . LEU A 1 399 ? 10.393 13.363 -47.735 1.00 33.12 399 LEU A CA 1
ATOM 3131 C C . LEU A 1 399 ? 9.691 12.101 -48.263 1.00 33.12 399 LEU A C 1
ATOM 3133 O O . LEU A 1 399 ? 8.478 12.070 -48.452 1.00 33.12 399 LEU A O 1
ATOM 3137 N N . SER A 1 400 ? 10.451 11.048 -48.556 1.00 30.92 400 SER A N 1
ATOM 3138 C CA . SER A 1 400 ? 9.885 9.793 -49.066 1.00 30.92 400 SER A CA 1
ATOM 3139 C C . SER A 1 400 ? 9.198 9.026 -47.932 1.00 30.92 400 SER A C 1
ATOM 3141 O O . SER A 1 400 ? 9.854 8.553 -47.009 1.00 30.92 400 SER A O 1
ATOM 3143 N N . VAL A 1 401 ? 7.870 8.900 -47.999 1.00 35.16 401 VAL A N 1
ATOM 3144 C CA . VAL A 1 401 ? 7.075 8.119 -47.038 1.00 35.16 401 VAL A CA 1
ATOM 3145 C C . VAL A 1 401 ? 7.028 6.654 -47.489 1.00 35.16 401 VAL A C 1
ATOM 3147 O O . VAL A 1 401 ? 6.678 6.358 -48.633 1.00 35.16 401 VAL A O 1
ATOM 3150 N N . LEU A 1 402 ? 7.419 5.741 -46.595 1.00 28.17 402 LEU A N 1
ATOM 3151 C CA . LEU A 1 402 ? 7.411 4.291 -46.813 1.00 28.17 402 LEU A CA 1
ATOM 3152 C C . LEU A 1 402 ? 5.991 3.715 -46.682 1.00 28.17 402 LEU A C 1
ATOM 3154 O O . LEU A 1 402 ? 5.278 3.993 -45.723 1.00 28.17 402 LEU A O 1
ATOM 3158 N N . ASP A 1 403 ? 5.634 2.885 -47.660 1.00 33.00 403 ASP A N 1
ATOM 3159 C CA . ASP A 1 403 ? 4.355 2.184 -47.837 1.00 33.00 403 ASP A CA 1
ATOM 3160 C C . ASP A 1 403 ? 4.018 1.274 -46.638 1.00 33.00 403 ASP A C 1
ATOM 3162 O O . ASP A 1 403 ? 4.814 0.388 -46.308 1.00 33.00 403 ASP A O 1
ATOM 3166 N N . LYS A 1 404 ? 2.845 1.439 -46.006 1.00 31.16 404 LYS A N 1
ATOM 3167 C CA . LYS A 1 404 ? 2.303 0.478 -45.024 1.00 31.16 404 LYS A CA 1
ATOM 3168 C C . LYS A 1 404 ? 0.777 0.344 -45.152 1.00 31.16 404 LYS A C 1
ATOM 3170 O O . LYS A 1 404 ? 0.062 1.322 -45.325 1.00 31.16 404 LYS A O 1
ATOM 3175 N N . ASN A 1 405 ? 0.329 -0.914 -45.131 1.00 31.92 405 ASN A N 1
ATOM 3176 C CA . ASN A 1 405 ? -1.003 -1.409 -45.504 1.00 31.92 405 ASN A CA 1
ATOM 3177 C C . ASN A 1 405 ? -2.137 -1.041 -44.521 1.00 31.92 405 ASN A C 1
ATOM 3179 O O . ASN A 1 405 ? -1.921 -0.982 -43.314 1.00 31.92 405 ASN A O 1
ATOM 3183 N N . GLN A 1 406 ? -3.357 -0.921 -45.064 1.00 38.28 406 GLN A N 1
ATOM 3184 C CA . GLN A 1 406 ? -4.601 -0.506 -44.393 1.00 38.28 406 GLN A CA 1
ATOM 3185 C C . GLN A 1 406 ? -5.377 -1.629 -43.671 1.00 38.28 406 GLN A C 1
ATOM 3187 O O . GLN A 1 406 ? -5.367 -2.778 -44.117 1.00 38.28 406 GLN A O 1
ATOM 3192 N N . ASP A 1 407 ? -6.156 -1.245 -42.646 1.00 35.59 407 ASP A N 1
ATOM 3193 C CA . ASP A 1 407 ? -7.256 -2.021 -42.040 1.00 35.59 407 ASP A CA 1
ATOM 3194 C C . ASP A 1 407 ? -8.570 -1.188 -42.080 1.00 35.59 407 ASP A C 1
ATOM 3196 O O . ASP A 1 407 ? -8.632 -0.123 -41.460 1.00 35.59 407 ASP A O 1
ATOM 3200 N N . PRO A 1 408 ? -9.608 -1.590 -42.843 1.00 39.50 408 PRO A N 1
ATOM 3201 C CA . PRO A 1 408 ? -10.766 -0.743 -43.171 1.00 39.50 408 PRO A CA 1
ATOM 3202 C C . PRO A 1 408 ? -11.841 -0.602 -42.071 1.00 39.50 408 PRO A C 1
ATOM 3204 O O . PRO A 1 408 ? -12.866 0.031 -42.312 1.00 39.50 408 PRO A O 1
ATOM 3207 N N . GLY A 1 409 ? -11.651 -1.167 -40.873 1.00 45.84 409 GLY A N 1
ATOM 3208 C CA . GLY A 1 409 ? -12.664 -1.163 -39.801 1.00 45.84 409 GLY A CA 1
ATOM 3209 C C . GLY A 1 409 ? -12.609 0.001 -38.799 1.00 45.84 409 GLY A C 1
ATOM 3210 O O . GLY A 1 409 ? -13.450 0.055 -37.905 1.00 45.84 409 GLY A O 1
ATOM 3211 N N . LEU A 1 410 ? -11.620 0.898 -38.899 1.00 45.66 410 LEU A N 1
ATOM 3212 C CA . LEU A 1 410 ? -11.294 1.877 -37.845 1.00 45.66 410 LEU A CA 1
ATOM 3213 C C . LEU A 1 410 ? -11.922 3.270 -38.043 1.00 45.66 410 LEU A C 1
ATOM 3215 O O . LEU A 1 410 ? -11.952 4.061 -37.104 1.00 45.66 410 LEU A O 1
ATOM 3219 N N . LEU A 1 411 ? -12.413 3.601 -39.239 1.00 51.38 411 LEU A N 1
ATOM 3220 C CA . LEU A 1 411 ? -12.804 4.969 -39.604 1.00 51.38 411 LEU A CA 1
ATOM 3221 C C . LEU A 1 411 ? -14.325 5.167 -39.607 1.00 51.38 411 LEU A C 1
ATOM 3223 O O . LEU A 1 411 ? -15.067 4.328 -40.117 1.00 51.38 411 LEU A O 1
ATOM 3227 N N . GLY A 1 412 ? -14.786 6.297 -39.059 1.00 52.50 412 GLY A N 1
ATOM 3228 C CA . GLY A 1 412 ? -16.161 6.770 -39.224 1.00 52.50 412 GLY A CA 1
ATOM 3229 C C . GLY A 1 412 ? -16.441 7.282 -40.642 1.00 52.50 412 GLY A C 1
ATOM 3230 O O . GLY A 1 412 ? -15.570 7.286 -41.510 1.00 52.50 412 GLY A O 1
ATOM 3231 N N . THR A 1 413 ? -17.676 7.722 -40.894 1.00 55.59 413 THR A N 1
ATOM 3232 C CA . THR A 1 413 ? -18.074 8.243 -42.214 1.00 55.59 413 THR A CA 1
ATOM 3233 C C . THR A 1 413 ? -17.367 9.572 -42.495 1.00 55.59 413 THR A C 1
ATOM 3235 O O . THR A 1 413 ? -17.342 10.450 -41.635 1.00 55.59 413 THR A O 1
ATOM 3238 N N . ALA A 1 414 ? -16.818 9.742 -43.700 1.00 54.78 414 ALA A N 1
ATOM 3239 C CA . ALA A 1 414 ? -16.197 10.997 -44.113 1.00 54.78 414 ALA A CA 1
ATOM 3240 C C . ALA A 1 414 ? -17.207 12.157 -44.063 1.00 54.78 414 ALA A C 1
ATOM 3242 O O . ALA A 1 414 ? -18.259 12.109 -44.701 1.00 54.78 414 ALA A O 1
ATOM 3243 N N . ILE A 1 415 ? -16.877 13.212 -43.317 1.00 54.31 415 ILE A N 1
ATOM 3244 C CA . ILE A 1 415 ? -17.700 14.425 -43.196 1.00 54.31 415 ILE A CA 1
ATOM 3245 C C . ILE A 1 415 ? -17.357 15.462 -44.270 1.00 54.31 415 ILE A C 1
ATOM 3247 O O . ILE A 1 415 ? -18.177 16.307 -44.623 1.00 54.31 415 ILE A O 1
ATOM 3251 N N . SER A 1 416 ? -16.131 15.423 -44.787 1.00 49.88 416 SER A N 1
ATOM 3252 C CA . SER A 1 416 ? -15.677 16.203 -45.939 1.00 49.88 416 SER A CA 1
ATOM 3253 C C . SER A 1 416 ? -14.362 15.627 -46.443 1.00 49.88 416 SER A C 1
ATOM 3255 O O . SER A 1 416 ? -13.705 14.891 -45.717 1.00 49.88 416 SER A O 1
ATOM 3257 N N . SER A 1 417 ? -13.944 15.994 -47.648 1.00 54.59 417 SER A N 1
ATOM 3258 C CA . SER A 1 417 ? -12.663 15.547 -48.194 1.00 54.59 417 SER A CA 1
ATOM 3259 C C . SER A 1 417 ? -11.840 16.751 -48.629 1.00 54.59 417 SER A C 1
ATOM 3261 O O . SER A 1 417 ? -12.371 17.759 -49.106 1.00 54.59 417 SER A O 1
ATOM 3263 N N . VAL A 1 418 ? -10.529 16.673 -48.442 1.00 47.94 418 VAL A N 1
ATOM 3264 C CA . VAL A 1 418 ? -9.578 17.687 -48.890 1.00 47.94 418 VAL A CA 1
ATOM 3265 C C . VAL A 1 418 ? -8.636 17.071 -49.908 1.00 47.94 418 VAL A C 1
ATOM 3267 O O . VAL A 1 418 ? -8.056 16.016 -49.680 1.00 47.94 418 VAL A O 1
ATOM 3270 N N . SER A 1 419 ? -8.481 17.740 -51.048 1.00 44.38 419 SER A N 1
ATOM 3271 C CA . SER A 1 419 ? -7.505 17.330 -52.053 1.00 44.38 419 SER A CA 1
ATOM 3272 C C . SER A 1 419 ? -6.113 17.694 -51.555 1.00 44.38 419 SER A C 1
ATOM 3274 O O . SER A 1 419 ? -5.741 18.869 -51.536 1.00 44.38 419 SER A O 1
ATOM 3276 N N . VAL A 1 420 ? -5.335 16.687 -51.181 1.00 44.09 420 VAL A N 1
ATOM 3277 C CA . VAL A 1 420 ? -3.940 16.835 -50.779 1.00 44.09 420 VAL A CA 1
ATOM 3278 C C . VAL A 1 420 ? -3.094 16.192 -51.861 1.00 44.09 420 VAL A C 1
ATOM 3280 O O . VAL A 1 420 ? -3.155 14.993 -52.101 1.00 44.09 420 VAL A O 1
ATOM 3283 N N . CYS A 1 421 ? -2.294 17.007 -52.545 1.00 38.53 421 CYS A N 1
ATOM 3284 C CA . CYS A 1 421 ? -1.363 16.533 -53.571 1.00 38.53 421 CYS A CA 1
ATOM 3285 C C . CYS A 1 421 ? -2.000 15.820 -54.784 1.00 38.53 421 CYS A C 1
ATOM 3287 O O . CYS A 1 421 ? -1.285 15.117 -55.493 1.00 38.53 421 CYS A O 1
ATOM 3289 N N . GLY A 1 422 ? -3.283 16.067 -55.069 1.00 42.00 422 GLY A N 1
ATOM 3290 C CA . GLY A 1 422 ? -4.026 15.443 -56.173 1.00 42.00 422 GLY A CA 1
ATOM 3291 C C . GLY A 1 422 ? -4.836 14.215 -55.756 1.00 42.00 422 GLY A C 1
ATOM 3292 O O . GLY A 1 422 ? -5.650 13.749 -56.544 1.00 42.00 422 GLY A O 1
ATOM 3293 N N . GLU A 1 423 ? -4.661 13.758 -54.515 1.00 41.41 423 GLU A N 1
ATOM 3294 C CA . GLU A 1 423 ? -5.408 12.657 -53.914 1.00 41.41 423 GLU A CA 1
ATOM 3295 C C . GLU A 1 423 ? -6.458 13.193 -52.937 1.00 41.41 423 GLU A C 1
ATOM 3297 O O . GLU A 1 423 ? -6.244 14.197 -52.247 1.00 41.41 423 GLU A O 1
ATOM 3302 N N . SER A 1 424 ? -7.613 12.531 -52.886 1.00 45.56 424 SER A N 1
ATOM 3303 C CA . SER A 1 424 ? -8.701 12.901 -51.980 1.00 45.56 424 SER A CA 1
ATOM 3304 C C . SER A 1 424 ? -8.461 12.293 -50.603 1.00 45.56 424 SER A C 1
ATOM 3306 O O . SER A 1 424 ? -8.406 11.075 -50.464 1.00 45.56 424 SER A O 1
ATOM 3308 N N . VAL A 1 425 ? -8.327 13.141 -49.585 1.00 52.81 425 VAL A N 1
ATOM 3309 C CA . VAL A 1 425 ? -8.172 12.724 -48.188 1.00 52.81 425 VAL A CA 1
ATOM 3310 C C . VAL A 1 425 ? -9.457 13.004 -47.431 1.00 52.81 425 VAL A C 1
ATOM 3312 O O . VAL A 1 425 ? -9.892 14.155 -47.354 1.00 52.81 425 VAL A O 1
ATOM 3315 N N . ASP A 1 426 ? -10.026 11.966 -46.830 1.00 52.12 426 ASP A N 1
ATOM 3316 C CA . ASP A 1 426 ? -11.259 12.066 -46.061 1.00 52.12 426 ASP A CA 1
ATOM 3317 C C . ASP A 1 426 ? -11.004 12.574 -44.639 1.00 52.12 426 ASP A C 1
ATOM 3319 O O . ASP A 1 426 ? -10.164 12.070 -43.895 1.00 52.12 426 ASP A O 1
ATOM 3323 N N . LEU A 1 427 ? -11.759 13.601 -44.266 1.00 52.28 427 LEU A N 1
ATOM 3324 C CA . LEU A 1 427 ? -11.875 14.106 -42.908 1.00 52.28 427 LEU A CA 1
ATOM 3325 C C . LEU A 1 427 ? -13.025 13.360 -42.236 1.00 52.28 427 LEU A C 1
ATOM 3327 O O . LEU A 1 427 ? -14.133 13.344 -42.771 1.00 52.28 427 LEU A O 1
ATOM 3331 N N . VAL A 1 428 ? -12.781 12.786 -41.062 1.00 51.94 428 VAL A N 1
ATOM 3332 C CA . VAL A 1 428 ? -13.799 12.112 -40.244 1.00 51.94 428 VAL A CA 1
ATOM 3333 C C . VAL A 1 428 ? -13.992 12.868 -38.932 1.00 51.94 428 VAL A C 1
ATOM 3335 O O . VAL A 1 428 ? -13.036 13.402 -38.371 1.00 51.94 428 VAL A O 1
ATOM 3338 N N . ASP A 1 429 ? -15.229 12.929 -38.446 1.00 48.34 429 ASP A N 1
ATOM 3339 C CA . ASP A 1 429 ? -15.568 13.491 -37.130 1.00 48.34 429 ASP A CA 1
ATOM 3340 C C . ASP A 1 429 ? -15.364 12.486 -35.992 1.00 48.34 429 ASP A C 1
ATOM 3342 O O . ASP A 1 429 ? -15.369 12.858 -34.818 1.00 48.34 429 ASP A O 1
ATOM 3346 N N . LYS A 1 430 ? -15.207 11.205 -36.327 1.00 51.94 430 LYS A N 1
ATOM 3347 C CA . LYS A 1 430 ? -15.060 10.117 -35.375 1.00 51.94 430 LYS A CA 1
ATOM 3348 C C . LYS A 1 430 ? -14.263 8.968 -35.976 1.00 51.94 430 LYS A C 1
ATOM 3350 O O . LYS A 1 430 ? -14.408 8.642 -37.154 1.00 51.94 430 LYS A O 1
ATOM 3355 N N . PHE A 1 431 ? -13.477 8.297 -35.149 1.00 55.78 431 PHE A N 1
ATOM 3356 C CA . PHE A 1 431 ? -12.889 7.006 -35.481 1.00 55.78 431 PHE A CA 1
ATOM 3357 C C . PHE A 1 431 ? -12.801 6.116 -34.243 1.00 55.78 431 PHE A C 1
ATOM 3359 O O . PHE A 1 431 ? -12.797 6.614 -33.123 1.00 55.78 431 PHE A O 1
ATOM 3366 N N . THR A 1 432 ? -12.740 4.803 -34.427 1.00 44.56 432 THR A N 1
ATOM 3367 C CA . THR A 1 432 ? -12.642 3.841 -33.324 1.00 44.56 432 THR A CA 1
ATOM 3368 C C . THR A 1 432 ? -11.222 3.284 -33.290 1.00 44.56 432 THR A C 1
ATOM 3370 O O . THR A 1 432 ? -10.723 2.844 -34.317 1.00 44.56 432 THR A O 1
ATOM 3373 N N . TYR A 1 433 ? -10.557 3.280 -32.133 1.00 45.12 433 TYR A N 1
ATOM 3374 C CA . TYR A 1 433 ? -9.211 2.722 -31.955 1.00 45.12 433 TYR A CA 1
ATOM 3375 C C . TYR A 1 433 ? -9.111 1.927 -30.648 1.00 45.12 433 TYR A C 1
ATOM 3377 O O . TYR A 1 433 ? -9.551 2.392 -29.599 1.00 45.12 433 TYR A O 1
ATOM 3385 N N . LEU A 1 434 ? -8.572 0.701 -30.714 1.00 38.22 434 LEU A N 1
ATOM 3386 C CA . LEU A 1 434 ? -8.525 -0.262 -29.594 1.00 38.22 434 LEU A CA 1
ATOM 3387 C C . LEU A 1 434 ? -9.875 -0.414 -28.860 1.00 38.22 434 LEU A C 1
ATOM 3389 O O . LEU A 1 434 ? -9.935 -0.535 -27.638 1.00 38.22 434 LEU A O 1
ATOM 3393 N N . GLY A 1 435 ? -10.975 -0.382 -29.619 1.00 40.03 435 GLY A N 1
ATOM 3394 C CA . GLY A 1 435 ? -12.336 -0.512 -29.090 1.00 40.03 435 GLY A CA 1
ATOM 3395 C C . GLY A 1 435 ? -12.891 0.740 -28.404 1.00 40.03 435 GLY A C 1
ATOM 3396 O O . GLY A 1 435 ? -13.958 0.658 -27.804 1.00 40.03 435 GLY A O 1
ATOM 3397 N N . SER A 1 436 ? -12.196 1.881 -28.486 1.00 38.09 436 SER A N 1
ATOM 3398 C CA . SER A 1 436 ? -12.658 3.170 -27.961 1.00 38.09 436 SER A CA 1
ATOM 3399 C C . SER A 1 436 ? -12.940 4.156 -29.090 1.00 38.09 436 SER A C 1
ATOM 3401 O O . SER A 1 436 ? -12.161 4.280 -30.032 1.00 38.09 436 SER A O 1
ATOM 3403 N N . ASP A 1 437 ? -14.052 4.869 -28.978 1.00 45.91 437 ASP A N 1
ATOM 3404 C CA . ASP A 1 437 ? -14.484 5.882 -29.933 1.00 45.91 437 ASP A CA 1
ATOM 3405 C C . ASP A 1 437 ? -13.815 7.236 -29.650 1.00 45.91 437 ASP A C 1
ATOM 3407 O O . ASP A 1 437 ? -13.932 7.780 -28.553 1.00 45.91 437 ASP A O 1
ATOM 3411 N N . ILE A 1 438 ? -13.124 7.787 -30.647 1.00 48.84 438 ILE A N 1
ATOM 3412 C CA . ILE A 1 438 ? -12.418 9.069 -30.594 1.00 48.84 438 ILE A CA 1
ATOM 3413 C C . ILE A 1 438 ? -13.165 10.062 -31.480 1.00 48.84 438 ILE A C 1
ATOM 3415 O O . ILE A 1 438 ? -13.382 9.797 -32.661 1.00 48.84 438 ILE A O 1
ATOM 3419 N N . HIS A 1 439 ? -13.556 11.202 -30.912 1.00 44.00 439 HIS A N 1
ATOM 3420 C CA . HIS A 1 439 ? -14.333 12.246 -31.579 1.00 44.00 439 HIS A CA 1
ATOM 3421 C C . HIS A 1 439 ? -13.465 13.474 -31.901 1.00 44.00 439 HIS A C 1
ATOM 3423 O O . HIS A 1 439 ? -12.553 13.816 -31.153 1.00 44.00 439 HIS A O 1
ATOM 3429 N N . VAL A 1 440 ? -13.768 14.153 -33.006 1.00 48.09 440 VAL A N 1
ATOM 3430 C CA . VAL A 1 440 ? -13.242 15.470 -33.379 1.00 48.09 440 VAL A CA 1
ATOM 3431 C C . VAL A 1 440 ? -14.384 16.474 -33.213 1.00 48.09 440 VAL A C 1
ATOM 3433 O O . VAL A 1 440 ? -15.066 16.835 -34.168 1.00 48.09 440 VAL A O 1
ATOM 3436 N N . SER A 1 441 ? -14.639 16.892 -31.974 1.00 38.38 441 SER A N 1
ATOM 3437 C CA . SER A 1 441 ? -15.566 17.985 -31.648 1.00 38.38 441 SER A CA 1
ATOM 3438 C C . SER A 1 441 ? -14.827 19.142 -30.972 1.00 38.38 441 SER A C 1
ATOM 3440 O O . SER A 1 441 ? -13.720 18.962 -30.464 1.00 38.38 441 SER A O 1
ATOM 3442 N N . GLU A 1 442 ? -15.438 20.331 -30.924 1.00 39.28 442 GLU A N 1
ATOM 3443 C CA . GLU A 1 442 ? -14.889 21.487 -30.194 1.00 39.28 442 GLU A CA 1
ATOM 3444 C C . GLU A 1 442 ? -14.624 21.175 -28.705 1.00 39.28 442 GLU A C 1
ATOM 3446 O O . GLU A 1 442 ? -13.683 21.724 -28.138 1.00 39.28 442 GLU A O 1
ATOM 3451 N N . ASP A 1 443 ? -15.333 20.207 -28.110 1.00 35.00 443 ASP A N 1
ATOM 3452 C CA . ASP A 1 443 ? -15.117 19.712 -26.736 1.00 35.00 443 ASP A CA 1
ATOM 3453 C C . ASP A 1 443 ? -13.982 18.674 -26.608 1.00 35.00 443 ASP A C 1
ATOM 3455 O O . ASP A 1 443 ? -13.493 18.401 -25.514 1.00 35.00 443 ASP A O 1
ATOM 3459 N N . SER A 1 444 ? -13.507 18.118 -27.727 1.00 41.53 444 SER A N 1
ATOM 3460 C CA . SER A 1 444 ? -12.353 17.197 -27.779 1.00 41.53 444 SER A CA 1
ATOM 3461 C C . SER A 1 444 ? -11.012 17.944 -27.736 1.00 41.53 444 SER A C 1
ATOM 3463 O O . SER A 1 444 ? -9.939 17.337 -27.695 1.00 41.53 444 SER A O 1
ATOM 3465 N N . SER A 1 445 ? -11.070 19.278 -27.743 1.00 44.75 445 SER A N 1
ATOM 3466 C CA . SER A 1 445 ? -9.910 20.159 -27.690 1.00 44.75 445 SER A CA 1
ATOM 3467 C C . SER A 1 445 ? -9.098 19.965 -26.411 1.00 44.75 445 SER A C 1
ATOM 3469 O O . SER A 1 445 ? -7.888 20.108 -26.471 1.00 44.75 445 SER A O 1
ATOM 3471 N N . TYR A 1 446 ? -9.695 19.546 -25.290 1.00 41.44 446 TYR A N 1
ATOM 3472 C CA . TYR A 1 446 ? -8.956 19.355 -24.038 1.00 41.44 446 TYR A CA 1
ATOM 3473 C C . TYR A 1 446 ? -7.974 18.173 -24.074 1.00 41.44 446 TYR A C 1
ATOM 3475 O O . TYR A 1 446 ? -6.804 18.351 -23.754 1.00 41.44 446 TYR A O 1
ATOM 3483 N N . GLU A 1 447 ? -8.404 16.982 -24.502 1.00 43.50 447 GLU A N 1
ATOM 3484 C CA . GLU A 1 447 ? -7.528 15.796 -24.570 1.00 43.50 447 GLU A CA 1
ATOM 3485 C C . GLU A 1 447 ? -6.461 15.942 -25.665 1.00 43.50 447 GLU A C 1
ATOM 3487 O O . GLU A 1 447 ? -5.297 15.599 -25.457 1.00 43.50 447 GLU A O 1
ATOM 3492 N N . ILE A 1 448 ? -6.824 16.544 -26.804 1.00 43.59 448 ILE A N 1
ATOM 3493 C CA . ILE A 1 448 ? -5.876 16.832 -27.886 1.00 43.59 448 ILE A CA 1
ATOM 3494 C C . ILE A 1 448 ? -4.869 17.909 -27.448 1.00 43.59 448 ILE A C 1
ATOM 3496 O O . ILE A 1 448 ? -3.669 17.714 -27.632 1.00 43.59 448 ILE A O 1
ATOM 3500 N N . CYS A 1 449 ? -5.314 19.002 -26.811 1.00 44.81 449 CYS A N 1
ATOM 3501 C CA . CYS A 1 449 ? -4.422 20.007 -26.220 1.00 44.81 449 CYS A CA 1
ATOM 3502 C C . CYS A 1 449 ? -3.521 19.382 -25.159 1.00 44.81 449 CYS A C 1
ATOM 3504 O O . CYS A 1 449 ? -2.334 19.660 -25.160 1.00 44.81 449 CYS A O 1
ATOM 3506 N N . ARG A 1 450 ? -4.037 18.493 -24.306 1.00 49.22 450 ARG A N 1
ATOM 3507 C CA . ARG A 1 450 ? -3.271 17.816 -23.254 1.00 49.22 450 ARG A CA 1
ATOM 3508 C C . ARG A 1 450 ? -2.175 16.905 -23.818 1.00 49.22 450 ARG A C 1
ATOM 3510 O O . ARG A 1 450 ? -1.074 16.866 -23.272 1.00 49.22 450 ARG A O 1
ATOM 3517 N N . TRP A 1 451 ? -2.441 16.170 -24.898 1.00 46.69 451 TRP A N 1
ATOM 3518 C CA . TRP A 1 451 ? -1.417 15.352 -25.565 1.00 46.69 451 TRP A CA 1
ATOM 3519 C C . TRP A 1 451 ? -0.372 16.205 -26.279 1.00 46.69 451 TRP A C 1
ATOM 3521 O O . TRP A 1 451 ? 0.821 15.906 -26.217 1.00 46.69 451 TRP A O 1
ATOM 3531 N N . ILE A 1 452 ? -0.810 17.298 -26.899 1.00 41.25 452 ILE A N 1
ATOM 3532 C CA . ILE A 1 452 ? 0.064 18.290 -27.517 1.00 41.25 452 ILE A CA 1
ATOM 3533 C C . ILE A 1 452 ? 0.939 18.984 -26.453 1.00 41.25 452 ILE A C 1
ATOM 3535 O O . ILE A 1 452 ? 2.148 19.078 -26.629 1.00 41.25 452 ILE A O 1
ATOM 3539 N N . GLU A 1 453 ? 0.374 19.390 -25.316 1.00 46.56 453 GLU A N 1
ATOM 3540 C CA . GLU A 1 453 ? 1.079 19.990 -24.174 1.00 46.56 453 GLU A CA 1
ATOM 3541 C C . GLU A 1 453 ? 2.092 19.017 -23.561 1.00 46.56 453 GLU A C 1
ATOM 3543 O O . GLU A 1 453 ? 3.232 19.402 -23.296 1.00 46.56 453 GLU A O 1
ATOM 3548 N N . GLY A 1 454 ? 1.715 17.742 -23.410 1.00 42.38 454 GLY A N 1
ATOM 3549 C CA . GLY A 1 454 ? 2.612 16.685 -22.942 1.00 42.38 454 GLY A CA 1
ATOM 3550 C C . GLY A 1 454 ? 3.807 16.442 -23.870 1.00 42.38 454 GLY A C 1
ATOM 3551 O O . GLY A 1 454 ? 4.889 16.108 -23.394 1.00 42.38 454 GLY A O 1
ATOM 3552 N N . ALA A 1 455 ? 3.643 16.655 -25.178 1.00 39.44 455 ALA A N 1
ATOM 3553 C CA . ALA A 1 455 ? 4.723 16.527 -26.155 1.00 39.44 455 ALA A CA 1
ATOM 3554 C C . ALA A 1 455 ? 5.529 17.827 -26.370 1.00 39.44 455 ALA A C 1
ATOM 3556 O O . ALA A 1 455 ? 6.694 17.766 -26.764 1.00 39.44 455 ALA A O 1
ATOM 3557 N N . TRP A 1 456 ? 4.933 19.006 -26.148 1.00 41.47 456 TRP A N 1
ATOM 3558 C CA . TRP A 1 456 ? 5.530 20.318 -26.457 1.00 41.47 456 TRP A CA 1
ATOM 3559 C C . TRP A 1 456 ? 6.094 21.066 -25.247 1.00 41.47 456 TRP A C 1
ATOM 3561 O O . TRP A 1 456 ? 6.892 21.987 -25.436 1.00 41.47 456 TRP A O 1
ATOM 3571 N N . GLY A 1 457 ? 5.724 20.675 -24.024 1.00 37.84 457 GLY A N 1
ATOM 3572 C CA . GLY A 1 457 ? 6.285 21.215 -22.786 1.00 37.84 457 GLY A CA 1
ATOM 3573 C C . GLY A 1 457 ? 5.900 22.664 -22.459 1.00 37.84 457 GLY A C 1
ATOM 3574 O O . GLY A 1 457 ? 6.605 23.297 -21.674 1.00 37.84 457 GLY A O 1
ATOM 3575 N N . SER A 1 458 ? 4.821 23.220 -23.029 1.00 43.81 458 SER A N 1
ATOM 3576 C CA . SER A 1 458 ? 4.335 24.570 -22.684 1.00 43.81 458 SER A CA 1
ATOM 3577 C C . SER A 1 458 ? 2.801 24.701 -22.686 1.00 43.81 458 SER A C 1
ATOM 3579 O O . SER A 1 458 ? 2.115 24.084 -23.493 1.00 43.81 458 SER A O 1
ATOM 3581 N N . HIS A 1 459 ? 2.274 25.552 -21.793 1.00 42.84 459 HIS A N 1
ATOM 3582 C CA . HIS A 1 459 ? 0.840 25.813 -21.545 1.00 42.84 459 HIS A CA 1
ATOM 3583 C C . HIS A 1 459 ? 0.151 26.766 -22.556 1.00 42.84 459 HIS A C 1
ATOM 3585 O O . HIS A 1 459 ? -0.944 27.260 -22.301 1.00 42.84 459 HIS A O 1
ATOM 3591 N N . GLU A 1 460 ? 0.768 27.085 -23.700 1.00 41.69 460 GLU A N 1
ATOM 3592 C CA . GLU A 1 460 ? 0.245 28.099 -24.646 1.00 41.69 460 GLU A CA 1
ATOM 3593 C C . GLU A 1 460 ? -0.857 27.595 -25.604 1.00 41.69 460 GLU A C 1
ATOM 3595 O O . GLU A 1 460 ? -1.333 28.345 -26.469 1.00 41.69 460 GLU A O 1
ATOM 3600 N N . VAL A 1 461 ? -1.257 26.325 -25.486 1.00 41.41 461 VAL A N 1
ATOM 3601 C CA . VAL A 1 461 ? -2.211 25.670 -26.402 1.00 41.41 461 VAL A CA 1
ATOM 3602 C C . VAL A 1 461 ? -3.645 25.689 -25.855 1.00 41.41 461 VAL A C 1
ATOM 3604 O O . VAL A 1 461 ? -4.599 25.639 -26.635 1.00 41.41 461 VAL A O 1
ATOM 3607 N N . ALA A 1 462 ? -3.814 25.866 -24.542 1.00 38.03 462 ALA A N 1
ATOM 3608 C CA . ALA A 1 462 ? -5.113 25.958 -23.887 1.00 38.03 462 ALA A CA 1
ATOM 3609 C C . ALA A 1 462 ? -5.997 27.061 -24.512 1.00 38.03 462 ALA A C 1
ATOM 3611 O O . ALA A 1 462 ? -5.713 28.255 -24.415 1.00 38.03 462 ALA A O 1
ATOM 3612 N N . GLY A 1 463 ? -7.084 26.646 -25.170 1.00 38.25 463 GLY A N 1
ATOM 3613 C CA . GLY A 1 463 ? -8.094 27.535 -25.758 1.00 38.25 463 GLY A CA 1
ATOM 3614 C C . GLY A 1 463 ? -7.988 27.775 -27.270 1.00 38.25 463 GLY A C 1
ATOM 3615 O O . GLY A 1 463 ? -8.816 28.503 -27.817 1.00 38.25 463 GLY A O 1
ATOM 3616 N N . LYS A 1 464 ? -7.024 27.169 -27.979 1.00 38.91 464 LYS A N 1
ATOM 3617 C CA . LYS A 1 464 ? -6.990 27.182 -29.454 1.00 38.91 464 LYS A CA 1
ATOM 3618 C C . LYS A 1 464 ? -7.669 25.917 -29.990 1.00 38.91 464 LYS A C 1
ATOM 3620 O O . LYS A 1 464 ? -7.287 24.811 -29.623 1.00 38.91 464 LYS A O 1
ATOM 3625 N N . GLY A 1 465 ? -8.680 26.069 -30.848 1.00 40.09 465 GLY A N 1
ATOM 3626 C CA . GLY A 1 465 ? -9.389 24.936 -31.454 1.00 40.09 465 GLY A CA 1
ATOM 3627 C C . GLY A 1 465 ? -8.427 24.018 -32.216 1.00 40.09 465 GLY A C 1
ATOM 3628 O O . GLY A 1 465 ? -7.871 24.418 -33.237 1.00 40.09 465 GLY A O 1
ATOM 3629 N N . CYS A 1 466 ? -8.211 22.807 -31.701 1.00 40.94 466 CYS A N 1
ATOM 3630 C CA . CYS A 1 466 ? -7.288 21.826 -32.271 1.00 40.94 466 CYS A CA 1
ATOM 3631 C C . CYS A 1 466 ? -7.995 20.920 -33.284 1.00 40.94 466 CYS A C 1
ATOM 3633 O O . CYS A 1 466 ? -9.183 20.636 -33.151 1.00 40.94 466 CYS A O 1
ATOM 3635 N N . VAL A 1 467 ? -7.265 20.452 -34.300 1.00 42.94 467 VAL A N 1
ATOM 3636 C CA . VAL A 1 467 ? -7.803 19.602 -35.370 1.00 42.94 467 VAL A CA 1
ATOM 3637 C C . VAL A 1 467 ? -6.945 18.341 -35.491 1.00 42.94 467 VAL A C 1
ATOM 3639 O O . VAL A 1 467 ? -5.740 18.417 -35.730 1.00 42.94 467 VAL A O 1
ATOM 3642 N N . ALA A 1 468 ? -7.564 17.171 -35.346 1.00 41.94 468 ALA A N 1
ATOM 3643 C CA . ALA A 1 468 ? -6.909 15.887 -35.585 1.00 41.94 468 ALA A CA 1
ATOM 3644 C C . ALA A 1 468 ? -7.187 15.405 -37.013 1.00 41.94 468 ALA A C 1
ATOM 3646 O O . ALA A 1 468 ? -8.303 15.550 -37.513 1.00 41.94 468 ALA A O 1
ATOM 3647 N N . LEU A 1 469 ? -6.179 14.821 -37.662 1.00 44.25 469 LEU A N 1
ATOM 3648 C CA . LEU A 1 469 ? -6.328 14.167 -38.955 1.00 44.25 469 LEU A CA 1
ATOM 3649 C C . LEU A 1 469 ? -5.695 12.781 -38.906 1.00 44.25 469 LEU A C 1
ATOM 3651 O O . LEU A 1 469 ? -4.501 12.634 -38.646 1.00 44.25 469 LEU A O 1
ATOM 3655 N N . MET A 1 470 ? -6.484 11.768 -39.238 1.00 41.47 470 MET A N 1
ATOM 3656 C CA . MET A 1 470 ? -5.958 10.450 -39.555 1.00 41.47 470 MET A CA 1
ATOM 3657 C C . MET A 1 470 ? -5.831 10.322 -41.069 1.00 41.47 470 MET A C 1
ATOM 3659 O O . MET A 1 470 ? -6.808 10.486 -41.794 1.00 41.47 470 MET A O 1
ATOM 3663 N N . LEU A 1 471 ? -4.620 10.047 -41.548 1.00 39.75 471 LEU A N 1
ATOM 3664 C CA . LEU A 1 471 ? -4.361 9.816 -42.961 1.00 39.75 471 LEU A CA 1
ATOM 3665 C C . LEU A 1 471 ? -4.391 8.317 -43.236 1.00 39.75 471 LEU A C 1
ATOM 3667 O O . LEU A 1 471 ? -3.460 7.600 -42.881 1.00 39.75 471 LEU A O 1
ATOM 3671 N N . SER A 1 472 ? -5.434 7.845 -43.916 1.00 36.81 472 SER A N 1
ATOM 3672 C CA . SER A 1 472 ? -5.388 6.539 -44.571 1.00 36.81 472 SER A CA 1
ATOM 3673 C C . SER A 1 472 ? -4.944 6.746 -46.015 1.00 36.81 472 SER A C 1
ATOM 3675 O O . SER A 1 472 ? -5.741 7.112 -46.874 1.00 36.81 472 SER A O 1
ATOM 3677 N N . LEU A 1 473 ? -3.650 6.581 -46.293 1.00 33.69 473 LEU A N 1
ATOM 3678 C CA . LEU A 1 473 ? -3.150 6.624 -47.667 1.00 33.69 473 LEU A CA 1
ATOM 3679 C C . LEU A 1 473 ? -3.485 5.293 -48.341 1.00 33.69 473 LEU A C 1
ATOM 3681 O O . LEU A 1 473 ? -2.947 4.250 -47.975 1.00 33.69 473 LEU A O 1
ATOM 3685 N N . GLN A 1 474 ? -4.398 5.320 -49.309 1.00 30.45 474 GLN A N 1
ATOM 3686 C CA . GLN A 1 474 ? -4.685 4.166 -50.149 1.00 30.45 474 GLN A CA 1
ATOM 3687 C C . GLN A 1 474 ? -3.793 4.263 -51.380 1.00 30.45 474 GLN A C 1
ATOM 3689 O O . GLN A 1 474 ? -4.012 5.102 -52.249 1.00 30.45 474 GLN A O 1
ATOM 3694 N N . LYS A 1 475 ? -2.739 3.448 -51.446 1.00 29.73 475 LYS A N 1
ATOM 3695 C CA . LYS A 1 475 ? -1.952 3.360 -52.671 1.00 29.73 475 LYS A CA 1
ATOM 3696 C C . LYS A 1 475 ? -2.644 2.390 -53.612 1.00 29.73 475 LYS A C 1
ATOM 3698 O O . LYS A 1 475 ? -2.745 1.196 -53.325 1.00 29.73 475 LYS A O 1
ATOM 3703 N N . ASP A 1 476 ? -3.120 2.915 -54.731 1.00 30.89 476 ASP A N 1
ATOM 3704 C CA . ASP A 1 476 ? -3.618 2.094 -55.821 1.00 30.89 476 ASP A CA 1
ATOM 3705 C C . ASP A 1 476 ? -2.498 1.142 -56.273 1.00 30.89 476 ASP A C 1
ATOM 3707 O O . ASP A 1 476 ? -1.346 1.552 -56.468 1.00 30.89 476 ASP A O 1
ATOM 3711 N N . LYS A 1 477 ? -2.810 -0.154 -56.399 1.00 37.44 477 LYS A N 1
ATOM 3712 C CA . LYS A 1 477 ? -1.856 -1.174 -56.858 1.00 37.44 477 LYS A CA 1
ATOM 3713 C C . LYS A 1 477 ? -1.556 -0.972 -58.350 1.00 37.44 477 LYS A C 1
ATOM 3715 O O . LYS A 1 477 ? -2.090 -1.679 -59.198 1.00 37.44 477 LYS A O 1
ATOM 3720 N N . GLY A 1 478 ? -0.678 -0.024 -58.670 1.00 31.47 478 GLY A N 1
ATOM 3721 C CA . GLY A 1 478 ? 0.027 0.054 -59.953 1.00 31.47 478 GLY A CA 1
ATOM 3722 C C . GLY A 1 478 ? 1.204 -0.933 -59.991 1.00 31.47 478 GLY A C 1
ATOM 3723 O O . GLY A 1 478 ? 1.773 -1.228 -58.938 1.00 31.47 478 GLY A O 1
ATOM 3724 N N . PRO A 1 479 ? 1.556 -1.501 -61.161 1.00 29.80 479 PRO A N 1
ATOM 3725 C CA . PRO A 1 479 ? 2.309 -2.744 -61.231 1.00 29.80 479 PRO A CA 1
ATOM 3726 C C . PRO A 1 479 ? 3.758 -2.578 -60.764 1.00 29.80 479 PRO A C 1
ATOM 3728 O O . PRO A 1 479 ? 4.445 -1.613 -61.089 1.00 29.80 479 PRO A O 1
ATOM 3731 N N . SER A 1 480 ? 4.185 -3.583 -60.008 1.00 32.72 480 SER A N 1
ATOM 3732 C CA . SER A 1 480 ? 5.525 -3.821 -59.483 1.00 32.72 480 SER A CA 1
ATOM 3733 C C . SER A 1 480 ? 6.632 -3.731 -60.540 1.00 32.72 480 SER A C 1
ATOM 3735 O O . SER A 1 480 ? 6.530 -4.394 -61.575 1.00 32.72 480 SER A O 1
ATOM 3737 N N . CYS A 1 481 ? 7.716 -3.030 -60.195 1.00 27.47 481 CYS A N 1
ATOM 3738 C CA . CYS A 1 481 ? 9.068 -3.252 -60.713 1.00 27.47 481 CYS A CA 1
ATOM 3739 C C . CYS A 1 481 ? 10.038 -3.345 -59.536 1.00 27.47 481 CYS A C 1
ATOM 3741 O O . CYS A 1 481 ? 9.981 -2.437 -58.675 1.00 27.47 481 CYS A O 1
#

InterPro domains:
  IPR006879 Carbohydrate deacetylase YdjC-like [PF04794] (8-305)
  IPR006879 Carbohydrate deacetylase YdjC-like [PTHR31609] (1-317)
  IPR011330 Glycoside hydrolase/deacetylase, beta/alpha-barrel [SSF88713] (7-318)

Organism: Polypterus senegalus (NCBI:txid55291)

Foldseek 3Di:
DPAALAAEAEEAEAQQFFPQLLVQVLVCVVLVLGQAYAAALLKPRRLVSLVSCVVSVRQYFHAAELAFAAFLQPVCQPPALQDDPVSTGLHPVGNLVCVVVVSHDLVVLLSRSLSSQVSVCVSNVDGHLEYAYDNRQCLAPPNVLSSLVSCLVRVNAEYEQLQQPCLVVQPVDDPVLSVSSVVSNVSSVVSVVSCVVSNHDYFQHEAESQQAFPSPALVVVLVSVVSSVVVVQVVVVVVVVPDDPPDDDDDDSHRGYYYYYYHAGAADDFQGMISHPTDDPSSNDCSNPVRSPRSSDPSNVVSCVVSVHHHHHSNPDDDDPCVPPPDPPPDVCVVDPPDDPPDDDPPDPDDPDPPPPPDLQWDDDPVAIWHFDPDPFFTKTKFLDPVSVLVVLVVCVVPDDDDTDDDPQWADDFPDWDQRPNDTWGDGQWTADPNRIDGQDQVSQVVSLVVVCVRVVDPPSPPRRIGIGTGDDDDDCDDDD

pLDDT: mean 73.49, std 26.53, range [22.0, 98.94]

Radius of gyration: 27.03 Å; chains: 1; bounding box: 58×60×86 Å